Protein 2YRX (pdb70)

InterPro domains:
  IPR000115 Phosphoribosylglycinamide synthetase [MF_00138] (1-417)
  IPR000115 Phosphoribosylglycinamide synthetase [PTHR43472] (1-420)
  IPR000115 Phosphoribosylglycinamide synthetase [TIGR00877] (1-418)
  IPR011054 Rudiment single hybrid motif [SSF51246] (324-417)
  IPR011761 ATP-grasp fold [PS50975] (107-313)
  IPR013815 ATP-grasp fold, subdomain 1 [G3DSA:3.30.1490.20] (119-188)
  IPR016185 Pre-ATP-grasp domain superfamily [SSF52440] (1-101)
  IPR020559 Phosphoribosylglycinamide synthetase, conserved site [PS00184] (287-294)
  IPR020560 Phosphoribosylglycinamide synthetase, C-domain [PF02843] (327-415)
  IPR020560 Phosphoribosylglycinamide synthetase, C-domain [SM01210] (325-417)
  IPR020561 Phosphoribosylglycinamide synthetase, ATP-grasp (A) domain [PF01071] (101-293)
  IPR020562 Phosphoribosylglycinamide synthetase, N-terminal [PF02844] (1-100)
  IPR037123 Phosphoribosylglycinamide synthetase, C-domain superfamily [G3DSA:3.90.600.10] (325-430)

Solvent-accessible surface area: 18128 Å² total; per-residue (Å²): 201,65,167,21,119,63,153,9,26,0,0,0,0,0,124,16,2,27,2,13,0,0,0,56,24,0,47,102,5,111,21,26,46,123,17,15,0,0,24,10,11,40,0,0,51,113,44,15,107,44,12,166,31,65,16,96,69,14,99,32,0,0,96,33,0,98,146,71,65,10,64,0,1,3,7,0,24,28,50,0,1,46,61,6,0,3,58,76,0,104,79,60,65,21,105,4,5,3,1,23,93,121,0,2,62,2,40,54,32,76,64,21,4,17,115,5,2,181,139,77,66,7,44,26,8,58,50,18,49,29,80,36,51,119,106,0,73,55,41,0,90,148,106,21,40,67,4,15,3,59,36,47,103,249,29,88,54,63,2,106,60,44,130,93,0,30,67,22,0,100,46,4,21,102,110,16,107,177,28,162,86,21,18,71,0,22,0,13,57,90,22,123,54,62,81,4,7,0,1,0,0,0,40,15,101,74,12,15,46,6,18,20,0,14,18,25,65,81,0,99,65,50,68,105,24,71,97,16,36,0,0,0,0,1,0,51,10,87,73,17,52,109,129,38,64,70,38,0,15,89,43,0,0,64,36,0,0,97,1,0,30,73,55,46,42,78,1,35,0,7,0,7,0,6,1,20,12,9,113,125,17,9,35,0,51,49,5,15,0,42,5,0,20,0,1,0,3,0,0,0,10,14,2,134,19,30,2,0,34,0,2,7,0,0,29,64,26,76,136,47,135,17,80,60,45,143,77,4,1,0,0,0,3,3,0,0,116,41,28,48,43,100,66,143,129,40,32,58,5,133,10,19,139,140,21,38,135,112,14,18,34,6,10,21,13,5,75,105,108,86,58,21,38,56,1,48,9,12,57,0,2,4,0,0,4,64,2,129,62,12,30,92,0,44,96,96,0,34,125,39,1,72,25,18,76,24,132,15,17,42,37,2,137,17,0,0,126,182,28,92

CATH classification: 3.40.50.20 (+3 more: 3.30.1490.20, 3.30.470.20, 3.90.600.10)

Secondary structure (DSSP, 8-state):
-----SSEEEEEEE-SHHHHHHHHHHHT-TTEEEEEEEE--TTGGGTSEE----TT-HHHHHHHHHHTT-SEEEE-SHHHHHTTHHHHHHHTT--EES--HHHHHHHH-HHHHHHHHHHTT--B--EEEES-HHHHHHHHHHH-SSEEEEE----EEEESSHHHHHHHHHHHHHHS--BBTB--EEEEE---SEEEEEEEEEETTEEEE---BEE--EEETTTEEEE-S-SEEEES-TTS-HHHHHHHIIIIIHHHHHHHHHTT---EEEEEEEEEEETTEEEEEEEESS--TTHHHHHGGGB-S-HHHHHHHHHTT------B-SSEEEEEEEEETTTTSS-----EEB-GGGS-TTSEEEESSEEEETTEEEE-SSEEEEEEEEESSHHHHHHHHHHHHTT-B-TTEE--S-TTTTT-

Foldseek 3Di:
DDDDAAQAAEEEEDAFLLSLLVLQLQLPDRRHNAYEYEQYAPVSVVRHHHDPDHSQNLVVVLVVCVVVVHQEYEYADLVNQCVASVVVCVVVVHHYFFFGNLQQVLFVPQVVVQVLCVVLVFFAKDKDKDLDLVVVLVVLVVLWDQKWKAAAPVGIDRDGGSVVNSVSNVCRNVVGDQDPVGTMMMIIHDADAAKKKWKWFFFQLDTATFAIKHFQQQPEAVSDHDGHLTFKMKDDQVVQDVVLVVCCVVRPVNSSQNSCNVVVGHTGHMKMFTWGQHPVGIHGHGIGRYQRVVNSVFRSVFWPPRPVVVSVCNVVVHDDHTDGDLWMKMKGWKFFPQPVHDGDWFWWKPQPVVADPQKDKGAGAWHDDPNTIIGGDGTGIMIMHIGNDLVRRLCSRVVRVVSMDTPRIDIYNCGCVVSD

Organism: Geobacillus kaustophilus (strain HTA426) (NCBI:txid235909)

Nearest PDB structures (foldseek):
  2yrx-assembly1_A  TM=1.002E+00  e=7.807E-100  Geobacillus kaustophilus
  2ys7-assembly1_A  TM=9.989E-01  e=3.380E-92  Geobacillus kaustophilus
  2xd4-assembly1_A  TM=9.264E-01  e=3.876E-67  Bacillus subtilis
  1gso-assembly1_A  TM=9.233E-01  e=7.143E-62  Escherichia coli
  2ip4-assembly2_B  TM=9.479E-01  e=1.995E-58  Thermus thermophilus HB8

Structure (mmCIF, N/CA/C/O backbone):
data_2YRX
#
_entry.id   2YRX
#
_cell.length_a   50.792
_cell.length_b   83.362
_cell.length_c   96.450
_cell.angle_alpha   90.00
_cell.angle_beta   90.00
_cell.angle_gamma   90.00
#
_symmetry.space_group_name_H-M   'P 21 21 21'
#
loop_
_entity.id
_entity.type
_entity.pdbx_description
1 polymer 'Phosphoribosylglycinamide synthetase'
2 non-polymer 'PHOSPHATE ION'
3 non-polymer 'ADENOSINE MONOPHOSPHATE'
4 water water
#
loop_
_atom_site.group_PDB
_atom_site.id
_atom_site.type_symbol
_atom_site.label_atom_id
_atom_site.label_alt_id
_atom_site.label_comp_id
_atom_site.label_asym_id
_atom_site.label_entity_id
_atom_site.label_seq_id
_atom_site.pdbx_PDB_ins_code
_atom_site.Cartn_x
_atom_site.Cartn_y
_atom_site.Cartn_z
_atom_site.occupancy
_atom_site.B_iso_or_equiv
_atom_site.auth_seq_id
_atom_site.auth_comp_id
_atom_site.auth_asym_id
_atom_site.auth_atom_id
_atom_site.pdbx_PDB_model_num
ATOM 1 N N . ASN A 1 15 ? 25.692 5.818 40.855 1.00 48.30 -7 ASN A N 1
ATOM 2 C CA . ASN A 1 15 ? 27.092 6.201 41.199 1.00 47.20 -7 ASN A CA 1
ATOM 3 C C . ASN A 1 15 ? 27.137 7.571 41.871 1.00 45.31 -7 ASN A C 1
ATOM 4 O O . ASN A 1 15 ? 28.016 7.845 42.691 1.00 44.74 -7 ASN A O 1
ATOM 9 N N . LEU A 1 16 ? 26.184 8.428 41.521 1.00 40.60 -6 LEU A N 1
ATOM 10 C CA . LEU A 1 16 ? 26.118 9.768 42.086 1.00 38.87 -6 LEU A CA 1
ATOM 11 C C . LEU A 1 16 ? 25.274 9.807 43.350 1.00 38.58 -6 LEU A C 1
ATOM 12 O O . LEU A 1 16 ? 24.410 8.952 43.562 1.00 37.55 -6 LEU A O 1
ATOM 17 N N . TYR A 1 17 ? 25.532 10.803 44.192 1.00 37.60 -5 TYR A N 1
ATOM 18 C CA . TYR A 1 17 ? 24.777 10.960 45.424 1.00 36.07 -5 TYR A CA 1
ATOM 19 C C . TYR A 1 17 ? 24.003 12.273 45.458 1.00 35.59 -5 TYR A C 1
ATOM 20 O O . TYR A 1 17 ? 24.500 13.318 45.036 1.00 34.99 -5 TYR A O 1
ATOM 29 N N . PHE A 1 18 ? 22.781 12.197 45.975 1.00 33.41 -4 PHE A N 1
ATOM 30 C CA . PHE A 1 18 ? 21.904 13.350 46.110 1.00 33.62 -4 PHE A CA 1
ATOM 31 C C . PHE A 1 18 ? 21.029 13.139 47.345 1.00 34.87 -4 PHE A C 1
ATOM 32 O O . PHE A 1 18 ? 20.776 12.004 47.746 1.00 34.16 -4 PHE A O 1
ATOM 40 N N . GLN A 1 19 ? 20.578 14.232 47.950 1.00 43.01 -3 GLN A N 1
ATOM 41 C CA . GLN A 1 19 ? 19.743 14.156 49.143 1.00 45.61 -3 GLN A CA 1
ATOM 42 C C . GLN A 1 19 ? 18.424 13.436 48.875 1.00 44.74 -3 GLN A C 1
ATOM 43 O O . GLN A 1 19 ? 17.795 13.637 47.836 1.00 45.03 -3 GLN A O 1
ATOM 49 N N . SER A 1 20 ? 18.011 12.603 49.827 1.00 39.00 -2 SER A N 1
ATOM 50 C CA . SER A 1 20 ? 16.772 11.848 49.682 1.00 38.26 -2 SER A CA 1
ATOM 51 C C . SER A 1 20 ? 15.597 12.600 50.298 1.00 35.89 -2 SER A C 1
ATOM 52 O O . SER A 1 20 ? 15.692 13.791 50.590 1.00 35.86 -2 SER A O 1
ATOM 55 N N . HIS A 1 21 ? 14.486 11.880 50.487 1.00 30.15 -1 HIS A N 1
ATOM 56 C CA . HIS A 1 21 ? 13.262 12.446 51.057 1.00 28.10 -1 HIS A CA 1
ATOM 57 C C . HIS A 1 21 ? 12.902 13.800 50.447 1.00 24.27 -1 HIS A C 1
ATOM 58 O O . HIS A 1 21 ? 12.439 14.708 51.138 1.00 21.66 -1 HIS A O 1
ATOM 65 N N . MET A 1 22 ? 13.101 13.922 49.141 1.00 22.50 1 MET A N 1
ATOM 66 C CA . MET A 1 22 ? 12.805 15.168 48.452 1.00 21.63 1 MET A CA 1
ATOM 67 C C . MET A 1 22 ? 11.322 15.383 48.238 1.00 19.75 1 MET A C 1
ATOM 68 O O . MET A 1 22 ? 10.550 14.432 48.116 1.00 21.29 1 MET A O 1
ATOM 73 N N . ASN A 1 23 ? 10.933 16.652 48.203 1.00 18.96 2 ASN A N 1
ATOM 74 C CA . ASN A 1 23 ? 9.559 17.026 47.926 1.00 16.53 2 ASN A CA 1
ATOM 75 C C . ASN A 1 23 ? 9.668 17.466 46.468 1.00 15.40 2 ASN A C 1
ATOM 76 O O . ASN A 1 23 ? 10.478 18.333 46.141 1.00 12.95 2 ASN A O 1
ATOM 81 N N . VAL A 1 24 ? 8.867 16.862 45.601 1.00 16.89 3 VAL A N 1
ATOM 82 C CA . VAL A 1 24 ? 8.912 17.189 44.185 1.00 16.22 3 VAL A CA 1
ATOM 83 C C . VAL A 1 24 ? 7.567 17.660 43.653 1.00 16.21 3 VAL A C 1
ATOM 84 O O . VAL A 1 24 ? 6.520 17.127 44.016 1.00 19.98 3 VAL A O 1
ATOM 88 N N . LEU A 1 25 ? 7.613 18.668 42.787 1.00 13.68 4 LEU A N 1
ATOM 89 C CA . LEU A 1 25 ? 6.412 19.225 42.181 1.00 13.54 4 LEU A CA 1
ATOM 90 C C . LEU A 1 25 ? 6.509 19.155 40.661 1.00 12.35 4 LEU A C 1
ATOM 91 O O . LEU A 1 25 ? 7.506 19.560 40.081 1.00 12.16 4 LEU A O 1
ATOM 96 N N . VAL A 1 26 ? 5.474 18.618 40.029 1.00 11.65 5 VAL A N 1
ATOM 97 C CA . VAL A 1 26 ? 5.436 18.535 38.579 1.00 11.84 5 VAL A CA 1
ATOM 98 C C . VAL A 1 26 ? 4.310 19.449 38.121 1.00 13.58 5 VAL A C 1
ATOM 99 O O . VAL A 1 26 ? 3.204 19.400 38.653 1.00 14.10 5 VAL A O 1
ATOM 103 N N . ILE A 1 27 ? 4.599 20.291 37.139 1.00 15.08 6 ILE A N 1
ATOM 104 C CA . ILE A 1 27 ? 3.605 21.221 36.639 1.00 16.26 6 ILE A CA 1
ATOM 105 C C . ILE A 1 27 ? 3.008 20.733 35.326 1.00 16.51 6 ILE A C 1
ATOM 106 O O . ILE A 1 27 ? 3.731 20.468 34.360 1.00 15.74 6 ILE A O 1
ATOM 111 N N . GLY A 1 28 ? 1.686 20.595 35.303 1.00 12.47 7 GLY A N 1
ATOM 112 C CA . GLY A 1 28 ? 1.019 20.142 34.094 1.00 13.19 7 GLY A CA 1
ATOM 113 C C . GLY A 1 28 ? -0.241 19.364 34.400 1.00 13.78 7 GLY A C 1
ATOM 114 O O . GLY A 1 28 ? -0.571 19.157 35.566 1.00 13.10 7 GLY A O 1
ATOM 115 N N . ARG A 1 29 ? -0.928 18.904 33.358 1.00 16.05 8 ARG A N 1
ATOM 116 C CA . ARG A 1 29 ? -2.182 18.175 33.534 1.00 15.71 8 ARG A CA 1
ATOM 117 C C . ARG A 1 29 ? -2.411 17.032 32.545 1.00 16.61 8 ARG A C 1
ATOM 118 O O . ARG A 1 29 ? -3.455 16.380 32.590 1.00 18.69 8 ARG A O 1
ATOM 126 N N . GLY A 1 30 ? -1.448 16.784 31.660 1.00 16.12 9 GLY A N 1
ATOM 127 C CA . GLY A 1 30 ? -1.619 15.740 30.660 1.00 14.77 9 GLY A CA 1
ATOM 128 C C . GLY A 1 30 ? -0.911 14.408 30.842 1.00 14.55 9 GLY A C 1
ATOM 129 O O . GLY A 1 30 ? -0.432 14.080 31.926 1.00 12.30 9 GLY A O 1
ATOM 130 N N . GLY A 1 31 ? -0.853 13.640 29.754 1.00 14.32 10 GLY A N 1
ATOM 131 C CA . GLY A 1 31 ? -0.218 12.331 29.779 1.00 13.29 10 GLY A CA 1
ATOM 132 C C . GLY A 1 31 ? 1.275 12.420 30.011 1.00 13.74 10 GLY A C 1
ATOM 133 O O . GLY A 1 31 ? 1.859 11.559 30.662 1.00 12.25 10 GLY A O 1
ATOM 134 N N . ARG A 1 32 ? 1.893 13.458 29.453 1.00 13.43 11 ARG A N 1
ATOM 135 C CA . ARG A 1 32 ? 3.323 13.690 29.625 1.00 13.85 11 ARG A CA 1
ATOM 136 C C . ARG A 1 32 ? 3.617 13.872 31.112 1.00 13.19 11 ARG A C 1
ATOM 137 O O . ARG A 1 32 ? 4.613 13.354 31.632 1.00 12.10 11 ARG A O 1
ATOM 145 N N . GLU A 1 33 ? 2.747 14.615 31.795 1.00 10.56 12 GLU A N 1
ATOM 146 C CA . GLU A 1 33 ? 2.927 14.851 33.221 1.00 11.71 12 GLU A CA 1
ATOM 147 C C . GLU A 1 33 ? 2.659 13.581 34.017 1.00 11.88 12 GLU A C 1
ATOM 148 O O . GLU A 1 33 ? 3.299 13.347 35.040 1.00 12.07 12 GLU A O 1
ATOM 154 N N . HIS A 1 34 ? 1.717 12.760 33.552 1.00 11.74 13 HIS A N 1
ATOM 155 C CA . HIS A 1 34 ? 1.420 11.507 34.240 1.00 12.86 13 HIS A CA 1
ATOM 156 C C . HIS A 1 34 ? 2.663 10.620 34.128 1.00 12.97 13 HIS A C 1
ATOM 157 O O . HIS A 1 34 ? 3.041 9.938 35.082 1.00 12.19 13 HIS A O 1
ATOM 164 N N . ALA A 1 35 ? 3.310 10.643 32.965 1.00 10.62 14 ALA A N 1
ATOM 165 C CA . ALA A 1 35 ? 4.514 9.836 32.769 1.00 10.37 14 ALA A CA 1
ATOM 166 C C . ALA A 1 35 ? 5.647 10.351 33.656 1.00 10.63 14 ALA A C 1
ATOM 167 O O . ALA A 1 35 ? 6.363 9.568 34.278 1.00 11.14 14 ALA A O 1
ATOM 169 N N . ILE A 1 36 ? 5.800 11.668 33.731 1.00 12.54 15 ILE A N 1
ATOM 170 C CA . ILE A 1 36 ? 6.854 12.252 34.560 1.00 13.86 15 ILE A CA 1
ATOM 171 C C . ILE A 1 36 ? 6.628 11.914 36.035 1.00 13.59 15 ILE A C 1
ATOM 172 O O . ILE A 1 36 ? 7.551 11.503 36.740 1.00 14.48 15 ILE A O 1
ATOM 177 N N . ALA A 1 37 ? 5.393 12.099 36.491 1.00 12.10 16 ALA A N 1
ATOM 178 C CA . ALA A 1 37 ? 5.027 11.811 37.875 1.00 12.08 16 ALA A CA 1
ATOM 179 C C . ALA A 1 37 ? 5.241 10.340 38.209 1.00 11.62 16 ALA A C 1
ATOM 180 O O . ALA A 1 37 ? 5.790 10.003 39.259 1.00 12.25 16 ALA A O 1
ATOM 182 N N . TRP A 1 38 ? 4.796 9.467 37.314 1.00 13.01 17 TRP A N 1
ATOM 183 C CA . TRP A 1 38 ? 4.930 8.026 37.503 1.00 13.60 17 TRP A CA 1
ATOM 184 C C . TRP A 1 38 ? 6.405 7.636 37.631 1.00 14.37 17 TRP A C 1
ATOM 185 O O . TRP A 1 38 ? 6.773 6.816 38.476 1.00 13.52 17 TRP A O 1
ATOM 196 N N . LYS A 1 39 ? 7.249 8.225 36.793 1.00 12.39 18 LYS A N 1
ATOM 197 C CA . LYS A 1 39 ? 8.680 7.933 36.857 1.00 17.14 18 LYS A CA 1
ATOM 198 C C . LYS A 1 39 ? 9.297 8.499 38.134 1.00 17.27 18 LYS A C 1
ATOM 199 O O . LYS A 1 39 ? 10.103 7.840 38.793 1.00 18.17 18 LYS A O 1
ATOM 205 N N . ALA A 1 40 ? 8.902 9.717 38.489 1.00 17.70 19 ALA A N 1
ATOM 206 C CA . ALA A 1 40 ? 9.428 10.360 39.681 1.00 19.27 19 ALA A CA 1
ATOM 207 C C . ALA A 1 40 ? 9.046 9.598 40.943 1.00 20.73 19 ALA A C 1
ATOM 208 O O . ALA A 1 40 ? 9.864 9.453 41.857 1.00 19.90 19 ALA A O 1
ATOM 210 N N . ALA A 1 41 ? 7.808 9.109 40.991 1.00 18.01 20 ALA A N 1
ATOM 211 C CA . ALA A 1 41 ? 7.324 8.381 42.160 1.00 20.18 20 ALA A CA 1
ATOM 212 C C . ALA A 1 41 ? 8.139 7.135 42.471 1.00 21.10 20 ALA A C 1
ATOM 213 O O . ALA A 1 41 ? 8.134 6.654 43.603 1.00 22.17 20 ALA A O 1
ATOM 215 N N . GLN A 1 42 ? 8.843 6.611 41.476 1.00 21.15 21 GLN A N 1
ATOM 216 C CA . GLN A 1 42 ? 9.637 5.406 41.675 1.00 22.73 21 GLN A CA 1
ATOM 217 C C . GLN A 1 42 ? 11.065 5.691 42.124 1.00 22.23 21 GLN A C 1
ATOM 218 O O . GLN A 1 42 ? 11.833 4.770 42.404 1.00 21.49 21 GLN A O 1
ATOM 224 N N . SER A 1 43 ? 11.416 6.970 42.194 1.00 19.26 22 SER A N 1
ATOM 225 C CA . SER A 1 43 ? 12.752 7.366 42.619 1.00 19.86 22 SER A CA 1
ATOM 226 C C . SER A 1 43 ? 12.921 7.197 44.125 1.00 20.44 22 SER A C 1
ATOM 227 O O . SER A 1 43 ? 12.079 7.634 44.902 1.00 19.71 22 SER A O 1
ATOM 230 N N . PRO A 1 44 ? 14.016 6.555 44.555 1.00 27.21 23 PRO A N 1
ATOM 231 C CA . PRO A 1 44 ? 14.247 6.363 45.988 1.00 28.46 23 PRO A CA 1
ATOM 232 C C . PRO A 1 44 ? 14.598 7.683 46.676 1.00 28.37 23 PRO A C 1
ATOM 233 O O . PRO A 1 44 ? 14.670 7.757 47.903 1.00 29.11 23 PRO A O 1
ATOM 237 N N . LEU A 1 45 ? 14.802 8.725 45.872 1.00 21.28 24 LEU A N 1
ATOM 238 C CA . LEU A 1 45 ? 15.147 10.048 46.385 1.00 20.89 24 LEU A CA 1
ATOM 239 C C . LEU A 1 45 ? 13.907 10.880 46.713 1.00 19.09 24 LEU A C 1
ATOM 240 O O . LEU A 1 45 ? 14.003 11.901 47.380 1.00 19.46 24 LEU A O 1
ATOM 245 N N . VAL A 1 46 ? 12.745 10.445 46.243 1.00 20.15 25 VAL A N 1
ATOM 246 C CA . VAL A 1 46 ? 11.523 11.205 46.467 1.00 20.94 25 VAL A CA 1
ATOM 247 C C . VAL A 1 46 ? 10.707 10.797 47.686 1.00 21.21 25 VAL A C 1
ATOM 248 O O . VAL A 1 46 ? 10.395 9.623 47.877 1.00 22.12 25 VAL A O 1
ATOM 252 N N . GLY A 1 47 ? 10.361 11.789 48.501 1.00 28.98 26 GLY A N 1
ATOM 253 C CA . GLY A 1 47 ? 9.569 11.543 49.691 1.00 30.41 26 GLY A CA 1
ATOM 254 C C . GLY A 1 47 ? 8.121 11.922 49.454 1.00 30.62 26 GLY A C 1
ATOM 255 O O . GLY A 1 47 ? 7.213 11.162 49.787 1.00 32.44 26 GLY A O 1
ATOM 256 N N . LYS A 1 48 ? 7.908 13.103 48.877 1.00 20.58 27 LYS A N 1
ATOM 257 C CA . LYS A 1 48 ? 6.565 13.599 48.577 1.00 20.30 27 LYS A CA 1
ATOM 258 C C . LYS A 1 48 ? 6.499 14.116 47.140 1.00 18.45 27 LYS A C 1
ATOM 259 O O . LYS A 1 48 ? 7.375 14.858 46.698 1.00 17.91 27 LYS A O 1
ATOM 265 N N . LEU A 1 49 ? 5.451 13.731 46.421 1.00 20.63 28 LEU A N 1
ATOM 266 C CA . LEU A 1 49 ? 5.286 14.140 45.031 1.00 17.02 28 LEU A CA 1
ATOM 267 C C . LEU A 1 49 ? 3.945 14.828 44.801 1.00 17.43 28 LEU A C 1
ATOM 268 O O . LEU A 1 49 ? 2.888 14.291 45.146 1.00 15.12 28 LEU A O 1
ATOM 273 N N . TYR A 1 50 ? 4.004 16.020 44.215 1.00 14.53 29 TYR A N 1
ATOM 274 C CA . TYR A 1 50 ? 2.819 16.812 43.924 1.00 13.25 29 TYR A CA 1
ATOM 275 C C . TYR A 1 50 ? 2.755 17.120 42.434 1.00 13.79 29 TYR A C 1
ATOM 276 O O . TYR A 1 50 ? 3.786 17.223 41.768 1.00 13.93 29 TYR A O 1
ATOM 285 N N . VAL A 1 51 ? 1.539 17.274 41.921 1.00 14.37 30 VAL A N 1
ATOM 286 C CA . VAL A 1 51 ? 1.334 17.630 40.522 1.00 14.13 30 VAL A CA 1
ATOM 287 C C . VAL A 1 51 ? 0.270 18.726 40.484 1.00 15.89 30 VAL A C 1
ATOM 288 O O . VAL A 1 51 ? -0.820 18.562 41.049 1.00 15.49 30 VAL A O 1
ATOM 292 N N . ALA A 1 52 ? 0.591 19.845 39.838 1.00 13.26 31 ALA A N 1
ATOM 293 C CA . ALA A 1 52 ? -0.346 20.960 39.727 1.00 14.55 31 ALA A CA 1
ATOM 294 C C . ALA A 1 52 ? -0.597 21.323 38.267 1.00 15.30 31 ALA A C 1
ATOM 295 O O . ALA A 1 52 ? 0.327 21.707 37.546 1.00 17.54 31 ALA A O 1
ATOM 297 N N . PRO A 1 53 ? -1.853 21.216 37.812 1.00 16.49 32 PRO A N 1
ATOM 298 C CA . PRO A 1 53 ? -3.009 20.775 38.600 1.00 15.97 32 PRO A CA 1
ATOM 299 C C . PRO A 1 53 ? -3.251 19.272 38.481 1.00 17.41 32 PRO A C 1
ATOM 300 O O . PRO A 1 53 ? -4.069 18.712 39.207 1.00 16.92 32 PRO A O 1
ATOM 304 N N . GLY A 1 54 ? -2.537 18.629 37.558 1.00 17.06 33 GLY A N 1
ATOM 305 C CA . GLY A 1 54 ? -2.690 17.196 37.355 1.00 17.56 33 GLY A CA 1
ATOM 306 C C . GLY A 1 54 ? -4.077 16.827 36.857 1.00 17.67 33 GLY A C 1
ATOM 307 O O . GLY A 1 54 ? -4.794 17.672 36.330 1.00 17.35 33 GLY A O 1
ATOM 308 N N . ASN A 1 55 ? -4.441 15.556 37.009 1.00 16.81 34 ASN A N 1
ATOM 309 C CA . ASN A 1 55 ? -5.751 15.054 36.601 1.00 16.89 34 ASN A CA 1
ATOM 310 C C . ASN A 1 55 ? -6.061 13.803 37.432 1.00 16.73 34 ASN A C 1
ATOM 311 O O . ASN A 1 55 ? -5.203 13.321 38.163 1.00 14.59 34 ASN A O 1
ATOM 316 N N . PRO A 1 56 ? -7.292 13.270 37.340 1.00 20.04 35 PRO A N 1
ATOM 317 C CA . PRO A 1 56 ? -7.708 12.078 38.094 1.00 20.86 35 PRO A CA 1
ATOM 318 C C . PRO A 1 56 ? -6.786 10.864 38.006 1.00 21.34 35 PRO A C 1
ATOM 319 O O . PRO A 1 56 ? -6.572 10.166 38.999 1.00 21.95 35 PRO A O 1
ATOM 323 N N . GLY A 1 57 ? -6.246 10.608 36.820 1.00 19.11 36 GLY A N 1
ATOM 324 C CA . GLY A 1 57 ? -5.355 9.475 36.649 1.00 18.18 36 GLY A CA 1
ATOM 325 C C . GLY A 1 57 ? -4.037 9.698 37.370 1.00 16.70 36 GLY A C 1
ATOM 326 O O . GLY A 1 57 ? -3.474 8.779 37.960 1.00 18.65 36 GLY A O 1
ATOM 327 N N . ILE A 1 58 ? -3.546 10.929 37.337 1.00 13.46 37 ILE A N 1
ATOM 328 C CA . ILE A 1 58 ? -2.287 11.251 37.990 1.00 13.05 37 ILE A CA 1
ATOM 329 C C . ILE A 1 58 ? -2.393 11.120 39.511 1.00 15.51 37 ILE A C 1
ATOM 330 O O . ILE A 1 58 ? -1.405 10.833 40.182 1.00 16.35 37 ILE A O 1
ATOM 335 N N . ALA A 1 59 ? -3.600 11.304 40.045 1.00 16.77 38 ALA A N 1
ATOM 336 C CA . ALA A 1 59 ? -3.831 11.201 41.485 1.00 19.21 38 ALA A CA 1
ATOM 337 C C . ALA A 1 59 ? -3.468 9.827 42.042 1.00 19.67 38 ALA A C 1
ATOM 338 O O . ALA A 1 59 ? -3.291 9.672 43.249 1.00 20.04 38 ALA A O 1
ATOM 340 N N . ASP A 1 60 ? -3.350 8.833 41.166 1.00 23.71 39 ASP A N 1
ATOM 341 C CA . ASP A 1 60 ? -3.000 7.483 41.598 1.00 25.64 39 ASP A CA 1
ATOM 342 C C . ASP A 1 60 ? -1.528 7.345 41.975 1.00 25.66 39 ASP A C 1
ATOM 343 O O . ASP A 1 60 ? -1.139 6.382 42.639 1.00 25.02 39 ASP A O 1
ATOM 348 N N . VAL A 1 61 ? -0.708 8.299 41.550 1.00 21.14 40 VAL A N 1
ATOM 349 C CA . VAL A 1 61 ? 0.718 8.237 41.853 1.00 21.33 40 VAL A CA 1
ATOM 350 C C . VAL A 1 61 ? 1.265 9.504 42.508 1.00 21.11 40 VAL A C 1
ATOM 351 O O . VAL A 1 61 ? 2.452 9.575 42.818 1.00 23.19 40 VAL A O 1
ATOM 355 N N . ALA A 1 62 ? 0.408 10.500 42.720 1.00 17.84 41 ALA A N 1
ATOM 356 C CA . ALA A 1 62 ? 0.850 11.742 43.345 1.00 17.39 41 ALA A CA 1
ATOM 357 C C . ALA A 1 62 ? -0.313 12.563 43.898 1.00 17.30 41 ALA A C 1
ATOM 358 O O . ALA A 1 62 ? -1.464 12.335 43.550 1.00 18.31 41 ALA A O 1
ATOM 360 N N . GLU A 1 63 ? -0.003 13.524 44.761 1.00 19.22 42 GLU A N 1
ATOM 361 C CA . GLU A 1 63 ? -1.037 14.385 45.326 1.00 19.29 42 GLU A CA 1
ATOM 362 C C . GLU A 1 63 ? -1.300 15.554 44.382 1.00 19.01 42 GLU A C 1
ATOM 363 O O . GLU A 1 63 ? -0.369 16.223 43.945 1.00 18.27 42 GLU A O 1
ATOM 369 N N . LEU A 1 64 ? -2.570 15.803 44.075 1.00 20.06 43 LEU A N 1
ATOM 370 C CA . LEU A 1 64 ? -2.926 16.901 43.186 1.00 22.25 43 LEU A CA 1
ATOM 371 C C . LEU A 1 64 ? -2.983 18.238 43.928 1.00 23.89 43 LEU A C 1
ATOM 372 O O . LEU A 1 64 ? -3.464 18.317 45.064 1.00 23.83 43 LEU A O 1
ATOM 377 N N . VAL A 1 65 ? -2.476 19.279 43.272 1.00 22.12 44 VAL A N 1
ATOM 378 C CA . VAL A 1 65 ? -2.466 20.637 43.811 1.00 21.40 44 VAL A CA 1
ATOM 379 C C . VAL A 1 65 ? -3.330 21.472 42.869 1.00 23.09 44 VAL A C 1
ATOM 380 O O . VAL A 1 65 ? -2.988 21.661 41.697 1.00 23.26 44 VAL A O 1
ATOM 384 N N . HIS A 1 66 ? -4.451 21.966 43.383 1.00 21.92 45 HIS A N 1
ATOM 385 C CA . HIS A 1 66 ? -5.387 22.738 42.577 1.00 22.68 45 HIS A CA 1
ATOM 386 C C . HIS A 1 66 ? -4.949 24.165 42.280 1.00 23.06 45 HIS A C 1
ATOM 3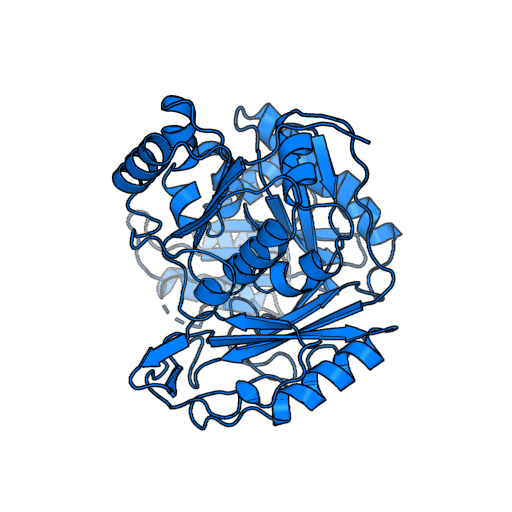87 O O . HIS A 1 66 ? -5.538 25.128 42.776 1.00 20.42 45 HIS A O 1
ATOM 394 N N . ILE A 1 67 ? -3.916 24.281 41.450 1.00 19.20 46 ILE A N 1
ATOM 395 C CA . ILE A 1 67 ? -3.362 25.568 41.032 1.00 17.82 46 ILE A CA 1
ATOM 396 C C . ILE A 1 67 ? -3.090 25.483 39.530 1.00 17.09 46 ILE A C 1
ATOM 397 O O . ILE A 1 67 ? -2.512 24.503 39.057 1.00 14.94 46 ILE A O 1
ATOM 402 N N . ASP A 1 68 ? -3.514 26.502 38.789 1.00 20.71 47 ASP A N 1
ATOM 403 C CA . ASP A 1 68 ? -3.320 26.531 37.344 1.00 20.85 47 ASP A CA 1
ATOM 404 C C . ASP A 1 68 ? -1.838 26.667 37.016 1.00 21.23 47 ASP A C 1
ATOM 405 O O . ASP A 1 68 ? -1.089 27.310 37.757 1.00 20.12 47 ASP A O 1
ATOM 410 N N . GLU A 1 69 ? -1.423 26.068 35.902 1.00 18.36 48 GLU A N 1
ATOM 411 C CA . GLU A 1 69 ? -0.027 26.111 35.475 1.00 18.22 48 GLU A CA 1
ATOM 412 C C . GLU A 1 69 ? 0.470 27.536 35.213 1.00 20.36 48 GLU A C 1
ATOM 413 O O . GLU A 1 69 ? 1.666 27.807 35.313 1.00 20.28 48 GLU A O 1
ATOM 419 N N . LEU A 1 70 ? -0.446 28.443 34.878 1.00 26.28 49 LEU A N 1
ATOM 420 C CA . LEU A 1 70 ? -0.074 29.827 34.597 1.00 27.08 49 LEU A CA 1
ATOM 421 C C . LEU A 1 70 ? -0.181 30.754 35.810 1.00 27.70 49 LEU A C 1
ATOM 422 O O . LEU A 1 70 ? 0.215 31.919 35.742 1.00 27.21 49 LEU A O 1
ATOM 427 N N . ASP A 1 71 ? -0.722 30.244 36.911 1.00 21.20 50 ASP A N 1
ATOM 428 C CA . ASP A 1 71 ? -0.857 31.043 38.131 1.00 22.55 50 ASP A CA 1
ATOM 429 C C . ASP A 1 71 ? 0.495 30.978 38.830 1.00 20.21 50 ASP A C 1
ATOM 430 O O . ASP A 1 71 ? 0.609 30.439 39.927 1.00 17.15 50 ASP A O 1
ATOM 435 N N . ILE A 1 72 ? 1.511 31.539 38.178 1.00 21.27 51 ILE A N 1
ATOM 436 C CA . ILE A 1 72 ? 2.883 31.517 38.676 1.00 21.46 51 ILE A CA 1
ATOM 437 C C . ILE A 1 72 ? 3.094 32.011 40.102 1.00 21.63 51 ILE A C 1
ATOM 438 O O . ILE A 1 72 ? 3.819 31.384 40.872 1.00 22.01 51 ILE A O 1
ATOM 443 N N . GLU A 1 73 ? 2.470 33.124 40.464 1.00 23.08 52 GLU A N 1
ATOM 444 C CA . GLU A 1 73 ? 2.627 33.643 41.817 1.00 25.23 52 GLU A CA 1
ATOM 445 C C . GLU A 1 73 ? 2.168 32.632 42.868 1.00 24.14 52 GLU A C 1
ATOM 446 O O . GLU A 1 73 ? 2.771 32.520 43.936 1.00 23.47 52 GLU A O 1
ATOM 452 N N . ALA A 1 74 ? 1.105 31.894 42.563 1.00 21.47 53 ALA A N 1
ATOM 453 C CA . ALA A 1 74 ? 0.601 30.892 43.496 1.00 21.43 53 ALA A CA 1
ATOM 454 C C . ALA A 1 74 ? 1.546 29.694 43.564 1.00 20.28 53 ALA A C 1
ATOM 455 O O . ALA A 1 74 ? 1.802 29.157 44.639 1.00 18.54 53 ALA A O 1
ATOM 457 N N . LEU A 1 75 ? 2.062 29.272 42.414 1.00 19.40 54 LEU A N 1
ATOM 458 C CA . LEU A 1 75 ? 2.969 28.130 42.378 1.00 19.01 54 LEU A CA 1
ATOM 459 C C . LEU A 1 75 ? 4.231 28.439 43.180 1.00 19.57 54 LEU A C 1
ATOM 460 O O . LEU A 1 75 ? 4.769 27.570 43.869 1.00 19.28 54 LEU A O 1
ATOM 465 N N . VAL A 1 76 ? 4.699 29.680 43.100 1.00 17.18 55 VAL A N 1
ATOM 466 C CA . VAL A 1 76 ? 5.889 30.073 43.843 1.00 19.55 55 VAL A CA 1
ATOM 467 C C . VAL A 1 76 ? 5.606 29.953 45.337 1.00 20.93 55 VAL A C 1
ATOM 468 O O . VAL A 1 76 ? 6.372 29.339 46.086 1.00 20.39 55 VAL A O 1
ATOM 472 N N . GLN A 1 77 ? 4.491 30.537 45.762 1.00 27.91 56 GLN A N 1
ATOM 473 C CA . GLN A 1 77 ? 4.103 30.499 47.164 1.00 29.24 56 GLN A CA 1
ATOM 474 C C . GLN A 1 77 ? 3.939 29.061 47.635 1.00 28.86 56 GLN A C 1
ATOM 475 O O . GLN A 1 77 ? 4.455 28.686 48.687 1.00 30.23 56 GLN A O 1
ATOM 481 N N . PHE A 1 78 ? 3.225 28.254 46.857 1.00 19.01 57 PHE A N 1
ATOM 482 C CA . PHE A 1 78 ? 3.029 26.856 47.224 1.00 19.08 57 PHE A CA 1
ATOM 483 C C . PHE A 1 78 ? 4.375 26.152 47.384 1.00 17.84 57 PHE A C 1
ATOM 484 O O . PHE A 1 78 ? 4.606 25.450 48.371 1.00 17.73 57 PHE A O 1
ATOM 492 N N . ALA A 1 79 ? 5.262 26.352 46.411 1.00 17.57 58 ALA A N 1
ATOM 493 C CA . ALA A 1 79 ? 6.577 25.716 46.421 1.00 17.05 58 ALA A CA 1
ATOM 494 C C . ALA A 1 79 ? 7.413 26.077 47.641 1.00 18.51 58 ALA A C 1
ATOM 495 O O . ALA A 1 79 ? 8.104 25.226 48.198 1.00 16.72 58 ALA A O 1
ATOM 497 N N . LYS A 1 80 ? 7.360 27.340 48.048 1.00 23.55 59 LYS A N 1
ATOM 498 C CA . LYS A 1 80 ? 8.114 27.783 49.212 1.00 28.05 59 LYS A CA 1
ATOM 499 C C . LYS A 1 80 ? 7.469 27.197 50.465 1.00 28.14 59 LYS A C 1
ATOM 500 O O . LYS A 1 80 ? 8.155 26.707 51.365 1.00 28.51 59 LYS A O 1
ATOM 506 N N . GLN A 1 81 ? 6.142 27.250 50.499 1.00 25.40 60 GLN A N 1
ATOM 507 C CA . GLN A 1 81 ? 5.353 26.746 51.617 1.00 27.81 60 GLN A CA 1
ATOM 508 C C . GLN A 1 81 ? 5.586 25.266 51.891 1.00 26.20 60 GLN A C 1
ATOM 509 O O . GLN A 1 81 ? 5.786 24.865 53.038 1.00 25.58 60 GLN A O 1
ATOM 515 N N . GLN A 1 82 ? 5.548 24.453 50.841 1.00 20.61 61 GLN A N 1
ATOM 516 C CA . GLN A 1 82 ? 5.738 23.015 50.996 1.00 20.39 61 GLN A CA 1
ATOM 517 C C . GLN A 1 82 ? 7.196 22.587 50.866 1.00 18.61 61 GLN A C 1
ATOM 518 O O . GLN A 1 82 ? 7.492 21.394 50.765 1.00 18.06 61 GLN A O 1
ATOM 524 N N . ALA A 1 83 ? 8.101 23.558 50.864 1.00 24.66 62 ALA A N 1
ATOM 525 C CA . ALA A 1 83 ? 9.530 23.274 50.769 1.00 24.22 62 ALA A CA 1
ATOM 526 C C . ALA A 1 83 ? 9.866 22.310 49.634 1.00 23.22 62 ALA A C 1
ATOM 527 O O . ALA A 1 83 ? 10.514 21.286 49.854 1.00 22.79 62 ALA A O 1
ATOM 529 N N . ILE A 1 84 ? 9.428 22.637 48.423 1.00 20.92 63 ILE A N 1
ATOM 530 C CA . ILE A 1 84 ? 9.704 21.790 47.265 1.00 19.76 63 ILE A CA 1
ATOM 531 C C . ILE A 1 84 ? 11.182 21.868 46.893 1.00 18.79 63 ILE A C 1
ATOM 532 O O . ILE A 1 84 ? 11.721 22.951 46.659 1.00 20.68 63 ILE A O 1
ATOM 537 N N . ASP A 1 85 ? 11.833 20.713 46.839 1.00 16.97 64 ASP A N 1
ATOM 538 C CA . ASP A 1 85 ? 13.250 20.647 46.512 1.00 17.89 64 ASP A CA 1
ATOM 539 C C . ASP A 1 85 ? 13.510 20.686 45.011 1.00 16.94 64 ASP A C 1
ATOM 540 O O . ASP A 1 85 ? 14.574 21.114 44.566 1.00 17.27 64 ASP A O 1
ATOM 545 N N . LEU A 1 86 ? 12.533 20.244 44.230 1.00 14.15 65 LEU A N 1
ATOM 546 C CA . LEU A 1 86 ? 12.677 20.243 42.781 1.00 14.32 65 LEU A CA 1
ATOM 547 C C . LEU A 1 86 ? 11.330 20.382 42.100 1.00 14.55 65 LEU A C 1
ATOM 548 O O . LEU A 1 86 ? 10.364 19.710 42.463 1.00 13.55 65 LEU A O 1
ATOM 553 N N . THR A 1 87 ? 11.273 21.263 41.110 1.00 17.91 66 THR A N 1
ATOM 554 C CA . THR A 1 87 ? 10.053 21.470 40.345 1.00 16.86 66 THR A CA 1
ATOM 555 C C . THR A 1 87 ? 10.376 21.163 38.882 1.00 16.22 66 THR A C 1
ATOM 556 O O . THR A 1 87 ? 11.374 21.641 38.350 1.00 14.52 66 THR A O 1
ATOM 560 N N . ILE A 1 88 ? 9.535 20.348 38.252 1.00 12.24 67 ILE A N 1
ATOM 561 C CA . ILE A 1 88 ? 9.712 19.965 36.854 1.00 12.48 67 ILE A CA 1
ATOM 562 C C . ILE A 1 88 ? 8.521 20.511 36.066 1.00 13.94 67 ILE A C 1
ATOM 563 O O . ILE A 1 88 ? 7.362 20.249 36.409 1.00 13.26 67 ILE A O 1
ATOM 568 N N . VAL A 1 89 ? 8.802 21.283 35.021 1.00 14.31 68 VAL A N 1
ATOM 569 C CA . VAL A 1 89 ? 7.734 21.862 34.220 1.00 16.82 68 VAL A CA 1
ATOM 570 C C . VAL A 1 89 ? 7.432 21.024 32.981 1.00 17.67 68 VAL A C 1
ATOM 571 O O . VAL A 1 89 ? 8.325 20.727 32.181 1.00 19.31 68 VAL A O 1
ATOM 575 N N . GLY A 1 90 ? 6.166 20.654 32.827 1.00 17.89 69 GLY A N 1
ATOM 576 C CA . GLY A 1 90 ? 5.762 19.844 31.692 1.00 18.68 69 GLY A CA 1
ATOM 577 C C . GLY A 1 90 ? 5.411 20.610 30.428 1.00 18.79 69 GLY A C 1
ATOM 578 O O . GLY A 1 90 ? 6.052 20.402 29.394 1.00 19.45 69 GLY A O 1
ATOM 579 N N . PRO A 1 91 ? 4.399 21.500 30.473 1.00 18.76 70 PRO A N 1
ATOM 580 C CA . PRO A 1 91 ? 3.951 22.305 29.328 1.00 17.92 70 PRO A CA 1
ATOM 581 C C . PRO A 1 91 ? 4.824 23.528 29.051 1.00 17.70 70 PRO A C 1
ATOM 582 O O . PRO A 1 91 ? 5.486 24.047 29.944 1.00 17.51 70 PRO A O 1
ATOM 586 N N . GLU A 1 92 ? 4.798 24.003 27.812 1.00 14.88 71 GLU A N 1
ATOM 587 C CA . GLU A 1 92 ? 5.611 25.152 27.433 1.00 16.92 71 GLU A CA 1
ATOM 588 C C . GLU A 1 92 ? 5.017 26.500 27.872 1.00 15.78 71 GLU A C 1
ATOM 589 O O . GLU A 1 92 ? 5.756 27.453 28.096 1.00 16.19 71 GLU A O 1
ATOM 595 N N . ALA A 1 93 ? 3.695 26.574 28.006 1.00 19.36 72 ALA A N 1
ATOM 596 C CA . ALA A 1 93 ? 3.026 27.818 28.408 1.00 20.39 72 ALA A CA 1
ATOM 597 C C . ALA A 1 93 ? 3.667 28.493 29.631 1.00 18.33 72 ALA A C 1
ATOM 598 O O . ALA A 1 93 ? 4.026 29.665 29.578 1.00 17.60 72 ALA A O 1
ATOM 600 N N . PRO A 1 94 ? 3.802 27.770 30.754 1.00 17.93 73 PRO A N 1
ATOM 601 C CA . PRO A 1 94 ? 4.423 28.417 31.918 1.00 17.10 73 PRO A CA 1
ATOM 602 C C . PRO A 1 94 ? 5.886 28.834 31.692 1.00 16.52 73 PRO A C 1
ATOM 603 O O . PRO A 1 94 ? 6.358 29.808 32.279 1.00 16.33 73 PRO A O 1
ATOM 607 N N . LEU A 1 95 ? 6.606 28.106 30.844 1.00 12.63 74 LEU A N 1
ATOM 608 C CA . LEU A 1 95 ? 7.994 28.466 30.569 1.00 13.99 74 LEU A CA 1
ATOM 609 C C . LEU A 1 95 ? 7.991 29.792 29.803 1.00 13.76 74 LEU A C 1
ATOM 610 O O . LEU A 1 95 ? 8.747 30.707 30.122 1.00 12.95 74 LEU A O 1
ATOM 615 N N . ALA A 1 96 ? 7.127 29.888 28.795 1.00 11.86 75 ALA A N 1
ATOM 616 C CA . ALA A 1 96 ? 7.017 31.104 27.989 1.00 14.55 75 ALA A CA 1
ATOM 617 C C . ALA A 1 96 ? 6.563 32.278 28.857 1.00 15.59 75 ALA A C 1
ATOM 618 O O . ALA A 1 96 ? 6.740 33.443 28.494 1.00 16.19 75 ALA A O 1
ATOM 620 N N . SER A 1 97 ? 5.971 31.962 30.002 1.00 18.07 76 SER A N 1
ATOM 621 C CA . SER A 1 97 ? 5.489 32.986 30.920 1.00 21.38 76 SER A CA 1
ATOM 622 C C . SER A 1 97 ? 6.522 33.357 31.976 1.00 21.08 76 SER A C 1
ATOM 623 O O . SER A 1 97 ? 6.276 34.225 32.810 1.00 23.34 76 SER A O 1
ATOM 626 N N . GLY A 1 98 ? 7.670 32.690 31.946 1.00 20.20 77 GLY A N 1
ATOM 627 C CA . GLY A 1 98 ? 8.725 32.999 32.895 1.00 19.27 77 GLY A CA 1
ATOM 628 C C . GLY A 1 98 ? 8.649 32.328 34.254 1.00 19.52 77 GLY A C 1
ATOM 629 O O . GLY A 1 98 ? 9.136 32.883 35.235 1.00 18.92 77 GLY A O 1
ATOM 630 N N . ILE A 1 99 ? 8.053 31.142 34.332 1.00 14.59 78 ILE A N 1
ATOM 631 C CA . ILE A 1 99 ? 7.969 30.452 35.617 1.00 14.27 78 ILE A CA 1
ATOM 632 C C . ILE A 1 99 ? 9.379 30.188 36.156 1.00 14.22 78 ILE A C 1
ATOM 633 O O . ILE A 1 99 ? 9.632 30.321 37.350 1.00 14.73 78 ILE A O 1
ATOM 638 N N . VAL A 1 100 ? 10.305 29.832 35.273 1.00 14.29 79 VAL A N 1
ATOM 639 C CA . VAL A 1 100 ? 11.664 29.543 35.709 1.00 13.64 79 VAL A CA 1
ATOM 640 C C . VAL A 1 100 ? 12.315 30.777 36.314 1.00 15.28 79 VAL A C 1
ATOM 641 O O . VAL A 1 100 ? 12.911 30.711 37.388 1.00 15.90 79 VAL A O 1
ATOM 645 N N . ASP A 1 101 ? 12.183 31.903 35.625 1.00 17.30 80 ASP A N 1
ATOM 646 C CA . ASP A 1 101 ? 12.749 33.160 36.095 1.00 20.21 80 ASP A CA 1
ATOM 647 C C . ASP A 1 101 ? 12.272 33.485 37.519 1.00 20.39 80 ASP A C 1
ATOM 648 O O . ASP A 1 101 ? 13.081 33.806 38.389 1.00 21.24 80 ASP A O 1
ATOM 653 N N . ARG A 1 102 ? 10.965 33.390 37.753 1.00 20.68 81 ARG A N 1
ATOM 654 C CA . ARG A 1 102 ? 10.392 33.679 39.072 1.00 22.10 81 ARG A CA 1
ATOM 655 C C . ARG A 1 102 ? 10.874 32.710 40.146 1.00 21.14 81 ARG A C 1
ATOM 656 O O . ARG A 1 102 ? 11.219 33.121 41.254 1.00 23.27 81 ARG A O 1
ATOM 664 N N . PHE A 1 103 ? 10.883 31.421 39.826 1.00 14.16 82 PHE A N 1
ATOM 665 C CA . PHE A 1 103 ? 11.342 30.416 40.777 1.00 14.86 82 PHE A CA 1
ATOM 666 C C . PHE A 1 103 ? 12.803 30.647 41.184 1.00 16.42 82 PHE A C 1
ATOM 667 O O . PHE A 1 103 ? 13.126 30.631 42.370 1.00 16.50 82 PHE A O 1
ATOM 675 N N . MET A 1 104 ? 13.681 30.868 40.207 1.00 18.63 83 MET A N 1
ATOM 676 C CA . MET A 1 104 ? 15.100 31.086 40.496 1.00 20.87 83 MET A CA 1
ATOM 677 C C . MET A 1 104 ? 15.325 32.326 41.356 1.00 22.47 83 MET A C 1
ATOM 678 O O . MET A 1 104 ? 16.223 32.350 42.199 1.00 21.37 83 MET A O 1
ATOM 683 N N . ALA A 1 105 ? 14.514 33.354 41.134 1.00 25.48 84 ALA A N 1
ATOM 684 C CA . ALA A 1 105 ? 14.637 34.588 41.899 1.00 28.33 84 ALA A CA 1
ATOM 685 C C . ALA A 1 105 ? 14.223 34.342 43.344 1.00 29.38 84 ALA A C 1
ATOM 686 O O . ALA A 1 105 ? 14.617 35.080 44.243 1.00 29.97 84 ALA A O 1
ATOM 688 N N . GLU A 1 106 ? 13.427 33.299 43.561 1.00 30.66 85 GLU A N 1
ATOM 689 C CA . GLU A 1 106 ? 12.969 32.953 44.902 1.00 31.58 85 GLU A CA 1
ATOM 690 C C . GLU A 1 106 ? 13.838 31.860 45.510 1.00 30.57 85 GLU A C 1
ATOM 691 O O . GLU A 1 106 ? 13.560 31.380 46.608 1.00 31.68 85 GLU A O 1
ATOM 697 N N . GLY A 1 107 ? 14.881 31.462 44.788 1.00 29.17 86 GLY A N 1
ATOM 698 C CA . GLY A 1 107 ? 15.773 30.425 45.282 1.00 27.56 86 GLY A CA 1
ATOM 699 C C . GLY A 1 107 ? 15.212 29.014 45.188 1.00 25.98 86 GLY A C 1
ATOM 700 O O . GLY A 1 107 ? 15.691 28.103 45.866 1.00 28.32 86 GLY A O 1
ATOM 701 N N . LEU A 1 108 ? 14.201 28.828 44.346 1.00 20.69 87 LEU A N 1
ATOM 702 C CA . LEU A 1 108 ? 13.576 27.520 44.167 1.00 19.94 87 LEU A CA 1
ATOM 703 C C . LEU A 1 108 ? 14.176 26.785 42.973 1.00 18.99 87 LEU A C 1
ATOM 704 O O . LEU A 1 108 ? 14.204 27.319 41.864 1.00 17.76 87 LEU A O 1
ATOM 709 N N . ARG A 1 109 ? 14.651 25.564 43.206 1.00 18.39 88 ARG A N 1
ATOM 710 C CA . ARG A 1 109 ? 15.245 24.756 42.149 1.00 16.58 88 ARG A CA 1
ATOM 711 C C . ARG A 1 109 ? 14.164 24.291 41.182 1.00 15.16 88 ARG A C 1
ATOM 712 O O . ARG A 1 109 ? 13.155 23.704 41.585 1.00 14.10 88 ARG A O 1
ATOM 720 N N . ILE A 1 110 ? 14.383 24.536 39.900 1.00 15.29 89 ILE A N 1
ATOM 721 C CA . ILE A 1 110 ? 13.395 24.161 38.903 1.00 15.25 89 ILE A CA 1
ATOM 722 C C . ILE A 1 110 ? 14.086 23.730 37.619 1.00 15.82 89 ILE A C 1
ATOM 723 O O . ILE A 1 110 ? 15.028 24.378 37.165 1.00 16.79 89 ILE A O 1
ATOM 728 N N . PHE A 1 111 ? 13.616 22.626 37.047 1.00 15.59 90 PHE A N 1
ATOM 729 C CA . PHE A 1 111 ? 14.187 22.103 35.812 1.00 16.54 90 PHE A CA 1
ATOM 730 C C . PHE A 1 111 ? 13.354 22.568 34.634 1.00 15.47 90 PHE A C 1
ATOM 731 O O . PHE A 1 111 ? 12.270 22.042 34.372 1.00 16.98 90 PHE A O 1
ATOM 739 N N . GLY A 1 112 ? 13.877 23.562 33.930 1.00 14.55 91 GLY A N 1
ATOM 740 C CA . GLY A 1 112 ? 13.187 24.111 32.785 1.00 15.73 91 GLY A CA 1
ATOM 741 C C . GLY A 1 112 ? 13.930 25.344 32.313 1.00 16.01 91 GLY A C 1
ATOM 742 O O . GLY A 1 112 ? 14.709 25.935 33.071 1.00 16.64 91 GLY A O 1
ATOM 743 N N . PRO A 1 113 ? 13.713 25.762 31.060 1.00 12.49 92 PRO A N 1
ATOM 744 C CA . PRO A 1 113 ? 14.397 26.942 30.529 1.00 11.43 92 PRO A CA 1
ATOM 745 C C . PRO A 1 113 ? 13.807 28.279 30.949 1.00 13.29 92 PRO A C 1
ATOM 746 O O . PRO A 1 113 ? 12.616 28.394 31.255 1.00 11.14 92 PRO A O 1
ATOM 750 N N . SER A 1 114 ? 14.664 29.291 30.937 1.00 13.79 93 SER A N 1
ATOM 751 C CA . SER A 1 114 ? 14.260 30.648 31.253 1.00 14.87 93 SER A CA 1
ATOM 752 C C . SER A 1 114 ? 13.407 31.101 30.079 1.00 16.20 93 SER A C 1
ATOM 753 O O . SER A 1 114 ? 13.438 30.492 29.004 1.00 13.95 93 SER A O 1
ATOM 756 N N . GLN A 1 115 ? 12.656 32.176 30.283 1.00 16.87 94 GLN A N 1
ATOM 757 C CA . GLN A 1 115 ? 11.809 32.727 29.241 1.00 16.88 94 GLN A CA 1
ATOM 758 C C . GLN A 1 115 ? 12.641 33.011 27.985 1.00 16.83 94 GLN A C 1
ATOM 759 O O . GLN A 1 115 ? 12.222 32.697 26.873 1.00 16.29 94 GLN A O 1
ATOM 765 N N . ARG A 1 116 ? 13.831 33.581 28.168 1.00 18.32 95 ARG A N 1
ATOM 766 C CA . ARG A 1 116 ? 14.715 33.903 27.045 1.00 19.39 95 ARG A CA 1
ATOM 767 C C . ARG A 1 116 ? 15.153 32.681 26.239 1.00 19.17 95 ARG A C 1
ATOM 768 O O . ARG A 1 116 ? 15.265 32.745 25.016 1.00 19.10 95 ARG A O 1
ATOM 776 N N . ALA A 1 117 ? 15.413 31.576 26.928 1.00 16.42 96 ALA A N 1
ATOM 777 C CA . ALA A 1 117 ? 15.843 30.352 26.267 1.00 15.69 96 ALA A CA 1
ATOM 778 C C . ALA A 1 117 ? 14.662 29.610 25.647 1.00 15.92 96 ALA A C 1
ATOM 779 O O . ALA A 1 117 ? 14.805 28.958 24.612 1.00 17.56 96 ALA A O 1
ATOM 781 N N . ALA A 1 118 ? 13.494 29.729 26.271 1.00 15.62 97 ALA A N 1
ATOM 782 C CA . ALA A 1 118 ? 12.289 29.052 25.798 1.00 14.87 97 ALA A CA 1
ATOM 783 C C . ALA A 1 118 ? 11.771 29.611 24.479 1.00 15.64 97 ALA A C 1
ATOM 784 O O . ALA A 1 118 ? 10.896 29.012 23.838 1.00 12.67 97 ALA A O 1
ATOM 786 N N . LEU A 1 119 ? 12.311 30.757 24.080 1.00 14.30 98 LEU A N 1
ATOM 787 C CA . LEU A 1 119 ? 11.909 31.399 22.837 1.00 14.40 98 LEU A CA 1
ATOM 788 C C . LEU A 1 119 ? 12.235 30.481 21.661 1.00 15.46 98 LEU A C 1
ATOM 789 O O . LEU A 1 119 ? 11.626 30.582 20.595 1.00 14.88 98 LEU A O 1
ATOM 794 N N . ILE A 1 120 ? 13.190 29.575 21.867 1.00 13.92 99 ILE A N 1
ATOM 795 C CA . ILE A 1 120 ? 13.579 28.637 20.820 1.00 16.23 99 ILE A CA 1
ATOM 796 C C . ILE A 1 120 ? 12.349 27.909 20.286 1.00 16.66 99 ILE A C 1
ATOM 797 O O . ILE A 1 120 ? 12.325 27.505 19.127 1.00 16.90 99 ILE A O 1
ATOM 802 N N . GLU A 1 121 ? 11.333 27.742 21.136 1.00 20.08 100 GLU A N 1
ATOM 803 C CA . GLU A 1 121 ? 10.090 27.094 20.724 1.00 19.84 100 GLU A CA 1
ATOM 804 C C . GLU A 1 121 ? 9.021 28.155 20.465 1.00 21.04 100 GLU A C 1
ATOM 805 O O . GLU A 1 121 ? 8.281 28.079 19.484 1.00 19.98 100 GLU A O 1
ATOM 811 N N . GLY A 1 122 ? 8.950 29.140 21.355 1.00 18.03 101 GLY A N 1
ATOM 812 C CA . GLY A 1 122 ? 7.959 30.197 21.227 1.00 19.41 101 GLY A CA 1
ATOM 813 C C . GLY A 1 122 ? 7.916 30.921 19.892 1.00 19.76 101 GLY A C 1
ATOM 814 O O . GLY A 1 122 ? 6.838 31.235 19.387 1.00 20.33 101 GLY A O 1
ATOM 815 N N . SER A 1 123 ? 9.080 31.192 19.313 1.00 19.57 102 SER A N 1
ATOM 816 C CA . SER A 1 123 ? 9.139 31.891 18.035 1.00 18.43 102 SER A CA 1
ATOM 817 C C . SER A 1 123 ? 9.894 31.103 16.974 1.00 18.65 102 SER A C 1
ATOM 818 O O . SER A 1 123 ? 11.118 30.998 17.026 1.00 17.66 102 SER A O 1
ATOM 821 N N . LYS A 1 124 ? 9.165 30.556 16.008 1.00 17.21 103 LYS A N 1
ATOM 822 C CA . LYS A 1 124 ? 9.798 29.790 14.936 1.00 18.84 103 LYS A CA 1
ATOM 823 C C . LYS A 1 124 ? 10.766 30.686 14.169 1.00 17.82 103 LYS A C 1
ATOM 824 O O . LYS A 1 124 ? 11.807 30.229 13.691 1.00 16.79 103 LYS A O 1
ATOM 830 N N . ALA A 1 125 ? 10.423 31.967 14.068 1.00 17.62 104 ALA A N 1
ATOM 831 C CA . ALA A 1 125 ? 11.255 32.939 13.369 1.00 16.27 104 ALA A CA 1
ATOM 832 C C . ALA A 1 125 ? 12.597 33.094 14.076 1.00 16.43 104 ALA A C 1
ATOM 833 O O . ALA A 1 125 ? 13.649 33.159 13.436 1.00 14.78 104 ALA A O 1
ATOM 835 N N . PHE A 1 126 ? 12.554 33.171 15.401 1.00 15.99 105 PHE A N 1
ATOM 836 C CA . PHE A 1 126 ? 13.774 33.291 16.186 1.00 14.09 105 PHE A CA 1
ATOM 837 C C . PHE A 1 126 ? 14.639 32.056 15.952 1.00 13.77 105 PHE A C 1
ATOM 838 O O . PHE A 1 126 ? 15.840 32.158 15.692 1.00 14.20 105 PHE A O 1
ATOM 846 N N . ALA A 1 127 ? 14.018 30.884 16.049 1.00 13.76 106 ALA A N 1
ATOM 847 C CA . ALA A 1 127 ? 14.730 29.625 15.840 1.00 13.67 106 ALA A CA 1
ATOM 848 C C . ALA A 1 127 ? 15.401 29.603 14.461 1.00 14.32 106 ALA A C 1
ATOM 849 O O . ALA A 1 127 ? 16.565 29.227 14.336 1.00 14.85 106 ALA A O 1
ATOM 851 N N . LYS A 1 128 ? 14.671 30.014 13.428 1.00 11.60 107 LYS A N 1
ATOM 852 C CA . LYS A 1 128 ? 15.239 30.033 12.081 1.00 15.06 107 LYS A CA 1
ATOM 853 C C . LYS A 1 128 ? 16.424 31.004 12.035 1.00 15.97 107 LYS A C 1
ATOM 854 O O . LYS A 1 128 ? 17.476 30.703 11.470 1.00 16.48 107 LYS A O 1
ATOM 860 N N . GLU A 1 129 ? 16.233 32.172 12.637 1.00 17.60 108 GLU A N 1
ATOM 861 C CA . GLU A 1 129 ? 17.260 33.201 12.716 1.00 19.52 108 GLU A CA 1
ATOM 862 C C . GLU A 1 129 ? 18.531 32.634 13.352 1.00 18.07 108 GLU A C 1
ATOM 863 O O . GLU A 1 129 ? 19.632 32.802 12.828 1.00 16.31 108 GLU A O 1
ATOM 869 N N . LEU A 1 130 ? 18.366 31.958 14.485 1.00 16.67 109 LEU A N 1
ATOM 870 C CA . LEU A 1 130 ? 19.490 31.371 15.211 1.00 16.64 109 LEU A CA 1
ATOM 871 C C . LEU A 1 130 ? 20.202 30.260 14.437 1.00 15.95 109 LEU A C 1
ATOM 872 O O . LEU A 1 130 ? 21.432 30.211 14.402 1.00 14.67 109 LEU A O 1
ATOM 877 N N . MET A 1 131 ? 19.434 29.365 13.826 1.00 13.03 110 MET A N 1
ATOM 878 C CA . MET A 1 131 ? 20.025 28.268 13.068 1.00 12.48 110 MET A CA 1
ATOM 879 C C . MET A 1 131 ? 20.763 28.777 11.832 1.00 15.22 110 MET A C 1
ATOM 880 O O . MET A 1 131 ? 21.800 28.236 11.454 1.00 13.39 110 MET A O 1
ATOM 885 N N . LYS A 1 132 ? 20.239 29.822 11.203 1.00 17.52 111 LYS A N 1
ATOM 886 C CA . LYS A 1 132 ? 20.903 30.376 10.030 1.00 20.40 111 LYS A CA 1
ATOM 887 C C . LYS A 1 132 ? 22.241 30.989 10.452 1.00 21.26 111 LYS A C 1
ATOM 888 O O . LYS A 1 132 ? 23.274 30.748 9.823 1.00 22.02 111 LYS A O 1
ATOM 894 N N . LYS A 1 133 ? 22.224 31.762 11.532 1.00 18.38 112 LYS A N 1
ATOM 895 C CA . LYS A 1 133 ? 23.438 32.406 12.022 1.00 19.52 112 LYS A CA 1
ATOM 896 C C . LYS A 1 133 ? 24.523 31.422 12.468 1.00 19.56 112 LYS A C 1
ATOM 897 O O . LYS A 1 133 ? 25.712 31.666 12.260 1.00 17.55 112 LYS A O 1
ATOM 903 N N . TYR A 1 134 ? 24.117 30.316 13.084 1.00 20.45 113 TYR A N 1
ATOM 904 C CA . TYR A 1 134 ? 25.077 29.330 13.567 1.00 21.18 113 TYR A CA 1
ATOM 905 C C . TYR A 1 134 ? 25.273 28.105 12.678 1.00 21.40 113 TYR A C 1
ATOM 906 O O . TYR A 1 134 ? 25.868 27.115 13.103 1.00 22.82 113 TYR A O 1
ATOM 915 N N . GLY A 1 135 ? 24.777 28.179 11.445 1.00 21.90 114 GLY A N 1
ATOM 916 C CA . GLY A 1 135 ? 24.937 27.086 10.498 1.00 21.17 114 GLY A CA 1
ATOM 917 C C . GLY A 1 135 ? 24.345 25.739 10.874 1.00 20.78 114 GLY A C 1
ATOM 918 O O . GLY A 1 135 ? 24.938 24.698 10.590 1.00 21.16 114 GLY A O 1
ATOM 919 N N . ILE A 1 136 ? 23.180 25.749 11.512 1.00 17.95 115 ILE A N 1
ATOM 920 C CA . ILE A 1 136 ? 22.509 24.511 11.913 1.00 15.52 115 ILE A CA 1
ATOM 921 C C . ILE A 1 136 ? 21.561 24.125 10.780 1.00 14.82 115 ILE A C 1
ATOM 922 O O . ILE A 1 136 ? 20.734 24.932 10.368 1.00 13.72 115 ILE A O 1
ATOM 927 N N . PRO A 1 137 ? 21.668 22.886 10.263 1.00 16.80 116 PRO A N 1
ATOM 928 C CA . PRO A 1 137 ? 20.799 22.440 9.167 1.00 16.18 116 PRO A CA 1
ATOM 929 C C . PRO A 1 137 ? 19.304 22.467 9.473 1.00 17.39 116 PRO A C 1
ATOM 930 O O . PRO A 1 137 ? 18.853 21.917 10.474 1.00 16.02 116 PRO A O 1
ATOM 934 N N . THR A 1 138 ? 18.545 23.109 8.590 1.00 12.93 117 THR A N 1
ATOM 935 C CA . THR A 1 138 ? 17.103 23.236 8.755 1.00 15.07 117 THR A CA 1
ATOM 936 C C . THR A 1 138 ? 16.475 23.634 7.420 1.00 15.53 117 THR A C 1
ATOM 937 O O . THR A 1 138 ? 17.180 23.994 6.476 1.00 15.37 117 THR A O 1
ATOM 941 N N . ALA A 1 139 ? 15.151 23.568 7.341 1.00 19.07 118 ALA A N 1
ATOM 942 C CA . ALA A 1 139 ? 14.450 23.933 6.118 1.00 19.70 118 ALA A CA 1
ATOM 943 C C . ALA A 1 139 ? 14.513 25.440 5.919 1.00 21.37 118 ALA A C 1
ATOM 944 O O . ALA A 1 139 ? 14.317 26.199 6.868 1.00 19.13 118 ALA A O 1
ATOM 946 N N . ASP A 1 140 ? 14.799 25.870 4.692 1.00 18.89 119 ASP A N 1
ATOM 947 C CA . ASP A 1 140 ? 14.867 27.294 4.384 1.00 22.06 119 ASP A CA 1
ATOM 948 C C . ASP A 1 140 ? 13.551 27.914 4.820 1.00 20.94 119 ASP A C 1
ATOM 949 O O . ASP A 1 140 ? 12.500 27.281 4.717 1.00 20.06 119 ASP A O 1
ATOM 954 N N . HIS A 1 141 ? 13.610 29.153 5.294 1.00 23.82 120 HIS A N 1
ATOM 955 C CA . HIS A 1 141 ? 12.418 29.846 5.775 1.00 24.24 120 HIS A CA 1
ATOM 956 C C . HIS A 1 141 ? 12.502 31.336 5.457 1.00 24.43 120 HIS A C 1
ATOM 957 O O . HIS A 1 141 ? 13.564 31.946 5.596 1.00 22.33 120 HIS A O 1
ATOM 964 N N . ALA A 1 142 ? 11.384 31.921 5.034 1.00 20.25 121 ALA A N 1
ATOM 965 C CA . ALA A 1 142 ? 11.350 33.345 4.717 1.00 20.01 121 ALA A CA 1
ATOM 966 C C . ALA A 1 142 ? 9.919 33.873 4.755 1.00 20.25 121 ALA A C 1
ATOM 967 O O . ALA A 1 142 ? 8.982 33.183 4.355 1.00 20.32 121 ALA A O 1
ATOM 969 N N . ALA A 1 143 ? 9.759 35.096 5.252 1.00 20.51 122 ALA A N 1
ATOM 970 C CA . ALA A 1 143 ? 8.449 35.730 5.346 1.00 19.16 122 ALA A CA 1
ATOM 971 C C . ALA A 1 143 ? 8.460 37.001 4.503 1.00 21.55 122 ALA A C 1
ATOM 972 O O . ALA A 1 143 ? 9.465 37.718 4.458 1.00 20.16 122 ALA A O 1
ATOM 974 N N . PHE A 1 144 ? 7.338 37.279 3.844 1.00 17.78 123 PHE A N 1
ATOM 975 C CA . PHE A 1 144 ? 7.229 38.443 2.974 1.00 17.70 123 PHE A CA 1
ATOM 976 C C . PHE A 1 144 ? 5.890 39.153 3.110 1.00 18.46 123 PHE A C 1
ATOM 977 O O . PHE A 1 144 ? 4.874 38.532 3.423 1.00 16.32 123 PHE A O 1
ATOM 985 N N . THR A 1 145 ? 5.902 40.460 2.870 1.00 22.35 124 THR A N 1
ATOM 986 C CA . THR A 1 145 ? 4.686 41.262 2.907 1.00 24.29 124 THR A CA 1
ATOM 987 C C . THR A 1 145 ? 4.505 41.839 1.503 1.00 25.21 124 THR A C 1
ATOM 988 O O . THR A 1 145 ? 3.461 42.405 1.177 1.00 26.40 124 THR A O 1
ATOM 992 N N . SER A 1 146 ? 5.540 41.678 0.681 1.00 23.20 125 SER A N 1
ATOM 993 C CA . SER A 1 146 ? 5.546 42.153 -0.702 1.00 24.51 125 SER A CA 1
ATOM 994 C C . SER A 1 146 ? 5.506 40.988 -1.688 1.00 23.40 125 SER A C 1
ATOM 995 O O . SER A 1 146 ? 6.353 40.094 -1.630 1.00 24.14 125 SER A O 1
ATOM 998 N N . TYR A 1 147 ? 4.539 40.995 -2.602 1.00 22.76 126 TYR A N 1
ATOM 999 C CA . TYR A 1 147 ? 4.448 39.908 -3.571 1.00 23.12 126 TYR A CA 1
ATOM 1000 C C . TYR A 1 147 ? 5.680 39.838 -4.461 1.00 22.56 126 TYR A C 1
ATOM 1001 O O . TYR A 1 147 ? 6.202 38.754 -4.722 1.00 21.92 126 TYR A O 1
ATOM 1010 N N . GLU A 1 148 ? 6.142 40.992 -4.932 1.00 20.62 127 GLU A N 1
ATOM 1011 C CA . GLU A 1 148 ? 7.313 41.023 -5.801 1.00 21.87 127 GLU A CA 1
ATOM 1012 C C . GLU A 1 148 ? 8.522 40.373 -5.138 1.00 20.79 127 GLU A C 1
ATOM 1013 O O . GLU A 1 148 ? 9.280 39.655 -5.786 1.00 20.85 127 GLU A O 1
ATOM 1019 N N . GLU A 1 149 ? 8.700 40.622 -3.846 1.00 20.65 128 GLU A N 1
ATOM 1020 C CA . GLU A 1 149 ? 9.820 40.035 -3.119 1.00 22.79 128 GLU A CA 1
ATOM 1021 C C . GLU A 1 149 ? 9.588 38.539 -2.912 1.00 20.99 128 GLU A C 1
ATOM 1022 O O . GLU A 1 149 ? 10.519 37.742 -2.976 1.00 20.49 128 GLU A O 1
ATOM 1028 N N . ALA A 1 150 ? 8.340 38.160 -2.659 1.00 17.92 129 ALA A N 1
ATOM 1029 C CA . ALA A 1 150 ? 8.013 36.753 -2.467 1.00 17.24 129 ALA A CA 1
ATOM 1030 C C . ALA A 1 150 ? 8.261 35.999 -3.771 1.00 17.83 129 ALA A C 1
ATOM 1031 O O . ALA A 1 150 ? 8.837 34.904 -3.773 1.00 16.91 129 ALA A O 1
ATOM 1033 N N . LYS A 1 151 ? 7.840 36.603 -4.882 1.00 21.22 130 LYS A N 1
ATOM 1034 C CA . LYS A 1 151 ? 8.000 36.001 -6.204 1.00 21.99 130 LYS A CA 1
ATOM 1035 C C . LYS A 1 151 ? 9.460 35.707 -6.525 1.00 23.09 130 LYS A C 1
ATOM 1036 O O . LYS A 1 151 ? 9.809 34.593 -6.924 1.00 23.04 130 LYS A O 1
ATOM 1042 N N . ALA A 1 152 ? 10.308 36.717 -6.364 1.00 24.40 131 ALA A N 1
ATOM 1043 C CA . ALA A 1 152 ? 11.730 36.559 -6.636 1.00 25.60 131 ALA A CA 1
ATOM 1044 C C . ALA A 1 152 ? 12.306 35.409 -5.816 1.00 25.68 131 ALA A C 1
ATOM 1045 O O . ALA A 1 152 ? 13.070 34.595 -6.330 1.00 26.42 131 ALA A O 1
ATOM 1047 N N . TYR A 1 153 ? 11.924 35.336 -4.544 1.00 20.93 132 TYR A N 1
ATOM 1048 C CA . TYR A 1 153 ? 12.410 34.284 -3.654 1.00 21.13 132 TYR A CA 1
ATOM 1049 C C . TYR A 1 153 ? 11.959 32.902 -4.112 1.00 22.20 132 TYR A C 1
ATOM 1050 O O . TYR A 1 153 ? 12.752 31.957 -4.157 1.00 23.48 132 TYR A O 1
ATOM 1059 N N . ILE A 1 154 ? 10.676 32.783 -4.432 1.00 18.69 133 ILE A N 1
ATOM 1060 C CA . ILE A 1 154 ? 10.123 31.513 -4.885 1.00 18.84 133 ILE A CA 1
ATOM 1061 C C . ILE A 1 154 ? 10.814 31.044 -6.167 1.00 20.06 133 ILE A C 1
ATOM 1062 O O . ILE A 1 154 ? 11.111 29.865 -6.318 1.00 20.59 133 ILE A O 1
ATOM 1067 N N . GLU A 1 155 ? 11.081 31.972 -7.079 1.00 28.59 134 GLU A N 1
ATOM 1068 C CA . GLU A 1 155 ? 11.736 31.626 -8.337 1.00 32.67 134 GLU A CA 1
ATOM 1069 C C . GLU A 1 155 ? 13.185 31.187 -8.147 1.00 34.51 134 GLU A C 1
ATOM 1070 O O . GLU A 1 155 ? 13.780 30.578 -9.039 1.00 35.00 134 GLU A O 1
ATOM 1076 N N . GLN A 1 156 ? 13.749 31.501 -6.985 1.00 31.97 135 GLN A N 1
ATOM 1077 C CA . GLN A 1 156 ? 15.125 31.127 -6.675 1.00 33.09 135 GLN A CA 1
ATOM 1078 C C . GLN A 1 156 ? 15.161 29.724 -6.081 1.00 31.97 135 GLN A C 1
ATOM 1079 O O . GLN A 1 156 ? 15.970 28.886 -6.479 1.00 31.29 135 GLN A O 1
ATOM 1085 N N . LYS A 1 157 ? 14.271 29.477 -5.125 1.00 24.73 136 LYS A N 1
ATOM 1086 C CA . LYS A 1 157 ? 14.204 28.187 -4.450 1.00 25.27 136 LYS A CA 1
ATOM 1087 C C . LY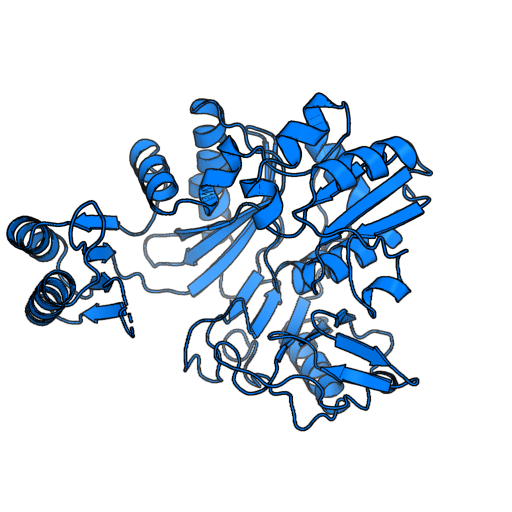S A 1 157 ? 13.580 27.078 -5.291 1.00 24.74 136 LYS A C 1
ATOM 1088 O O . LYS A 1 157 ? 13.936 25.910 -5.142 1.00 25.22 136 LYS A O 1
ATOM 1094 N N . GLY A 1 158 ? 12.652 27.440 -6.171 1.00 31.55 137 GLY A N 1
ATOM 1095 C CA . GLY A 1 158 ? 12.014 26.443 -7.012 1.00 30.72 137 GLY A CA 1
ATOM 1096 C C . GLY A 1 158 ? 10.933 25.667 -6.284 1.00 29.82 137 GLY A C 1
ATOM 1097 O O . GLY A 1 158 ? 10.553 26.019 -5.171 1.00 29.05 137 GLY A O 1
ATOM 1098 N N . ALA A 1 159 ? 10.438 24.605 -6.912 1.00 29.32 138 ALA A N 1
ATOM 1099 C CA . ALA A 1 159 ? 9.389 23.785 -6.316 1.00 29.25 138 ALA A CA 1
ATOM 1100 C C . ALA A 1 159 ? 9.768 22.309 -6.382 1.00 29.48 138 ALA A C 1
ATOM 1101 O O . ALA A 1 159 ? 10.670 21.930 -7.130 1.00 29.99 138 ALA A O 1
ATOM 1103 N N . PRO A 1 160 ? 9.096 21.454 -5.590 1.00 29.55 139 PRO A N 1
ATOM 1104 C CA . PRO A 1 160 ? 8.016 21.750 -4.638 1.00 28.80 139 PRO A CA 1
ATOM 1105 C C . PRO A 1 160 ? 8.461 22.705 -3.530 1.00 28.31 139 PRO A C 1
ATOM 1106 O O . PRO A 1 160 ? 9.615 22.677 -3.106 1.00 27.67 139 PRO A O 1
ATOM 1110 N N . ILE A 1 161 ? 7.538 23.538 -3.061 1.00 24.11 140 ILE A N 1
ATOM 1111 C CA . ILE A 1 161 ? 7.841 24.508 -2.012 1.00 22.94 140 ILE A CA 1
ATOM 1112 C C . ILE A 1 161 ? 6.589 24.757 -1.170 1.00 21.64 140 ILE A C 1
ATOM 1113 O O . ILE A 1 161 ? 5.466 24.621 -1.659 1.00 20.95 140 ILE A O 1
ATOM 1118 N N . VAL A 1 162 ? 6.775 25.119 0.095 1.00 20.43 141 VAL A N 1
ATOM 1119 C CA . VAL A 1 162 ? 5.641 25.341 0.984 1.00 18.04 141 VAL A CA 1
ATOM 1120 C C . VAL A 1 162 ? 5.242 26.807 1.129 1.00 18.39 141 VAL A C 1
ATOM 1121 O O . VAL A 1 162 ? 6.075 27.666 1.434 1.00 17.99 141 VAL A O 1
ATOM 1125 N N . ILE A 1 163 ? 3.957 27.080 0.912 1.00 16.70 142 ILE A N 1
ATOM 1126 C CA . ILE A 1 163 ? 3.417 28.431 1.024 1.00 15.75 142 ILE A CA 1
ATOM 112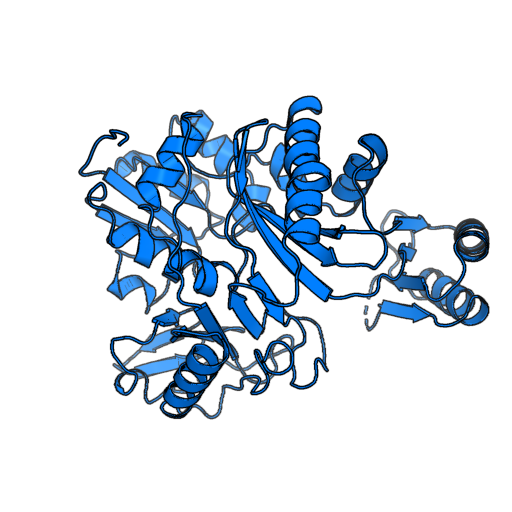7 C C . ILE A 1 163 ? 2.425 28.424 2.190 1.00 17.94 142 ILE A C 1
ATOM 1128 O O . ILE A 1 163 ? 1.534 27.576 2.251 1.00 17.22 142 ILE A O 1
ATOM 1133 N N . LYS A 1 164 ? 2.577 29.366 3.112 1.00 16.11 143 LYS A N 1
ATOM 1134 C CA . LYS A 1 164 ? 1.692 29.423 4.269 1.00 18.66 143 LYS A CA 1
ATOM 1135 C C . LYS A 1 164 ? 1.021 30.776 4.429 1.00 19.03 143 LYS A C 1
ATOM 1136 O O . LYS A 1 164 ? 1.687 31.798 4.595 1.00 17.20 143 LYS A O 1
ATOM 1142 N N . ALA A 1 165 ? -0.306 30.770 4.375 1.00 21.93 144 ALA A N 1
ATOM 1143 C CA . ALA A 1 165 ? -1.092 31.987 4.516 1.00 25.68 144 ALA A CA 1
ATOM 1144 C C . ALA A 1 165 ? -1.592 32.094 5.951 1.00 29.34 144 ALA A C 1
ATOM 1145 O O . ALA A 1 165 ? -1.720 31.087 6.648 1.00 29.45 144 ALA A O 1
ATOM 1147 N N . ASP A 1 166 ? -1.871 33.316 6.389 1.00 36.85 145 ASP A N 1
ATOM 1148 C CA . ASP A 1 166 ? -2.364 33.545 7.742 1.00 40.53 145 ASP A CA 1
ATOM 1149 C C . ASP A 1 166 ? -3.833 33.952 7.703 1.00 40.99 145 ASP A C 1
ATOM 1150 O O . ASP A 1 166 ? -4.245 34.743 6.854 1.00 40.41 145 ASP A O 1
ATOM 1155 N N . GLY A 1 167 ? -4.618 33.402 8.625 1.00 49.97 146 GLY A N 1
ATOM 1156 C CA . GLY A 1 167 ? -6.034 33.720 8.679 1.00 51.17 146 GLY A CA 1
ATOM 1157 C C . GLY A 1 167 ? -6.876 32.775 7.845 1.00 52.10 146 GLY A C 1
ATOM 1158 O O . GLY A 1 167 ? -7.435 33.167 6.821 1.00 53.45 146 GLY A O 1
ATOM 1159 N N . LYS A 1 172 ? -6.029 24.350 5.970 1.00 56.69 151 LYS A N 1
ATOM 1160 C CA . LYS A 1 172 ? -6.568 25.527 5.298 1.00 56.44 151 LYS A CA 1
ATOM 1161 C C . LYS A 1 172 ? -5.465 26.275 4.555 1.00 53.88 151 LYS A C 1
ATOM 1162 O O . LYS A 1 172 ? -5.409 26.260 3.325 1.00 54.53 151 LYS A O 1
ATOM 1168 N N . GLY A 1 173 ? -4.552 26.867 5.304 1.00 37.09 152 GLY A N 1
ATOM 1169 C CA . GLY A 1 173 ? -3.795 27.947 4.699 1.00 32.33 152 GLY A CA 1
ATOM 1170 C C . GLY A 1 173 ? -2.408 27.506 4.271 1.00 29.28 152 GLY A C 1
ATOM 1171 O O . GLY A 1 173 ? -1.579 28.329 3.876 1.00 27.05 152 GLY A O 1
ATOM 1172 N N . VAL A 1 174 ? -2.149 26.201 4.360 1.00 27.41 153 VAL A N 1
ATOM 1173 C CA . VAL A 1 174 ? -0.857 25.662 3.961 1.00 26.60 153 VAL A CA 1
ATOM 1174 C C . VAL A 1 174 ? -0.973 24.862 2.669 1.00 25.68 153 VAL A C 1
ATOM 1175 O O . VAL A 1 174 ? -1.794 23.950 2.559 1.00 25.40 153 VAL A O 1
ATOM 1179 N N . THR A 1 175 ? -0.130 25.202 1.726 1.00 23.99 154 THR A N 1
ATOM 1180 C CA . THR A 1 175 ? -0.081 24.659 0.379 1.00 22.51 154 THR A CA 1
ATOM 1181 C C . THR A 1 175 ? 1.290 24.076 0.092 1.00 23.04 154 THR A C 1
ATOM 1182 O O . THR A 1 175 ? 2.310 24.769 0.177 1.00 21.33 154 THR A O 1
ATOM 1186 N N . VAL A 1 176 ? 1.342 22.840 -0.391 1.00 23.35 155 VAL A N 1
ATOM 1187 C CA . VAL A 1 176 ? 2.634 22.310 -0.778 1.00 22.90 155 VAL A CA 1
ATOM 1188 C C . VAL A 1 176 ? 2.590 22.445 -2.288 1.00 22.96 155 VAL A C 1
ATOM 1189 O O . VAL A 1 176 ? 2.012 21.603 -2.977 1.00 22.71 155 VAL A O 1
ATOM 1193 N N . ALA A 1 177 ? 3.123 23.539 -2.834 1.00 22.17 156 ALA A N 1
ATOM 1194 C CA . ALA A 1 177 ? 3.085 23.804 -4.264 1.00 22.19 156 ALA A CA 1
ATOM 1195 C C . ALA A 1 177 ? 4.040 22.887 -5.008 1.00 24.29 156 ALA A C 1
ATOM 1196 O O . ALA A 1 177 ? 5.234 22.842 -4.704 1.00 24.17 156 ALA A O 1
ATOM 1198 N N . GLN A 1 178 ? 3.503 22.161 -5.986 1.00 25.45 157 GLN A N 1
ATOM 1199 C CA . GLN A 1 178 ? 4.294 21.227 -6.776 1.00 26.38 157 GLN A CA 1
ATOM 1200 C C . GLN A 1 178 ? 5.069 21.912 -7.896 1.00 25.92 157 GLN A C 1
ATOM 1201 O O . GLN A 1 178 ? 6.075 21.392 -8.365 1.00 28.32 157 GLN A O 1
ATOM 1207 N N . THR A 1 179 ? 4.597 23.075 -8.331 1.00 20.68 158 THR A N 1
ATOM 1208 C CA . THR A 1 179 ? 5.279 23.820 -9.385 1.00 19.25 158 THR A CA 1
ATOM 1209 C C . THR A 1 179 ? 5.471 25.266 -8.947 1.00 17.52 158 THR A C 1
ATOM 1210 O O . THR A 1 179 ? 4.778 25.752 -8.051 1.00 16.66 158 THR A O 1
ATOM 1214 N N . VAL A 1 180 ? 6.407 25.951 -9.592 1.00 19.11 159 VAL A N 1
ATOM 1215 C CA . VAL A 1 180 ? 6.673 27.345 -9.286 1.00 19.48 159 VAL A CA 1
ATOM 1216 C C . VAL A 1 180 ? 5.450 28.189 -9.623 1.00 19.56 159 VAL A C 1
ATOM 1217 O O . VAL A 1 180 ? 5.138 29.145 -8.913 1.00 18.98 159 VAL A O 1
ATOM 1221 N N . GLU A 1 181 ? 4.756 27.843 -10.705 1.00 16.86 160 GLU A N 1
ATOM 1222 C CA . GLU A 1 181 ? 3.575 28.609 -11.090 1.00 16.11 160 GLU A CA 1
ATOM 1223 C C . GLU A 1 181 ? 2.521 28.563 -9.994 1.00 13.66 160 GLU A C 1
ATOM 1224 O O . GLU A 1 181 ? 1.966 29.597 -9.620 1.00 14.17 160 GLU A O 1
ATOM 1230 N N . GLU A 1 182 ? 2.238 27.367 -9.488 1.00 13.52 161 GLU A N 1
ATOM 1231 C CA . GLU A 1 182 ? 1.251 27.214 -8.421 1.00 15.23 161 GLU A CA 1
ATOM 1232 C C . GLU A 1 182 ? 1.691 27.942 -7.153 1.00 14.92 161 GLU A C 1
ATOM 1233 O O . GLU A 1 182 ? 0.872 28.540 -6.457 1.00 13.06 161 GLU A O 1
ATOM 1239 N N . ALA A 1 183 ? 2.984 27.892 -6.851 1.00 16.40 162 ALA A N 1
ATOM 1240 C CA . ALA A 1 183 ? 3.503 28.567 -5.663 1.00 17.17 162 ALA A CA 1
ATOM 1241 C C . ALA A 1 183 ? 3.224 30.072 -5.736 1.00 17.64 162 ALA A C 1
ATOM 1242 O O . ALA A 1 183 ? 2.841 30.690 -4.743 1.00 16.93 162 ALA A O 1
ATOM 1244 N N . LEU A 1 184 ? 3.416 30.655 -6.917 1.00 16.14 163 LEU A N 1
ATOM 1245 C CA . LEU A 1 184 ? 3.181 32.085 -7.118 1.00 15.13 163 LEU A CA 1
ATOM 1246 C C . LEU A 1 184 ? 1.700 32.422 -6.956 1.00 14.78 163 LEU A C 1
ATOM 1247 O O . LEU A 1 184 ? 1.341 33.435 -6.355 1.00 14.66 163 LEU A O 1
ATOM 1252 N N . ALA A 1 185 ? 0.840 31.568 -7.495 1.00 11.91 164 ALA A N 1
ATOM 1253 C CA . ALA A 1 185 ? -0.597 31.790 -7.385 1.00 14.80 164 ALA A CA 1
ATOM 1254 C C . ALA A 1 185 ? -0.986 31.745 -5.912 1.00 13.42 164 ALA A C 1
ATOM 1255 O O . ALA A 1 185 ? -1.729 32.598 -5.437 1.00 13.23 164 ALA A O 1
ATOM 1257 N N . ALA A 1 186 ? -0.469 30.752 -5.191 1.00 11.90 165 ALA A N 1
ATOM 1258 C CA . ALA A 1 186 ? -0.766 30.611 -3.764 1.00 11.50 165 ALA A CA 1
ATOM 1259 C C . ALA A 1 186 ? -0.216 31.778 -2.946 1.00 13.29 165 ALA A C 1
ATOM 1260 O O . ALA A 1 186 ? -0.879 32.285 -2.030 1.00 1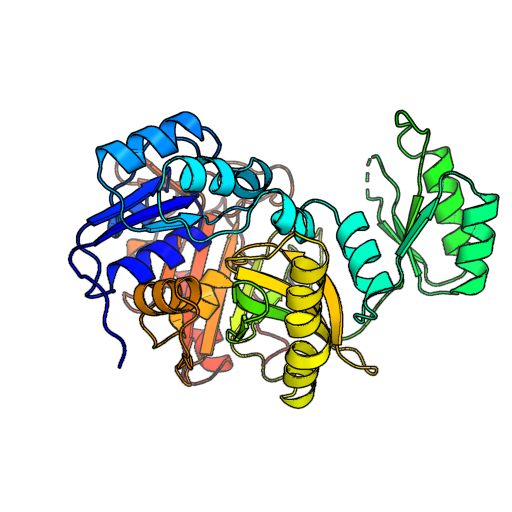2.40 165 ALA A O 1
ATOM 1262 N N . ALA A 1 187 ? 1.005 32.189 -3.259 1.00 12.50 166 ALA A N 1
ATOM 1263 C CA . ALA A 1 187 ? 1.634 33.294 -2.548 1.00 13.26 166 ALA A CA 1
ATOM 1264 C C . ALA A 1 187 ? 0.847 34.586 -2.772 1.00 13.52 166 ALA A C 1
ATOM 1265 O O . ALA A 1 187 ? 0.617 35.361 -1.841 1.00 14.72 166 ALA A O 1
ATOM 1267 N N . LYS A 1 188 ? 0.434 34.819 -4.010 1.00 13.86 167 LYS A N 1
ATOM 1268 C CA . LYS A 1 188 ? -0.337 36.014 -4.331 1.00 16.22 167 LYS A CA 1
ATOM 1269 C C . LYS A 1 188 ? -1.651 35.988 -3.547 1.00 16.97 167 LYS A C 1
ATOM 1270 O O . LYS A 1 188 ? -2.067 37.002 -2.978 1.00 16.42 167 LYS A O 1
ATOM 1276 N N . ALA A 1 189 ? -2.296 34.823 -3.513 1.00 16.94 168 ALA A N 1
ATOM 1277 C CA . ALA A 1 189 ? -3.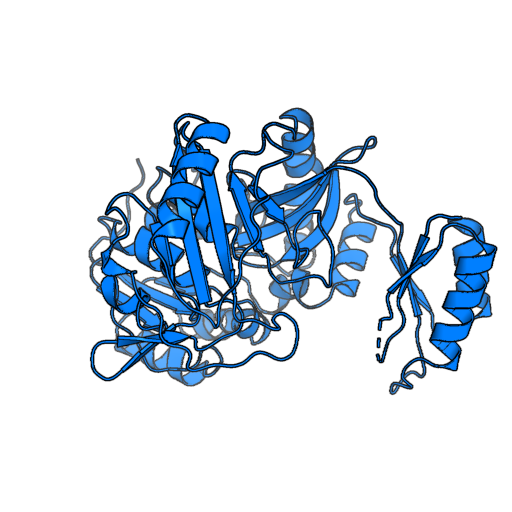565 34.666 -2.805 1.00 17.61 168 ALA A CA 1
ATOM 1278 C C . ALA A 1 189 ? -3.398 34.895 -1.307 1.00 19.81 168 ALA A C 1
ATOM 1279 O O . ALA A 1 189 ? -4.261 35.488 -0.660 1.00 22.10 168 ALA A O 1
ATOM 1281 N N . ALA A 1 190 ? -2.283 34.421 -0.764 1.00 15.88 169 ALA A N 1
ATOM 1282 C CA . ALA A 1 190 ? -1.997 34.565 0.656 1.00 18.42 169 ALA A CA 1
ATOM 1283 C C . ALA A 1 190 ? -1.912 36.035 1.056 1.00 19.61 169 ALA A C 1
ATOM 1284 O O . ALA A 1 190 ? -2.450 36.440 2.087 1.00 20.64 169 ALA A O 1
ATOM 1286 N N . LEU A 1 191 ? -1.237 36.828 0.234 1.00 20.69 170 LEU A N 1
ATOM 1287 C CA . LEU A 1 191 ? -1.070 38.247 0.504 1.00 21.23 170 LEU A CA 1
ATOM 1288 C C . LEU A 1 191 ? -2.329 39.059 0.225 1.00 24.36 170 LEU A C 1
ATOM 1289 O O . LEU A 1 191 ? -2.557 40.093 0.852 1.00 24.15 170 LEU A O 1
ATOM 1294 N N . VAL A 1 192 ? -3.140 38.590 -0.719 1.00 24.90 171 VAL A N 1
ATOM 1295 C CA . VAL A 1 192 ? -4.369 39.280 -1.085 1.00 28.59 171 VAL A CA 1
ATOM 1296 C C . VAL A 1 192 ? -5.534 38.919 -0.171 1.00 29.86 171 VAL A C 1
ATOM 1297 O O . VAL A 1 192 ? -6.306 39.791 0.226 1.00 31.73 171 VAL A O 1
ATOM 1301 N N . ASP A 1 193 ? -5.649 37.641 0.176 1.00 32.80 172 ASP A N 1
ATOM 1302 C CA . ASP A 1 193 ? -6.744 37.179 1.024 1.00 35.11 172 ASP A CA 1
ATOM 1303 C C . ASP A 1 193 ? -6.363 36.873 2.471 1.00 34.92 172 ASP A C 1
ATOM 1304 O O . ASP A 1 193 ? -7.238 36.649 3.308 1.00 35.65 172 ASP A O 1
ATOM 1309 N N . GLY A 1 194 ? -5.067 36.850 2.765 1.00 30.69 173 GLY A N 1
ATOM 1310 C CA . GLY A 1 194 ? -4.628 36.572 4.122 1.00 28.67 173 GLY A CA 1
ATOM 1311 C C . GLY A 1 194 ? -5.059 37.660 5.092 1.00 29.24 173 GLY A C 1
ATOM 1312 O O . GLY A 1 194 ? -5.552 38.712 4.676 1.00 28.16 173 GLY A O 1
ATOM 1313 N N . GLN A 1 195 ? -4.871 37.411 6.385 1.00 27.19 174 GLN A N 1
ATOM 1314 C CA . GLN A 1 195 ? -5.253 38.372 7.413 1.00 28.89 174 GLN A CA 1
ATOM 1315 C C . GLN A 1 195 ? -4.427 39.651 7.312 1.00 26.86 174 GLN A C 1
ATOM 1316 O O . GLN A 1 195 ? -3.248 39.617 6.959 1.00 25.82 174 GLN A O 1
ATOM 1322 N N . PHE A 1 196 ? -5.054 40.779 7.625 1.00 27.35 175 PHE A N 1
ATOM 1323 C CA . PHE A 1 196 ? -4.373 42.065 7.580 1.00 24.91 175 PHE A CA 1
ATOM 1324 C C . PHE A 1 196 ? -3.921 42.414 8.993 1.00 23.21 175 PHE A C 1
ATOM 1325 O O . PHE A 1 196 ? -4.699 42.931 9.796 1.00 23.94 175 PHE A O 1
ATOM 1333 N N . GLY A 1 197 ? -2.668 42.110 9.301 1.00 22.31 176 GLY A N 1
ATOM 1334 C CA . GLY A 1 197 ? -2.149 42.409 10.623 1.00 20.33 176 GLY A CA 1
ATOM 1335 C C . GLY A 1 197 ? -1.756 43.868 10.718 1.00 18.87 176 GLY A C 1
ATOM 1336 O O . GLY A 1 197 ? -2.009 44.643 9.794 1.00 17.02 176 GLY A O 1
ATOM 1337 N N . THR A 1 198 ? -1.128 44.242 11.831 1.00 15.90 177 THR A N 1
ATOM 1338 C CA . THR A 1 198 ? -0.697 45.617 12.048 1.00 14.77 177 THR A CA 1
ATOM 1339 C C . THR A 1 198 ? 0.450 45.987 11.108 1.00 16.57 177 THR A C 1
ATOM 1340 O O . THR A 1 198 ? 0.787 47.163 10.943 1.00 14.21 177 THR A O 1
ATOM 1344 N N . ALA A 1 199 ? 1.040 44.971 10.488 1.00 17.72 178 ALA A N 1
ATOM 1345 C CA . ALA A 1 199 ? 2.131 45.164 9.544 1.00 18.92 178 ALA A CA 1
ATOM 1346 C C . ALA A 1 199 ? 1.644 44.780 8.144 1.00 20.01 178 ALA A C 1
ATOM 1347 O O . ALA A 1 199 ? 2.446 44.589 7.225 1.00 20.04 178 ALA A O 1
ATOM 1349 N N . GLY A 1 200 ? 0.325 44.672 7.992 1.00 15.89 179 GLY A N 1
ATOM 1350 C CA . GLY A 1 200 ? -0.256 44.300 6.715 1.00 18.25 179 GLY A CA 1
ATOM 1351 C C . GLY A 1 200 ? -0.371 42.789 6.617 1.00 19.92 179 GLY A C 1
ATOM 1352 O O . GLY A 1 200 ? -0.271 42.095 7.629 1.00 19.03 179 GLY A O 1
ATOM 1353 N N . SER A 1 201 ? -0.585 42.273 5.409 1.00 21.78 180 SER A N 1
ATOM 1354 C CA . SER A 1 201 ? -0.694 40.830 5.207 1.00 21.49 180 SER A CA 1
ATOM 1355 C C . SER A 1 201 ? 0.705 40.278 4.945 1.00 20.15 180 SER A C 1
ATOM 1356 O O . SER A 1 201 ? 1.565 40.975 4.408 1.00 18.04 180 SER A O 1
ATOM 1359 N N . GLN A 1 202 ? 0.922 39.022 5.314 1.00 18.60 181 GLN A N 1
ATOM 1360 C CA . GLN A 1 202 ? 2.228 38.398 5.143 1.00 19.18 181 GLN A CA 1
ATOM 1361 C C . GLN A 1 202 ? 2.112 36.952 4.663 1.00 17.19 181 GLN A C 1
ATOM 1362 O O . GLN A 1 202 ? 1.107 36.289 4.906 1.00 16.63 181 GLN A O 1
ATOM 1368 N N . VAL A 1 203 ? 3.147 36.468 3.984 1.00 18.14 182 VAL A N 1
ATOM 1369 C CA . VAL A 1 203 ? 3.157 35.089 3.516 1.00 17.71 182 VAL A CA 1
ATOM 1370 C C . VAL A 1 203 ? 4.477 34.434 3.917 1.00 19.76 182 VAL A C 1
ATOM 1371 O O . VAL A 1 203 ? 5.546 35.042 3.804 1.00 20.72 182 VAL A O 1
ATOM 1375 N N . VAL A 1 204 ? 4.394 33.206 4.419 1.00 19.35 183 VAL A N 1
ATOM 1376 C CA . VAL A 1 204 ? 5.582 32.469 4.827 1.00 21.04 183 VAL A CA 1
ATOM 1377 C C . VAL A 1 204 ? 5.889 31.396 3.793 1.00 19.57 183 VAL A C 1
ATOM 1378 O O . VAL A 1 204 ? 5.006 30.637 3.395 1.00 19.91 183 VAL A O 1
ATOM 1382 N N . ILE A 1 205 ? 7.142 31.353 3.351 1.00 16.23 184 ILE A N 1
ATOM 1383 C CA . ILE A 1 205 ? 7.583 30.379 2.360 1.00 16.50 184 ILE A CA 1
ATOM 1384 C C . ILE A 1 205 ? 8.646 29.490 2.997 1.00 17.35 184 ILE A C 1
ATOM 1385 O O . ILE A 1 205 ? 9.614 29.992 3.569 1.00 18.00 184 ILE A O 1
ATOM 1390 N N . GLU A 1 206 ? 8.463 28.175 2.902 1.00 19.42 185 GLU A N 1
ATOM 1391 C CA . GLU A 1 206 ? 9.417 27.240 3.485 1.00 21.42 185 GLU A CA 1
ATOM 1392 C C . GLU A 1 206 ? 9.821 26.101 2.558 1.00 20.88 185 GLU A C 1
ATOM 1393 O O . GLU A 1 206 ? 9.025 25.614 1.750 1.00 19.10 185 GLU A O 1
ATOM 1399 N N . GLU A 1 207 ? 11.069 25.674 2.696 1.00 19.58 186 GLU A N 1
ATOM 1400 C CA . GLU A 1 207 ? 11.604 24.583 1.897 1.00 19.80 186 GLU A CA 1
ATOM 1401 C C . GLU A 1 207 ? 10.821 23.324 2.241 1.00 19.75 186 GLU A C 1
ATOM 1402 O O . GLU A 1 207 ? 10.579 23.046 3.411 1.00 19.22 186 GLU A O 1
ATOM 1408 N N . TYR A 1 208 ? 10.404 22.572 1.229 1.00 19.87 187 TYR A N 1
ATOM 1409 C CA . TYR A 1 208 ? 9.678 21.334 1.483 1.00 22.07 187 TYR A CA 1
ATOM 1410 C C . TYR A 1 208 ? 10.719 20.238 1.677 1.00 23.04 187 TYR A C 1
ATOM 1411 O O . TYR A 1 208 ? 11.584 20.037 0.828 1.00 23.87 187 TYR A O 1
ATOM 1420 N N . LEU A 1 209 ? 10.653 19.543 2.804 1.00 20.95 188 LEU A N 1
ATOM 1421 C CA . LEU A 1 209 ? 11.612 18.485 3.065 1.00 21.17 188 LEU A CA 1
ATOM 1422 C C . LEU A 1 209 ? 10.944 17.129 2.989 1.00 22.24 188 LEU A C 1
ATOM 1423 O O . LEU A 1 209 ? 9.763 16.993 3.301 1.00 22.79 188 LEU A O 1
ATOM 1428 N N . GLU A 1 210 ? 11.706 16.127 2.567 1.00 25.31 189 GLU A N 1
ATOM 1429 C CA . GLU A 1 210 ? 11.191 14.772 2.456 1.00 26.52 189 GLU A CA 1
ATOM 1430 C C . GLU A 1 210 ? 12.102 13.812 3.207 1.00 25.61 189 GLU A C 1
ATOM 1431 O O . GLU A 1 210 ? 13.306 14.046 3.329 1.00 24.68 189 GLU A O 1
ATOM 1437 N N . GLY A 1 211 ? 11.520 12.737 3.719 1.00 24.89 190 GLY A N 1
ATOM 1438 C CA . GLY A 1 211 ? 12.299 11.768 4.460 1.00 25.82 190 GLY A CA 1
ATOM 1439 C C . GLY A 1 211 ? 11.509 11.218 5.626 1.00 26.78 190 GLY A C 1
ATOM 1440 O O . GLY A 1 211 ? 10.281 11.255 5.629 1.00 28.88 190 GLY A O 1
ATOM 1441 N N . GLU A 1 212 ? 12.218 10.711 6.626 1.00 22.92 191 GLU A N 1
ATOM 1442 C CA . GLU A 1 212 ? 11.588 10.130 7.801 1.00 20.60 191 GLU A CA 1
ATOM 1443 C C . GLU A 1 212 ? 11.681 11.118 8.960 1.00 18.86 191 GLU A C 1
ATOM 1444 O O . GLU A 1 212 ? 12.764 11.609 9.279 1.00 13.94 191 GLU A O 1
ATOM 1450 N N . GLU A 1 213 ? 10.550 11.412 9.589 1.00 16.62 192 GLU A N 1
ATOM 1451 C CA . GLU A 1 213 ? 10.558 12.332 10.718 1.00 18.45 192 GLU A CA 1
ATOM 1452 C C . GLU A 1 213 ? 10.856 11.590 12.013 1.00 16.62 192 GLU A C 1
ATOM 1453 O O . GLU A 1 213 ? 10.475 10.432 12.178 1.00 16.13 192 GLU A O 1
ATOM 1459 N N . PHE A 1 214 ? 11.556 12.252 12.925 1.00 13.42 193 PHE A N 1
ATOM 1460 C CA . PHE A 1 214 ? 11.851 11.655 14.217 1.00 12.93 193 PHE A CA 1
ATOM 1461 C C . PHE A 1 214 ? 12.058 12.733 15.264 1.00 12.95 193 PHE A C 1
ATOM 1462 O O . PHE A 1 214 ? 12.415 13.869 14.942 1.00 15.04 193 PHE A O 1
ATOM 1470 N N . SER A 1 215 ? 11.800 12.373 16.515 1.00 11.67 194 SER A N 1
ATOM 1471 C CA . SER A 1 215 ? 11.933 13.298 17.626 1.00 12.92 194 SER A CA 1
ATOM 1472 C C . SER A 1 215 ? 13.179 12.952 18.420 1.00 14.06 194 SER A C 1
ATOM 1473 O O . SER A 1 215 ? 13.343 11.820 18.870 1.00 12.70 194 SER A O 1
ATOM 1476 N N . PHE A 1 216 ? 14.055 13.935 18.583 1.00 12.69 195 PHE A N 1
ATOM 1477 C CA . PHE A 1 216 ? 15.289 13.735 19.315 1.00 12.12 195 PHE A CA 1
ATOM 1478 C C . PHE A 1 216 ? 15.308 14.703 20.491 1.00 11.32 195 PHE A C 1
ATOM 1479 O O . PHE A 1 216 ? 15.511 15.905 20.316 1.00 11.62 195 PHE A O 1
ATOM 1487 N N . MET A 1 217 ? 15.061 14.175 21.684 1.00 11.16 196 MET A N 1
ATOM 1488 C CA . MET A 1 217 ? 15.076 14.988 22.896 1.00 10.83 196 MET A CA 1
ATOM 1489 C C . MET A 1 217 ? 16.393 14.760 23.628 1.00 10.99 196 MET A C 1
ATOM 1490 O O . MET A 1 217 ? 17.055 13.738 23.440 1.00 10.76 196 MET A O 1
ATOM 1495 N N . ALA A 1 218 ? 16.765 15.714 24.472 1.00 12.14 197 ALA A N 1
ATOM 1496 C CA . ALA A 1 218 ? 17.983 15.601 25.257 1.00 11.61 197 ALA A CA 1
ATOM 1497 C C . ALA A 1 218 ? 17.898 16.542 26.447 1.00 10.55 197 ALA A C 1
ATOM 1498 O O . ALA A 1 218 ? 17.245 17.584 26.369 1.00 11.15 197 ALA A O 1
ATOM 1500 N N . PHE A 1 219 ? 18.518 16.162 27.558 1.00 10.12 198 PHE A N 1
ATOM 1501 C CA . PHE A 1 219 ? 18.548 17.047 28.717 1.00 9.83 198 PHE A CA 1
ATOM 1502 C C . PHE A 1 219 ? 19.678 17.997 28.353 1.00 10.56 198 PHE A C 1
ATOM 1503 O O . PHE A 1 219 ? 20.672 17.583 27.745 1.00 9.90 198 PHE A O 1
ATOM 1511 N N . VAL A 1 220 ? 19.525 19.265 28.707 1.00 12.53 199 VAL A N 1
ATOM 1512 C CA . VAL A 1 220 ? 20.539 20.263 28.392 1.00 13.72 199 VAL A CA 1
ATOM 1513 C C . VAL A 1 220 ? 20.735 21.218 29.562 1.00 14.67 199 VAL A C 1
ATOM 1514 O O . VAL A 1 220 ? 19.804 21.484 30.319 1.00 13.92 199 VAL A O 1
ATOM 1518 N N . ASN A 1 221 ? 21.965 21.700 29.716 1.00 11.35 200 ASN A N 1
ATOM 1519 C CA . ASN A 1 221 ? 22.303 22.696 30.729 1.00 10.96 200 ASN A CA 1
ATOM 1520 C C . ASN A 1 221 ? 23.472 23.460 30.125 1.00 11.83 200 ASN A C 1
ATOM 1521 O O . ASN A 1 221 ? 24.620 23.003 30.171 1.00 10.09 200 ASN A O 1
ATOM 1526 N N . GLY A 1 222 ? 23.180 24.611 29.538 1.00 11.23 201 GLY A N 1
ATOM 1527 C CA . GLY A 1 222 ? 24.236 25.381 28.909 1.00 15.83 201 GLY A CA 1
ATOM 1528 C C . GLY A 1 222 ? 24.711 24.624 27.681 1.00 17.01 201 GLY A C 1
ATOM 1529 O O . GLY A 1 222 ? 23.905 24.246 26.830 1.00 16.18 201 GLY A O 1
ATOM 1530 N N . GLU A 1 223 ? 26.012 24.376 27.589 1.00 17.62 202 GLU A N 1
ATOM 1531 C CA . GLU A 1 223 ? 26.563 23.662 26.442 1.00 18.28 202 GLU A CA 1
ATOM 1532 C C . GLU A 1 223 ? 26.526 22.146 26.608 1.00 18.11 202 GLU A C 1
ATOM 1533 O O . GLU A 1 223 ? 26.752 21.412 25.650 1.00 17.81 202 GLU A O 1
ATOM 1539 N N . LYS A 1 224 ? 26.235 21.680 27.819 1.00 17.43 203 LYS A N 1
ATOM 1540 C CA . LYS A 1 224 ? 26.192 20.246 28.099 1.00 17.22 203 LYS A CA 1
ATOM 1541 C C . LYS A 1 224 ? 24.892 19.593 27.631 1.00 16.92 203 LYS A C 1
ATOM 1542 O O . LYS A 1 224 ? 23.806 19.970 28.066 1.00 15.75 203 LYS A O 1
ATOM 1548 N N . VAL A 1 225 ? 25.021 18.601 26.754 1.00 13.94 204 VAL A N 1
ATOM 1549 C CA . VAL A 1 225 ? 23.869 17.894 26.211 1.00 14.37 204 VAL A CA 1
ATOM 1550 C C . VAL A 1 225 ? 23.909 16.408 26.561 1.00 15.39 204 VAL A C 1
ATOM 1551 O O . VAL A 1 225 ? 24.933 15.748 26.381 1.00 15.35 204 VAL A O 1
ATOM 1555 N N . TYR A 1 226 ? 22.786 15.902 27.067 1.00 10.98 205 TYR A N 1
ATOM 1556 C CA . TYR A 1 226 ? 22.628 14.501 27.453 1.00 12.25 205 TYR A CA 1
ATOM 1557 C C . TYR A 1 226 ? 21.474 13.940 26.610 1.00 11.80 205 TYR A C 1
ATOM 1558 O O . TYR A 1 226 ? 20.300 14.089 26.967 1.00 11.91 205 TYR A O 1
ATOM 1567 N N . PRO A 1 227 ? 21.792 13.274 25.490 1.00 14.61 206 PRO A N 1
ATOM 1568 C CA . PRO A 1 227 ? 20.768 12.708 24.605 1.00 14.77 206 PRO A CA 1
ATOM 1569 C C . PRO A 1 227 ? 19.871 11.623 25.189 1.00 14.96 206 PRO A C 1
ATOM 1570 O O . PRO A 1 227 ? 20.307 10.779 25.979 1.00 14.28 206 PRO A O 1
ATOM 1574 N N . LEU A 1 228 ? 18.602 11.666 24.794 1.00 12.04 207 LEU A N 1
ATOM 1575 C CA . LEU A 1 228 ? 17.626 10.671 25.227 1.00 13.51 207 LEU A CA 1
ATOM 1576 C C . LEU A 1 228 ? 17.381 9.781 24.012 1.00 12.84 207 LEU A C 1
ATOM 1577 O O . LEU A 1 228 ? 17.796 10.115 22.908 1.00 13.65 207 LEU A O 1
ATOM 1582 N N . ALA A 1 229 ? 16.710 8.654 24.207 1.00 18.43 208 ALA A N 1
ATOM 1583 C CA . ALA A 1 229 ? 16.428 7.767 23.085 1.00 17.75 208 ALA A CA 1
ATOM 1584 C C . ALA A 1 229 ? 15.551 8.515 22.088 1.00 18.61 208 ALA A C 1
ATOM 1585 O O . ALA A 1 229 ? 14.762 9.380 22.470 1.00 17.43 208 ALA A O 1
ATOM 1587 N N . ILE A 1 230 ? 15.696 8.142 20.836 1.00 13.40 209 ILE A N 1
ATOM 1588 C CA . ILE A 1 230 ? 14.923 8.877 19.850 1.00 14.25 209 ILE A CA 1
ATOM 1589 C C . ILE A 1 230 ? 13.564 8.202 19.702 1.00 15.05 209 ILE A C 1
ATOM 1590 O O . ILE A 1 230 ? 13.420 7.020 19.995 1.00 11.24 209 ILE A O 1
ATOM 1595 N N . ALA A 1 231 ? 12.526 8.881 19.263 1.00 14.62 210 ALA A N 1
ATOM 1596 C CA . ALA A 1 231 ? 11.179 8.342 19.139 1.00 15.10 210 ALA A CA 1
ATOM 1597 C C . ALA A 1 231 ? 10.580 8.880 17.847 1.00 15.01 210 ALA A C 1
ATOM 1598 O O . ALA A 1 231 ? 11.085 9.848 17.282 1.00 12.86 210 ALA A O 1
ATOM 1600 N N . GLN A 1 232 ? 9.528 8.232 17.361 1.00 14.25 211 GLN A N 1
ATOM 1601 C CA . GLN A 1 232 ? 8.855 8.700 16.161 1.00 16.64 211 GLN A CA 1
ATOM 1602 C C . GLN A 1 232 ? 7.382 8.871 16.487 1.00 17.83 211 GLN A C 1
ATOM 1603 O O . GLN A 1 232 ? 6.720 7.933 16.927 1.00 16.55 211 GLN A O 1
ATOM 1609 N N . ASP A 1 233 ? 6.877 10.074 16.260 1.00 18.61 212 ASP A N 1
ATOM 1610 C CA . ASP A 1 233 ? 5.485 10.386 16.535 1.00 22.48 212 ASP A CA 1
ATOM 1611 C C . ASP A 1 233 ? 4.712 10.542 15.229 1.00 22.59 212 ASP A C 1
ATOM 1612 O O . ASP A 1 233 ? 5.273 10.941 14.211 1.00 23.72 212 ASP A O 1
ATOM 1617 N N . HIS A 1 234 ? 3.430 10.194 15.260 1.00 21.27 213 HIS A N 1
ATOM 1618 C CA . HIS A 1 234 ? 2.560 10.325 14.096 1.00 22.08 213 HIS A CA 1
ATOM 1619 C C . HIS A 1 234 ? 1.647 11.489 14.449 1.00 20.41 213 HIS A C 1
ATOM 1620 O O . HIS A 1 234 ? 0.763 11.347 15.294 1.00 17.29 213 HIS A O 1
ATOM 1627 N N . LYS A 1 235 ? 1.869 12.640 13.821 1.00 18.01 214 LYS A N 1
ATOM 1628 C CA . LYS A 1 235 ? 1.065 13.822 14.118 1.00 20.59 214 LYS A CA 1
ATOM 1629 C C . LYS A 1 235 ? -0.264 13.907 13.372 1.00 21.11 214 LYS A C 1
ATOM 1630 O O . LYS A 1 235 ? -1.181 14.596 13.820 1.00 20.92 214 LYS A O 1
ATOM 1636 N N . ARG A 1 236 ? -0.371 13.216 12.243 1.00 23.43 215 ARG A N 1
ATOM 1637 C CA . ARG A 1 236 ? -1.606 13.237 11.464 1.00 25.71 215 ARG A CA 1
ATOM 1638 C C . ARG A 1 236 ? -2.730 12.599 12.280 1.00 24.57 215 ARG A C 1
ATOM 1639 O O . ARG A 1 236 ? -2.530 11.587 12.952 1.00 23.83 215 ARG A O 1
ATOM 1647 N N . ALA A 1 237 ? -3.912 13.198 12.207 1.00 26.33 216 ALA A N 1
ATOM 1648 C CA . ALA A 1 237 ? -5.072 12.732 12.956 1.00 27.82 216 ALA A CA 1
ATOM 1649 C C . ALA A 1 237 ? -5.620 11.358 12.588 1.00 27.60 216 ALA A C 1
ATOM 1650 O O . ALA A 1 237 ? -6.149 10.657 13.451 1.00 28.43 216 ALA A O 1
ATOM 1652 N N . TYR A 1 238 ? -5.501 10.961 11.324 1.00 24.10 217 TYR A N 1
ATOM 1653 C CA . TYR A 1 238 ? -6.059 9.677 10.911 1.00 24.31 217 TYR A CA 1
ATOM 1654 C C . TYR A 1 238 ? -5.080 8.693 10.284 1.00 25.57 217 TYR A C 1
ATOM 1655 O O . TYR A 1 238 ? -3.975 9.061 9.882 1.00 22.80 217 TYR A O 1
ATOM 1664 N N . ASP A 1 239 ? -5.512 7.436 10.203 1.00 22.24 218 ASP A N 1
ATOM 1665 C CA . ASP A 1 239 ? -4.707 6.360 9.636 1.00 26.14 218 ASP A CA 1
ATOM 1666 C C . ASP A 1 239 ? -4.234 6.726 8.235 1.00 27.08 218 ASP A C 1
ATOM 1667 O O . ASP A 1 239 ? -4.931 7.429 7.500 1.00 26.21 218 ASP A O 1
ATOM 1672 N N . GLY A 1 240 ? -3.053 6.238 7.868 1.00 44.85 219 GLY A N 1
ATOM 1673 C CA . GLY A 1 240 ? -2.505 6.550 6.563 1.00 46.14 219 GLY A CA 1
ATOM 1674 C C . GLY A 1 240 ? -2.113 8.013 6.547 1.00 47.94 219 GLY A C 1
ATOM 1675 O O . GLY A 1 240 ? -2.125 8.661 5.501 1.00 49.54 219 GLY A O 1
ATOM 1676 N N . ASP A 1 241 ? -1.760 8.525 7.725 1.00 30.74 220 ASP A N 1
ATOM 1677 C CA . ASP A 1 241 ? -1.366 9.919 7.907 1.00 31.92 220 ASP A CA 1
ATOM 1678 C C . ASP A 1 241 ? -2.218 10.903 7.106 1.00 31.23 220 ASP A C 1
ATOM 1679 O O . ASP A 1 241 ? -1.711 11.674 6.291 1.00 30.13 220 ASP A O 1
ATOM 1684 N N . GLU A 1 242 ? -3.523 10.869 7.357 1.00 36.90 221 GLU A N 1
ATOM 1685 C CA . GLU A 1 242 ? -4.474 11.751 6.692 1.00 36.37 221 GLU A CA 1
ATOM 1686 C C . GLU A 1 242 ? -5.055 12.708 7.724 1.00 35.16 221 GLU A C 1
ATOM 1687 O O . GLU A 1 242 ? -4.817 12.557 8.924 1.00 33.46 221 GLU A O 1
ATOM 1693 N N . GLY A 1 243 ? -5.814 13.694 7.254 1.00 33.58 222 GLY A N 1
ATOM 1694 C CA . GLY A 1 243 ? -6.427 14.646 8.161 1.00 32.43 222 GLY A CA 1
ATOM 1695 C C . GLY A 1 243 ? -5.502 15.752 8.625 1.00 31.95 222 GLY A C 1
ATOM 1696 O O . GLY A 1 243 ? -4.357 15.840 8.181 1.00 33.35 222 GLY A O 1
ATOM 1697 N N . PRO A 1 244 ? -5.976 16.621 9.528 1.00 29.80 223 PRO A N 1
ATOM 1698 C CA . PRO A 1 244 ? -5.185 17.735 10.056 1.00 28.68 223 PRO A CA 1
ATOM 1699 C C . PRO A 1 244 ? -4.094 17.273 11.016 1.00 28.92 223 PRO A C 1
ATOM 1700 O O . PRO A 1 244 ? -4.137 16.152 11.521 1.00 28.22 223 PRO A O 1
ATOM 1704 N N . ASN A 1 245 ? -3.114 18.138 11.258 1.00 29.05 224 ASN A N 1
ATOM 1705 C CA . ASN A 1 245 ? -2.031 17.807 12.173 1.00 29.22 224 ASN A CA 1
ATOM 1706 C C . ASN A 1 245 ? -2.516 17.919 13.610 1.00 28.30 224 ASN A C 1
ATOM 1707 O O . ASN A 1 245 ? -3.421 18.699 13.915 1.00 26.89 224 ASN A O 1
ATOM 1712 N N . THR A 1 246 ? -1.910 17.134 14.492 1.00 32.35 225 THR A N 1
ATOM 1713 C CA . THR A 1 246 ? -2.291 17.135 15.897 1.00 30.27 225 THR A CA 1
ATOM 1714 C C . THR A 1 246 ? -1.048 17.251 16.763 1.00 31.05 225 THR A C 1
ATOM 1715 O O . THR A 1 246 ? 0.066 17.388 16.251 1.00 30.23 225 THR A O 1
ATOM 1719 N N . GLY A 1 247 ? -1.245 17.187 18.077 1.00 33.66 226 GLY A N 1
ATOM 1720 C CA . GLY A 1 247 ? -0.122 17.257 18.991 1.00 33.24 226 GLY A CA 1
ATOM 1721 C C . GLY A 1 247 ? 0.606 15.924 19.034 1.00 32.90 226 GLY A C 1
ATOM 1722 O O . GLY A 1 247 ? 1.689 15.816 19.613 1.00 35.40 226 GLY A O 1
ATOM 1723 N N . GLY A 1 248 ? 0.010 14.911 18.407 1.00 20.48 227 GLY A N 1
ATOM 1724 C CA . GLY A 1 248 ? 0.602 13.581 18.381 1.00 18.66 227 GLY A CA 1
ATOM 1725 C C . GLY A 1 248 ? -0.440 12.513 18.675 1.00 17.26 227 GLY A C 1
ATOM 1726 O O . GLY A 1 248 ? -1.049 12.523 19.742 1.00 19.16 227 GLY A O 1
ATOM 1727 N N . MET A 1 249 ? -0.642 11.585 17.743 1.00 17.13 228 MET A N 1
ATOM 1728 C CA . MET A 1 249 ? -1.641 10.527 17.918 1.00 15.52 228 MET A CA 1
ATOM 1729 C C . MET A 1 249 ? -1.065 9.173 18.320 1.00 14.59 228 MET A C 1
ATOM 1730 O O . MET A 1 249 ? -1.804 8.212 18.565 1.00 14.52 228 MET A O 1
ATOM 1735 N N . GLY A 1 250 ? 0.255 9.090 18.380 1.00 15.85 229 GLY A N 1
ATOM 1736 C CA . GLY A 1 250 ? 0.884 7.842 18.756 1.00 17.60 229 GLY A CA 1
ATOM 1737 C C . GLY A 1 250 ? 2.377 7.969 18.587 1.00 17.45 229 GLY A C 1
ATOM 1738 O O . GLY A 1 250 ? 2.846 8.861 17.890 1.00 20.08 229 GLY A O 1
ATOM 1739 N N . ALA A 1 251 ? 3.132 7.080 19.214 1.00 15.64 230 ALA A N 1
ATOM 1740 C CA . ALA A 1 251 ? 4.575 7.155 19.102 1.00 13.93 230 ALA A CA 1
ATOM 1741 C C . ALA A 1 251 ? 5.218 5.876 19.582 1.00 12.42 230 ALA A C 1
ATOM 1742 O O . ALA A 1 251 ? 4.579 5.047 20.226 1.00 13.36 230 ALA A O 1
ATOM 1744 N N . TYR A 1 252 ? 6.492 5.721 19.260 1.00 12.05 231 TYR A N 1
ATOM 1745 C CA . TYR A 1 252 ? 7.233 4.554 19.687 1.00 11.47 231 TYR A CA 1
ATOM 1746 C C . TYR A 1 252 ? 8.718 4.857 19.727 1.00 11.33 231 TYR A C 1
ATOM 1747 O O . TYR A 1 252 ? 9.187 5.841 19.141 1.00 9.19 231 TYR A O 1
ATOM 1756 N N . SER A 1 253 ? 9.441 4.022 20.463 1.00 12.91 232 SER A N 1
ATOM 1757 C CA . SER A 1 253 ? 10.880 4.154 20.626 1.00 14.63 232 SER A CA 1
ATOM 1758 C C . SER A 1 253 ? 11.409 2.755 20.937 1.00 15.15 232 SER A C 1
ATOM 1759 O O . SER A 1 253 ? 10.787 2.013 21.696 1.00 16.30 232 SER A O 1
ATOM 1762 N N . PRO A 1 254 ? 12.560 2.373 20.360 1.00 17.22 233 PRO A N 1
ATOM 1763 C CA . PRO A 1 254 ? 13.408 3.142 19.444 1.00 17.48 233 PRO A CA 1
ATOM 1764 C C . PRO A 1 254 ? 12.832 3.220 18.032 1.00 19.37 233 PRO A C 1
ATOM 1765 O O . PRO A 1 254 ? 11.714 2.769 17.777 1.00 19.95 233 PRO A O 1
ATOM 1769 N N . VAL A 1 255 ? 13.605 3.792 17.114 1.00 16.09 234 VAL A N 1
ATOM 1770 C CA . VAL A 1 255 ? 13.162 3.947 15.735 1.00 15.53 234 VAL A CA 1
ATOM 1771 C C . VAL A 1 255 ? 14.178 3.284 14.808 1.00 18.89 234 VAL A C 1
ATOM 1772 O O . VAL A 1 255 ? 15.152 3.907 14.379 1.00 16.04 234 VAL A O 1
ATOM 1776 N N . PRO A 1 256 ? 13.951 2.003 14.486 1.00 27.73 235 PRO A N 1
ATOM 1777 C CA . PRO A 1 256 ? 14.800 1.178 13.622 1.00 29.64 235 PRO A CA 1
ATOM 1778 C C . PRO A 1 256 ? 15.228 1.793 12.292 1.00 29.45 235 PRO A C 1
ATOM 1779 O O . PRO A 1 256 ? 16.388 1.674 11.901 1.00 31.30 235 PRO A O 1
ATOM 1783 N N . GLN A 1 257 ? 14.299 2.448 11.604 1.00 25.89 236 GLN A N 1
ATOM 1784 C CA . GLN A 1 257 ? 14.597 3.035 10.303 1.00 26.23 236 GLN A CA 1
ATOM 1785 C C . GLN A 1 257 ? 15.496 4.270 10.313 1.00 26.10 236 GLN A C 1
ATOM 1786 O O . GLN A 1 257 ? 15.874 4.772 9.253 1.00 24.67 236 GLN A O 1
ATOM 1792 N N . ILE A 1 258 ? 15.835 4.764 11.500 1.00 23.83 237 ILE A N 1
ATOM 1793 C CA . ILE A 1 258 ? 16.723 5.917 11.610 1.00 21.31 237 ILE A CA 1
ATOM 1794 C C . ILE A 1 258 ? 18.098 5.347 11.937 1.00 20.69 237 ILE A C 1
ATOM 1795 O O . ILE A 1 258 ? 18.293 4.789 13.016 1.00 18.55 237 ILE A O 1
ATOM 1800 N N . SER A 1 259 ? 19.047 5.480 11.014 1.00 18.80 238 SER A N 1
ATOM 1801 C CA . SER A 1 259 ? 20.383 4.934 11.244 1.00 17.61 238 SER A CA 1
ATOM 1802 C C . SER A 1 259 ? 21.092 5.605 12.412 1.00 17.47 238 SER A C 1
ATOM 1803 O O . SER A 1 259 ? 20.741 6.715 12.812 1.00 16.35 238 SER A O 1
ATOM 1806 N N . ASP A 1 260 ? 22.086 4.915 12.964 1.00 18.04 239 ASP A N 1
ATOM 1807 C CA . ASP A 1 260 ? 22.870 5.455 14.065 1.00 19.53 239 ASP A CA 1
ATOM 1808 C C . ASP A 1 260 ? 23.641 6.666 13.548 1.00 18.61 239 ASP A C 1
ATOM 1809 O O . ASP A 1 260 ? 23.905 7.608 14.296 1.00 16.82 239 ASP A O 1
ATOM 1814 N N . GLU A 1 261 ? 24.010 6.631 12.265 1.00 15.89 240 GLU A N 1
ATOM 1815 C CA . GLU A 1 261 ? 24.747 7.737 11.654 1.00 16.16 240 GLU A CA 1
ATOM 1816 C C . GLU A 1 261 ? 23.869 8.987 11.584 1.00 14.22 240 GLU A C 1
ATOM 1817 O O . GLU A 1 261 ? 24.342 10.101 11.817 1.00 12.74 240 GLU A O 1
ATOM 1823 N N . MET A 1 262 ? 22.597 8.800 11.249 1.00 14.39 241 MET A N 1
ATOM 1824 C CA . MET A 1 262 ? 21.654 9.921 11.167 1.00 14.99 241 MET A CA 1
ATOM 1825 C C . MET A 1 262 ? 21.513 10.489 12.583 1.00 15.08 241 MET A C 1
ATOM 1826 O O . MET A 1 262 ? 21.551 11.704 12.794 1.00 15.24 241 MET A O 1
ATOM 1831 N N . MET A 1 263 ? 21.375 9.593 13.553 1.00 12.26 242 MET A N 1
ATOM 1832 C CA . MET A 1 263 ? 21.225 9.990 14.952 1.00 13.91 242 MET A CA 1
ATOM 1833 C C . MET A 1 263 ? 22.428 10.792 15.435 1.00 13.26 242 MET A C 1
ATOM 1834 O O . MET A 1 263 ? 22.274 11.866 16.021 1.00 13.08 242 MET A O 1
ATOM 1839 N N . ASP A 1 264 ? 23.627 10.274 15.186 1.00 15.70 243 ASP A N 1
ATOM 1840 C CA . ASP A 1 264 ? 24.836 10.957 15.618 1.00 16.76 243 ASP A CA 1
ATOM 1841 C C . ASP A 1 264 ? 25.025 12.300 14.919 1.00 14.90 243 ASP A C 1
ATOM 1842 O O . ASP A 1 264 ? 25.506 13.253 15.532 1.00 12.83 243 ASP A O 1
ATOM 1847 N N . ALA A 1 265 ? 24.656 12.382 13.640 1.00 12.03 244 ALA A N 1
ATOM 1848 C CA . ALA A 1 265 ? 24.780 13.650 12.916 1.00 13.98 244 ALA A CA 1
ATOM 1849 C C . ALA A 1 265 ? 23.842 14.665 13.562 1.00 13.17 244 ALA A C 1
ATOM 1850 O O . ALA A 1 265 ? 24.167 15.846 13.672 1.00 14.65 244 ALA A O 1
ATOM 1852 N N . ALA A 1 266 ? 22.669 14.197 13.977 1.00 12.88 245 ALA A N 1
ATOM 1853 C CA . ALA A 1 266 ? 21.689 15.073 14.617 1.00 13.50 245 ALA A CA 1
ATOM 1854 C C . ALA A 1 266 ? 22.248 15.604 15.940 1.00 12.45 245 ALA A C 1
ATOM 1855 O O . ALA A 1 266 ? 22.108 16.779 16.259 1.00 13.26 245 ALA A O 1
ATOM 1857 N N . LEU A 1 267 ? 22.889 14.729 16.704 1.00 11.42 246 LEU A N 1
ATOM 1858 C CA . LEU A 1 267 ? 23.460 15.114 17.989 1.00 12.77 246 LEU A CA 1
ATOM 1859 C C . LEU A 1 267 ? 24.619 16.105 17.841 1.00 13.13 246 LEU A C 1
ATOM 1860 O O . LEU A 1 267 ? 24.663 17.124 18.526 1.00 13.72 246 LEU A O 1
ATOM 1865 N N . GLU A 1 268 ? 25.543 15.815 16.930 1.00 15.27 247 GLU A N 1
ATOM 1866 C CA . GLU A 1 268 ? 26.709 16.668 16.725 1.00 16.68 247 GLU A CA 1
ATOM 1867 C C . GLU A 1 268 ? 26.510 17.891 15.834 1.00 15.96 247 GLU A C 1
ATOM 1868 O O . GLU A 1 268 ? 27.179 18.902 16.029 1.00 15.45 247 GLU A O 1
ATOM 1874 N N . ALA A 1 269 ? 25.601 17.818 14.864 1.00 14.13 248 ALA A N 1
ATOM 1875 C CA . ALA A 1 269 ? 25.380 18.960 13.977 1.00 13.98 248 ALA A CA 1
ATOM 1876 C C . ALA A 1 269 ? 24.149 19.799 14.316 1.00 12.73 248 ALA A C 1
ATOM 1877 O O . ALA A 1 269 ? 23.986 20.896 13.787 1.00 13.36 248 ALA A O 1
ATOM 1879 N N . ILE A 1 270 ? 23.283 19.287 15.185 1.00 12.50 249 ILE A N 1
ATOM 1880 C CA . ILE A 1 270 ? 22.067 20.021 15.549 1.00 11.67 249 ILE A CA 1
ATOM 1881 C C . ILE A 1 270 ? 21.933 20.341 17.035 1.00 11.33 249 ILE A C 1
ATOM 1882 O O . ILE A 1 270 ? 21.944 21.503 17.423 1.00 13.45 249 ILE A O 1
ATOM 1887 N N . LEU A 1 271 ? 21.791 19.308 17.862 1.00 13.15 250 LEU A N 1
ATOM 1888 C CA . LEU A 1 271 ? 21.611 19.507 19.300 1.00 13.02 250 LEU A CA 1
ATOM 1889 C C . LEU A 1 271 ? 22.753 20.217 20.017 1.00 14.26 250 LEU A C 1
ATOM 1890 O O . LEU A 1 271 ? 22.526 21.213 20.709 1.00 13.45 250 LEU A O 1
ATOM 1895 N N . ARG A 1 272 ? 23.976 19.716 19.876 1.00 10.68 251 ARG A N 1
ATOM 1896 C CA . ARG A 1 272 ? 25.097 20.368 20.549 1.00 13.87 251 ARG A CA 1
ATOM 1897 C C . ARG A 1 272 ? 25.292 21.795 20.051 1.00 12.46 251 ARG A C 1
ATOM 1898 O O . ARG A 1 272 ? 25.504 22.708 20.846 1.00 14.38 251 ARG A O 1
ATOM 1906 N N . PRO A 1 273 ? 25.216 22.018 18.730 1.00 14.72 252 PRO A N 1
ATOM 1907 C CA . PRO A 1 273 ? 25.391 23.389 18.230 1.00 13.72 252 PRO A CA 1
ATOM 1908 C C . PRO A 1 273 ? 24.271 24.337 18.693 1.00 13.98 252 PRO A C 1
ATOM 1909 O O . PRO A 1 273 ? 24.516 25.513 18.956 1.00 13.17 252 PRO A O 1
ATOM 1913 N N . ALA A 1 274 ? 23.043 23.831 18.784 1.00 13.38 253 ALA A N 1
ATOM 1914 C CA . ALA A 1 274 ? 21.925 24.670 19.220 1.00 13.63 253 ALA A CA 1
ATOM 1915 C C . ALA A 1 274 ? 22.102 25.078 20.682 1.00 12.80 253 ALA A C 1
ATOM 1916 O O . ALA A 1 274 ? 21.821 26.220 21.056 1.00 12.64 253 ALA A O 1
ATOM 1918 N N . ALA A 1 275 ? 22.560 24.142 21.510 1.00 12.80 254 ALA A N 1
ATOM 1919 C CA . ALA A 1 275 ? 22.772 24.432 22.923 1.00 13.10 254 ALA A CA 1
ATOM 1920 C C . ALA A 1 275 ? 23.868 25.487 23.062 1.00 13.33 254 ALA A C 1
ATOM 1921 O O . ALA A 1 275 ? 23.763 26.406 23.874 1.00 12.46 254 ALA A O 1
ATOM 1923 N N . LYS A 1 276 ? 24.920 25.356 22.264 1.00 13.65 255 LYS A N 1
ATOM 1924 C CA . LYS A 1 276 ? 26.014 26.315 22.312 1.00 16.58 255 LYS A CA 1
ATOM 1925 C C . LYS A 1 276 ? 25.585 27.667 21.752 1.00 15.66 255 LYS A C 1
ATOM 1926 O O . LYS A 1 276 ? 25.997 28.709 22.255 1.00 17.63 255 LYS A O 1
ATOM 1932 N N . ALA A 1 277 ? 24.745 27.651 20.723 1.00 18.99 256 ALA A N 1
ATOM 1933 C CA . ALA A 1 277 ? 24.259 28.886 20.110 1.00 17.75 256 ALA A CA 1
ATOM 1934 C C . ALA A 1 277 ? 23.447 29.691 21.121 1.00 18.15 256 ALA A C 1
ATOM 1935 O O . ALA A 1 277 ? 23.626 30.901 21.256 1.00 19.03 256 ALA A O 1
ATOM 1937 N N . LEU A 1 278 ? 22.545 29.015 21.821 1.00 18.15 257 LEU A N 1
ATOM 1938 C CA . LEU A 1 278 ? 21.715 29.672 22.827 1.00 17.71 257 LEU A CA 1
ATOM 1939 C C . LEU A 1 278 ? 22.568 30.261 23.942 1.00 18.86 257 LEU A C 1
ATOM 1940 O O . LEU A 1 278 ? 22.329 31.382 24.400 1.00 17.99 257 LEU A O 1
ATOM 1945 N N . ALA A 1 279 ? 23.567 29.503 24.377 1.00 16.02 258 ALA A N 1
ATOM 1946 C CA . ALA A 1 279 ? 24.447 29.967 25.438 1.00 17.54 258 ALA A CA 1
ATOM 1947 C C . ALA A 1 279 ? 25.254 31.168 24.946 1.00 18.82 258 ALA A C 1
ATOM 1948 O O . ALA A 1 279 ? 25.446 32.140 25.680 1.00 19.78 258 ALA A O 1
ATOM 1950 N N . ALA A 1 280 ? 25.710 31.100 23.696 1.00 21.47 259 ALA A N 1
ATOM 1951 C CA . ALA A 1 280 ? 26.492 32.178 23.101 1.00 22.75 259 ALA A CA 1
ATOM 1952 C C . ALA A 1 280 ? 25.667 33.451 22.947 1.00 24.31 259 ALA A C 1
ATOM 1953 O O . ALA A 1 280 ? 26.210 34.557 22.956 1.00 23.59 259 ALA A O 1
ATOM 1955 N N . GLU A 1 281 ? 24.355 33.290 22.801 1.00 22.78 260 GLU A N 1
ATOM 1956 C CA . GLU A 1 281 ? 23.454 34.424 22.642 1.00 23.41 260 GLU A CA 1
ATOM 1957 C C . GLU A 1 281 ? 22.935 34.966 23.976 1.00 22.40 260 GLU A C 1
ATOM 1958 O O . GLU A 1 281 ? 22.024 35.790 23.997 1.00 23.68 260 GLU A O 1
ATOM 1964 N N . GLY A 1 282 ? 23.505 34.501 25.082 1.00 21.69 261 GLY A N 1
ATOM 1965 C CA . GLY A 1 282 ? 23.062 34.967 26.387 1.00 20.90 261 GLY A CA 1
ATOM 1966 C C . GLY A 1 282 ? 21.730 34.367 26.811 1.00 20.80 261 GLY A C 1
ATOM 1967 O O . GLY A 1 282 ? 21.019 34.925 27.650 1.00 19.45 261 GLY A O 1
ATOM 1968 N N . ARG A 1 283 ? 21.393 33.220 26.231 1.00 18.25 262 ARG A N 1
ATOM 1969 C CA . ARG A 1 283 ? 20.145 32.532 26.543 1.00 18.55 262 ARG A CA 1
ATOM 1970 C C . ARG A 1 283 ? 20.430 31.073 26.896 1.00 17.98 262 ARG A C 1
ATOM 1971 O O . ARG A 1 283 ? 19.805 30.172 26.339 1.00 18.80 262 ARG A O 1
ATOM 1979 N N . PRO A 1 284 ? 21.366 30.818 27.828 1.00 17.48 263 PRO A N 1
ATOM 1980 C CA . PRO A 1 284 ? 21.656 29.421 28.175 1.00 17.01 263 PRO A CA 1
ATOM 1981 C C . PRO A 1 284 ? 20.381 28.651 28.498 1.00 16.64 263 PRO A C 1
ATOM 1982 O O . PRO A 1 284 ? 19.525 29.125 29.249 1.00 15.66 263 PRO A O 1
ATOM 1986 N N . PHE A 1 285 ? 20.281 27.457 27.926 1.00 16.18 264 PHE A N 1
ATOM 1987 C CA . PHE A 1 285 ? 19.119 26.593 28.085 1.00 16.46 264 PHE A CA 1
ATOM 1988 C C . PHE A 1 285 ? 19.326 25.507 29.134 1.00 17.89 264 PHE A C 1
ATOM 1989 O O . PHE A 1 285 ? 20.388 24.875 29.191 1.00 17.81 264 PHE A O 1
ATOM 1997 N N . LEU A 1 286 ? 18.306 25.310 29.966 1.00 12.54 265 LEU A N 1
ATOM 1998 C CA . LEU A 1 286 ? 18.299 24.267 30.987 1.00 13.09 265 LEU A CA 1
ATOM 1999 C C . LEU A 1 286 ? 16.959 23.550 30.854 1.00 14.07 265 LEU A C 1
ATOM 2000 O O . LEU A 1 286 ? 15.913 24.196 30.765 1.00 12.28 265 LEU A O 1
ATOM 2005 N N . GLY A 1 287 ? 16.989 22.222 30.835 1.00 15.47 266 GLY A N 1
ATOM 2006 C CA . GLY A 1 287 ? 15.752 21.471 30.724 1.00 13.91 266 GLY A CA 1
ATOM 2007 C C . GLY A 1 287 ? 15.814 20.444 29.617 1.00 12.73 266 GLY A C 1
ATOM 2008 O O . GLY A 1 287 ? 16.864 19.862 29.359 1.00 13.61 266 GLY A O 1
ATOM 2009 N N . VAL A 1 288 ? 14.679 20.213 28.968 1.00 11.15 267 VAL A N 1
ATOM 2010 C CA . VAL A 1 288 ? 14.614 19.256 27.877 1.00 10.38 267 VAL A CA 1
ATOM 2011 C C . VAL A 1 288 ? 14.497 20.016 26.566 1.00 12.29 267 VAL A C 1
ATOM 2012 O O . VAL A 1 288 ? 13.574 20.818 26.376 1.00 11.18 267 VAL A O 1
ATOM 2016 N N . LEU A 1 289 ? 15.458 19.790 25.679 1.00 13.33 268 LEU A N 1
ATOM 2017 C CA . LEU A 1 289 ? 15.442 20.418 24.367 1.00 14.87 268 LEU A CA 1
ATOM 2018 C C . LEU A 1 289 ? 14.947 19.325 23.433 1.00 17.19 268 LEU A C 1
ATOM 2019 O O . LEU A 1 289 ? 15.599 18.292 23.269 1.00 16.26 268 LEU A O 1
ATOM 2024 N N . TYR A 1 290 ? 13.781 19.556 22.846 1.00 15.52 269 TYR A N 1
ATOM 2025 C CA . TYR A 1 290 ? 13.162 18.594 21.948 1.00 17.19 269 TYR A CA 1
ATOM 2026 C C . TYR A 1 290 ? 13.302 19.065 20.502 1.00 15.87 269 TYR A C 1
ATOM 2027 O O . TYR A 1 290 ? 12.788 20.117 20.119 1.00 13.14 269 TYR A O 1
ATOM 2036 N N . ALA A 1 291 ? 14.020 18.282 19.705 1.00 12.68 270 ALA A N 1
ATOM 2037 C CA . ALA A 1 291 ? 14.195 18.613 18.302 1.00 13.49 270 ALA A CA 1
ATOM 2038 C C . ALA A 1 291 ? 13.287 17.750 17.432 1.00 13.83 270 ALA A C 1
ATOM 2039 O O . ALA A 1 291 ? 13.330 16.517 17.503 1.00 11.15 270 ALA A O 1
ATOM 2041 N N . GLY A 1 292 ? 12.447 18.410 16.639 1.00 15.08 271 GLY A N 1
ATOM 2042 C CA . GLY A 1 292 ? 11.572 17.710 15.716 1.00 16.38 271 GLY A CA 1
ATOM 2043 C C . GLY A 1 292 ? 12.394 17.708 14.443 1.00 15.87 271 GLY A C 1
ATOM 2044 O O . GLY A 1 292 ? 12.623 18.771 13.859 1.00 15.79 271 GLY A O 1
ATOM 2045 N N . LEU A 1 293 ? 12.843 16.530 14.019 1.00 13.52 272 LEU A N 1
ATOM 2046 C CA . LEU A 1 293 ? 13.710 16.412 12.852 1.00 12.70 272 LEU A CA 1
ATOM 2047 C C . LEU A 1 293 ? 13.197 15.600 11.671 1.00 14.11 272 LEU A C 1
ATOM 2048 O O . LEU A 1 293 ? 12.244 14.824 11.774 1.00 13.47 272 LEU A O 1
ATOM 2053 N N . MET A 1 294 ? 13.866 15.789 10.542 1.00 11.97 273 MET A N 1
ATOM 2054 C CA . MET A 1 294 ? 13.546 15.065 9.327 1.00 12.99 273 MET A CA 1
ATOM 2055 C C . MET A 1 294 ? 14.846 14.428 8.849 1.00 13.43 273 MET A C 1
ATOM 2056 O O . MET A 1 294 ? 15.853 15.118 8.666 1.00 12.43 273 MET A O 1
ATOM 2061 N N . ALA A 1 295 ? 14.835 13.113 8.681 1.00 13.28 274 ALA A N 1
ATOM 2062 C CA . ALA A 1 295 ? 16.015 12.412 8.181 1.00 14.05 274 ALA A CA 1
ATOM 2063 C C . ALA A 1 295 ? 15.931 12.470 6.663 1.00 14.99 274 ALA A C 1
ATOM 2064 O O . ALA A 1 295 ? 15.160 11.732 6.052 1.00 15.96 274 ALA A O 1
ATOM 2066 N N . THR A 1 296 ? 16.708 13.357 6.057 1.00 14.72 275 THR A N 1
ATOM 2067 C CA . THR A 1 296 ? 16.698 13.486 4.605 1.00 16.12 275 THR A CA 1
ATOM 2068 C C . THR A 1 296 ? 17.931 12.806 4.022 1.00 18.11 275 THR A C 1
ATOM 2069 O O . THR A 1 296 ? 18.815 12.363 4.760 1.00 19.18 275 THR A O 1
ATOM 2073 N N . ALA A 1 297 ? 17.989 12.730 2.695 1.00 20.03 276 ALA A N 1
ATOM 2074 C CA . ALA A 1 297 ? 19.122 12.109 2.013 1.00 21.22 276 ALA A CA 1
ATOM 2075 C C . ALA A 1 297 ? 20.391 12.934 2.218 1.00 21.57 276 ALA A C 1
ATOM 2076 O O . ALA A 1 297 ? 21.506 12.433 2.066 1.00 23.72 276 ALA A O 1
ATOM 2078 N N . ASN A 1 298 ? 20.211 14.199 2.569 1.00 21.69 277 ASN A N 1
ATOM 2079 C CA . ASN A 1 298 ? 21.334 15.103 2.785 1.00 23.22 277 ASN A CA 1
ATOM 2080 C C . ASN A 1 298 ? 21.700 15.209 4.263 1.00 22.25 277 ASN A C 1
ATOM 2081 O O . ASN A 1 298 ? 22.532 16.030 4.650 1.00 25.73 277 ASN A O 1
ATOM 2086 N N . GLY A 1 299 ? 21.078 14.369 5.081 1.00 16.87 278 GLY A N 1
ATOM 2087 C CA . GLY A 1 299 ? 21.341 14.389 6.508 1.00 15.02 278 GLY A CA 1
ATOM 2088 C C . GLY A 1 299 ? 20.143 14.891 7.296 1.00 13.28 278 GLY A C 1
ATOM 2089 O O . GLY A 1 299 ? 19.100 15.210 6.716 1.00 12.84 278 GLY A O 1
ATOM 2090 N N . PRO A 1 300 ? 20.260 14.978 8.629 1.00 15.74 279 PRO A N 1
ATOM 2091 C CA . PRO A 1 300 ? 19.159 15.447 9.473 1.00 14.11 279 PRO A CA 1
ATOM 2092 C C . PRO A 1 300 ? 18.966 16.962 9.409 1.00 14.51 279 PRO A C 1
ATOM 2093 O O . PRO A 1 300 ? 19.934 17.729 9.364 1.00 15.96 279 PRO A O 1
ATOM 2097 N N . LYS A 1 301 ? 17.709 17.388 9.399 1.00 14.20 280 LYS A N 1
ATOM 2098 C CA . LYS A 1 301 ? 17.382 18.806 9.340 1.00 14.78 280 LYS A CA 1
ATOM 2099 C C . LYS A 1 301 ? 16.260 19.118 10.325 1.00 15.43 280 LYS A C 1
ATOM 2100 O O . LYS A 1 301 ? 15.312 18.345 10.462 1.00 12.92 280 LYS A O 1
ATOM 2106 N N . VAL A 1 302 ? 16.372 20.251 11.007 1.00 13.69 281 VAL A N 1
ATOM 2107 C CA . VAL A 1 302 ? 15.373 20.639 12.000 1.00 14.98 281 VAL A CA 1
ATOM 2108 C C . VAL A 1 302 ? 14.080 21.148 11.386 1.00 15.30 281 VAL A C 1
ATOM 2109 O O . VAL A 1 302 ? 14.105 21.978 10.480 1.00 16.46 281 VAL A O 1
ATOM 2113 N N . ILE A 1 303 ? 12.959 20.631 11.881 1.00 15.67 282 ILE A N 1
ATOM 2114 C CA . ILE A 1 303 ? 11.634 21.049 11.433 1.00 16.83 282 ILE A CA 1
ATOM 2115 C C . ILE A 1 303 ? 11.228 22.134 12.416 1.00 17.43 282 ILE A C 1
ATOM 2116 O O . ILE A 1 303 ? 10.794 23.225 12.030 1.00 18.82 282 ILE A O 1
ATOM 2121 N N . GLU A 1 304 ? 11.375 21.819 13.699 1.00 16.19 283 GLU A N 1
ATOM 2122 C CA . GLU A 1 304 ? 11.071 22.769 14.761 1.00 16.84 283 GLU A CA 1
ATOM 2123 C C . GLU A 1 304 ? 11.726 22.323 16.066 1.00 15.27 283 GLU A C 1
ATOM 2124 O O . GLU A 1 304 ? 12.151 21.175 16.205 1.00 11.90 283 GLU A O 1
ATOM 2130 N N . PHE A 1 305 ? 11.810 23.251 17.010 1.00 16.14 284 PHE A N 1
ATOM 2131 C CA . PHE A 1 305 ? 12.377 22.985 18.322 1.00 17.40 284 PHE A CA 1
ATOM 2132 C C . PHE A 1 305 ? 11.258 23.160 19.337 1.00 18.71 284 PHE A C 1
ATOM 2133 O O . PHE A 1 305 ? 10.346 23.961 19.129 1.00 20.06 284 PHE A O 1
ATOM 2141 N N . ASN A 1 306 ? 11.333 22.395 20.420 1.00 15.92 285 ASN A N 1
ATOM 2142 C CA . ASN A 1 306 ? 10.383 22.484 21.519 1.00 18.29 285 ASN A CA 1
ATOM 2143 C C . ASN A 1 306 ? 11.274 22.602 22.750 1.00 17.64 285 ASN A C 1
ATOM 2144 O O . ASN A 1 306 ? 12.354 22.008 22.792 1.00 17.42 285 ASN A O 1
ATOM 2149 N N . ALA A 1 307 ? 10.831 23.365 23.742 1.00 16.65 286 ALA A N 1
ATOM 2150 C CA . ALA A 1 307 ? 11.628 23.583 24.945 1.00 15.20 286 ALA A CA 1
ATOM 2151 C C . ALA A 1 307 ? 11.222 22.734 26.140 1.00 15.63 286 ALA A C 1
ATOM 2152 O O . ALA A 1 307 ? 11.363 23.166 27.282 1.00 14.70 286 ALA A O 1
ATOM 2154 N N . ARG A 1 308 ? 10.732 21.526 25.882 1.00 14.84 287 ARG A N 1
ATOM 2155 C CA . ARG A 1 308 ? 10.316 20.625 26.955 1.00 15.41 287 ARG A CA 1
ATOM 2156 C C . ARG A 1 308 ? 9.963 19.248 26.400 1.00 15.82 287 ARG A C 1
ATOM 2157 O O . ARG A 1 308 ? 10.033 19.027 25.186 1.00 14.99 287 ARG A O 1
ATOM 2165 N N . PHE A 1 309 ? 9.606 18.323 27.288 1.00 15.10 288 PHE A N 1
ATOM 2166 C CA . PHE A 1 309 ? 9.236 16.971 26.880 1.00 13.87 288 PHE A CA 1
ATOM 2167 C C . PHE A 1 309 ? 8.101 17.005 25.865 1.00 15.43 288 PHE A C 1
ATOM 2168 O O . PHE A 1 309 ? 7.153 17.780 26.001 1.00 12.34 288 PHE A O 1
ATOM 2176 N N . GLY A 1 310 ? 8.203 16.160 24.848 1.00 14.26 289 GLY A N 1
ATOM 2177 C CA . GLY A 1 310 ? 7.149 16.095 23.862 1.00 16.01 289 GLY A CA 1
ATOM 2178 C C . GLY A 1 310 ? 6.068 15.179 24.411 1.00 17.31 289 GLY A C 1
ATOM 2179 O O . GLY A 1 310 ? 6.328 14.357 25.296 1.00 15.50 289 GLY A O 1
ATOM 2180 N N . ASP A 1 311 ? 4.851 15.347 23.910 1.00 16.04 290 ASP A N 1
ATOM 2181 C CA . ASP A 1 311 ? 3.705 14.530 24.304 1.00 16.53 290 ASP A CA 1
ATOM 2182 C C . ASP A 1 311 ? 3.137 14.111 22.951 1.00 16.79 290 ASP A C 1
ATOM 2183 O O . ASP A 1 311 ? 2.785 14.969 22.139 1.00 18.40 290 ASP A O 1
ATOM 2188 N N . PRO A 1 312 ? 2.992 12.800 22.697 1.00 14.15 291 PRO A N 1
ATOM 2189 C CA . PRO A 1 312 ? 3.270 11.605 23.498 1.00 13.38 291 PRO A CA 1
ATOM 2190 C C . PRO A 1 312 ? 4.699 11.053 23.596 1.00 13.06 291 PRO A C 1
ATOM 2191 O O . PRO A 1 312 ? 4.884 9.945 24.098 1.00 12.39 291 PRO A O 1
ATOM 2195 N N . GLU A 1 313 ? 5.705 11.793 23.146 1.00 15.22 292 GLU A N 1
ATOM 2196 C CA . GLU A 1 313 ? 7.074 11.274 23.224 1.00 15.16 292 GLU A CA 1
ATOM 2197 C C . GLU A 1 313 ? 7.513 10.877 24.635 1.00 14.94 292 GLU A C 1
ATOM 2198 O O . GLU A 1 313 ? 8.180 9.857 24.825 1.00 14.34 292 GLU A O 1
ATOM 2204 N N . ALA A 1 314 ? 7.149 11.675 25.628 1.00 14.60 293 ALA A N 1
ATOM 2205 C CA . ALA A 1 314 ? 7.528 11.361 26.996 1.00 14.54 293 ALA A CA 1
ATOM 2206 C C . ALA A 1 314 ? 6.943 10.023 27.448 1.00 16.02 293 ALA A C 1
ATOM 2207 O O . ALA A 1 314 ? 7.615 9.243 28.123 1.00 14.29 293 ALA A O 1
ATOM 2209 N N . GLN A 1 315 ? 5.693 9.758 27.071 1.00 13.10 294 GLN A N 1
ATOM 2210 C CA . GLN A 1 315 ? 5.032 8.515 27.462 1.00 12.94 294 GLN A CA 1
ATOM 2211 C C . GLN A 1 315 ? 5.675 7.242 26.916 1.00 12.16 294 GLN A C 1
ATOM 2212 O O . GLN A 1 315 ? 5.487 6.168 27.479 1.00 14.03 294 GLN A O 1
ATOM 2218 N N . VAL A 1 316 ? 6.424 7.338 25.824 1.00 14.27 295 VAL A N 1
ATOM 2219 C CA . VAL A 1 316 ? 7.047 6.135 25.278 1.00 14.07 295 VAL A CA 1
ATOM 2220 C C . VAL A 1 316 ? 8.550 6.079 25.508 1.00 14.36 295 VAL A C 1
ATOM 2221 O O . VAL A 1 316 ? 9.155 5.010 25.428 1.00 13.96 295 VAL A O 1
ATOM 2225 N N . VAL A 1 317 ? 9.149 7.224 25.816 1.00 14.27 296 VAL A N 1
ATOM 2226 C CA . VAL A 1 317 ? 10.586 7.274 26.050 1.00 11.95 296 VAL A CA 1
ATOM 2227 C C . VAL A 1 317 ? 10.954 7.091 27.519 1.00 13.83 296 VAL A C 1
ATOM 2228 O O . VAL A 1 317 ? 11.906 6.382 27.839 1.00 11.85 296 VAL A O 1
ATOM 2232 N N . LEU A 1 318 ? 10.206 7.721 28.418 1.00 13.71 297 LEU A N 1
ATOM 2233 C CA . LEU A 1 318 ? 10.508 7.595 29.841 1.00 14.41 297 LEU A CA 1
ATOM 2234 C C . LEU A 1 318 ? 10.404 6.155 30.348 1.00 14.83 297 LEU A C 1
ATOM 2235 O O . LEU A 1 318 ? 11.176 5.739 31.212 1.00 15.50 297 LEU A O 1
ATOM 2240 N N . PRO A 1 319 ? 9.451 5.370 29.822 1.00 12.51 298 PRO A N 1
ATOM 2241 C CA . PRO A 1 319 ? 9.368 3.984 30.312 1.00 12.66 298 PRO A CA 1
ATOM 2242 C C . PRO A 1 319 ? 10.607 3.159 29.933 1.00 13.29 298 PRO A C 1
ATOM 2243 O O . PRO A 1 319 ? 10.883 2.115 30.532 1.00 13.39 298 PRO A O 1
ATOM 2247 N N . ARG A 1 320 ? 11.360 3.629 28.945 1.00 14.51 299 ARG A N 1
ATOM 2248 C CA . ARG A 1 320 ? 12.560 2.915 28.516 1.00 15.87 299 ARG A CA 1
ATOM 2249 C C . ARG A 1 320 ? 13.794 3.332 29.304 1.00 16.72 299 ARG A C 1
ATOM 2250 O O . ARG A 1 320 ? 14.821 2.654 29.261 1.00 16.76 299 ARG A O 1
ATOM 2258 N N . LEU A 1 321 ? 13.696 4.449 30.021 1.00 15.09 300 LEU A N 1
ATOM 2259 C CA . LEU A 1 321 ? 14.819 4.940 30.809 1.00 16.76 300 LEU A CA 1
ATOM 2260 C C . LEU A 1 321 ? 15.019 4.120 32.079 1.00 16.86 300 LEU A C 1
ATOM 2261 O O . LEU A 1 321 ? 14.139 4.068 32.941 1.00 16.71 300 LEU A O 1
ATOM 2266 N N . LYS A 1 322 ? 16.180 3.481 32.186 1.00 16.67 301 LYS A N 1
ATOM 2267 C CA . LYS A 1 322 ? 16.508 2.675 33.355 1.00 19.72 301 LYS A CA 1
ATOM 2268 C C . LYS A 1 322 ? 17.072 3.566 34.458 1.00 19.30 301 LYS A C 1
ATOM 2269 O O . LYS A 1 322 ? 16.831 3.327 35.643 1.00 20.57 301 LYS A O 1
ATOM 2275 N N . THR A 1 323 ? 17.824 4.589 34.062 1.00 16.75 302 THR A N 1
ATOM 2276 C CA . THR A 1 323 ? 18.410 5.532 35.014 1.00 17.12 302 THR A CA 1
ATOM 2277 C C . THR A 1 323 ? 17.284 6.213 35.790 1.00 17.20 302 THR A C 1
ATOM 2278 O O . THR A 1 323 ? 16.230 6.506 35.226 1.00 17.53 302 THR A O 1
ATOM 2282 N N . ASP A 1 324 ? 17.497 6.471 37.075 1.00 14.72 303 ASP A N 1
ATOM 2283 C CA . ASP A 1 324 ? 16.472 7.151 37.866 1.00 15.76 303 ASP A CA 1
ATOM 2284 C C . ASP A 1 324 ? 16.269 8.569 37.310 1.00 14.22 303 ASP A C 1
ATOM 2285 O O . ASP A 1 324 ? 17.216 9.355 37.244 1.00 11.62 303 ASP A O 1
ATOM 2290 N N . LEU A 1 325 ? 15.035 8.897 36.928 1.00 13.03 304 LEU A N 1
ATOM 2291 C CA . LEU A 1 325 ? 14.742 10.211 36.353 1.00 13.93 304 LEU A CA 1
ATOM 2292 C C . LEU A 1 325 ? 15.130 11.391 37.234 1.00 13.65 304 LEU A C 1
ATOM 2293 O O . LEU A 1 325 ? 15.775 12.329 36.764 1.00 14.44 304 LEU A O 1
ATOM 2298 N N . VAL A 1 326 ? 14.736 11.357 38.504 1.00 13.67 305 VAL A N 1
ATOM 2299 C CA . VAL A 1 326 ? 15.063 12.450 39.410 1.00 13.21 305 VAL A CA 1
ATOM 2300 C C . VAL A 1 326 ? 16.581 12.584 39.534 1.00 13.45 305 VAL A C 1
ATOM 2301 O O . VAL A 1 326 ? 17.116 13.684 39.463 1.00 11.53 305 VAL A O 1
ATOM 2305 N N . GLU A 1 327 ? 17.275 11.462 39.707 1.00 17.86 306 GLU A N 1
ATOM 2306 C CA . GLU A 1 327 ? 18.731 11.499 39.816 1.00 19.74 306 GLU A CA 1
ATOM 2307 C C . GLU A 1 327 ? 19.339 12.138 38.569 1.00 17.42 306 GLU A C 1
ATOM 2308 O O . GLU A 1 327 ? 20.240 12.971 38.667 1.00 16.59 306 GLU A O 1
ATOM 2314 N N . ALA A 1 328 ? 18.842 11.741 37.400 1.00 13.38 307 ALA A N 1
ATOM 2315 C CA . ALA A 1 328 ? 19.340 12.277 36.133 1.00 13.59 307 ALA A CA 1
ATOM 2316 C C . ALA A 1 328 ? 19.172 13.791 36.059 1.00 13.12 307 ALA A C 1
ATOM 2317 O O . ALA A 1 328 ? 20.113 14.517 35.716 1.00 14.57 307 ALA A O 1
ATOM 2319 N N . VAL A 1 329 ? 17.966 14.259 36.375 1.00 14.10 308 VAL A N 1
ATOM 2320 C CA . VAL A 1 329 ? 17.650 15.684 36.357 1.00 12.37 308 VAL A CA 1
ATOM 2321 C C . VAL A 1 329 ? 18.573 16.475 37.286 1.00 13.46 308 VAL A C 1
ATOM 2322 O O . VAL A 1 329 ? 19.065 17.552 36.927 1.00 11.49 308 VAL A O 1
ATOM 2326 N N . LEU A 1 330 ? 18.805 15.951 38.484 1.00 13.02 309 LEU A N 1
ATOM 2327 C CA . LEU A 1 330 ? 19.670 16.646 39.422 1.00 14.08 309 LEU A CA 1
ATOM 2328 C C . LEU A 1 330 ? 21.100 16.665 38.894 1.00 12.85 309 LEU A C 1
ATOM 2329 O O . LEU A 1 330 ? 21.797 17.673 39.010 1.00 13.63 309 LEU A O 1
ATOM 2334 N N . ALA A 1 331 ? 21.530 15.559 38.297 1.00 12.93 310 ALA A N 1
ATOM 2335 C CA . ALA A 1 331 ? 22.879 15.473 37.741 1.00 13.81 310 ALA A CA 1
ATOM 2336 C C . ALA A 1 331 ? 23.039 16.523 36.648 1.00 15.25 310 ALA A C 1
ATOM 2337 O O . ALA A 1 331 ? 24.057 17.214 36.584 1.00 17.11 310 ALA A O 1
ATOM 2339 N N . VAL A 1 332 ? 22.028 16.644 35.789 1.00 11.19 311 VAL A N 1
ATOM 2340 C CA . VAL A 1 332 ? 22.075 17.623 34.705 1.00 11.27 311 VAL A CA 1
ATOM 2341 C C . VAL A 1 332 ? 22.150 19.044 35.268 1.00 11.30 311 VAL A C 1
ATOM 2342 O O . VAL A 1 332 ? 22.967 19.856 34.832 1.00 12.75 311 VAL A O 1
ATOM 2346 N N . MET A 1 333 ? 21.301 19.337 36.244 1.00 11.04 312 MET A N 1
ATOM 2347 C CA . MET A 1 333 ? 21.282 20.659 36.846 1.00 14.49 312 MET A CA 1
ATOM 2348 C C . MET A 1 333 ? 22.606 21.016 37.515 1.00 15.89 312 MET A C 1
ATOM 2349 O O . MET A 1 333 ? 22.975 22.187 37.562 1.00 15.06 312 MET A O 1
ATOM 2354 N N . ASP A 1 334 ? 23.322 20.016 38.022 1.00 21.21 313 ASP A N 1
ATOM 2355 C CA . ASP A 1 334 ? 24.614 20.270 38.660 1.00 23.08 313 ASP A CA 1
ATOM 2356 C C . ASP A 1 334 ? 25.755 20.218 37.648 1.00 23.30 313 ASP A C 1
ATOM 2357 O O . ASP A 1 334 ? 26.916 20.429 38.000 1.00 24.79 313 ASP A O 1
ATOM 2362 N N . GLY A 1 335 ? 25.421 19.941 36.393 1.00 17.36 314 GLY A N 1
ATOM 2363 C CA . GLY A 1 335 ? 26.435 19.875 35.355 1.00 19.69 314 GLY A CA 1
ATOM 2364 C C . GLY A 1 335 ? 27.381 18.698 35.523 1.00 20.55 314 GLY A C 1
ATOM 2365 O O . GLY A 1 335 ? 28.527 18.736 35.062 1.00 19.95 314 GLY A O 1
ATOM 2366 N N . LYS A 1 336 ? 26.902 17.645 36.179 1.00 18.07 315 LYS A N 1
ATOM 2367 C CA . LYS A 1 336 ? 27.721 16.462 36.405 1.00 20.88 315 LYS A CA 1
ATOM 2368 C C . LYS A 1 336 ? 27.694 15.494 35.227 1.00 20.61 315 LYS A C 1
ATOM 2369 O O . LYS A 1 336 ? 26.755 15.490 34.427 1.00 19.31 315 LYS A O 1
ATOM 2375 N N . GLU A 1 337 ? 28.739 14.682 35.120 1.00 18.06 316 GLU A N 1
ATOM 2376 C CA . GLU A 1 337 ? 28.834 13.699 34.051 1.00 19.35 316 GLU A CA 1
ATOM 2377 C C . GLU A 1 337 ? 27.809 12.602 34.299 1.00 18.52 316 GLU A C 1
ATOM 2378 O O . GLU A 1 337 ? 27.561 12.211 35.443 1.00 15.68 316 GLU A O 1
ATOM 2384 N N . LEU A 1 338 ? 27.211 12.101 33.225 1.00 20.45 317 LEU A N 1
ATOM 2385 C CA . LEU A 1 338 ? 26.213 11.058 33.359 1.00 21.47 317 LEU A CA 1
ATOM 2386 C C . LEU A 1 338 ? 25.861 10.413 32.031 1.00 23.23 317 LEU A C 1
ATOM 2387 O O . LEU A 1 338 ? 25.609 11.097 31.036 1.00 24.22 317 LEU A O 1
ATOM 2392 N N . GLU A 1 339 ? 25.856 9.088 32.025 1.00 24.26 318 GLU A N 1
ATOM 2393 C CA . GLU A 1 339 ? 25.486 8.333 30.844 1.00 24.58 318 GLU A CA 1
ATOM 2394 C C . GLU A 1 339 ? 24.144 7.715 31.202 1.00 22.35 318 GLU A C 1
ATOM 2395 O O . GLU A 1 339 ? 24.035 7.013 32.204 1.00 23.70 318 GLU A O 1
ATOM 2401 N N . LEU A 1 340 ? 23.124 7.999 30.402 1.00 20.23 319 LEU A N 1
ATOM 2402 C CA . LEU A 1 340 ? 21.794 7.461 30.650 1.00 19.41 319 LEU A CA 1
ATOM 2403 C C . LEU A 1 340 ? 21.736 6.032 30.119 1.00 18.87 319 LEU A C 1
ATOM 2404 O O . LEU A 1 340 ? 22.293 5.738 29.062 1.00 18.19 319 LEU A O 1
ATOM 2409 N N . GLU A 1 341 ? 21.070 5.149 30.856 1.00 19.82 320 GLU A N 1
ATOM 2410 C CA . GLU A 1 341 ? 20.942 3.752 30.445 1.00 19.68 320 GLU A CA 1
ATOM 2411 C C . GLU A 1 341 ? 19.497 3.461 30.050 1.00 16.66 320 GLU A C 1
ATOM 2412 O O . GLU A 1 341 ? 18.565 3.929 30.699 1.00 14.43 320 GLU A O 1
ATOM 2418 N N . TRP A 1 342 ? 19.334 2.673 28.989 1.00 15.12 321 TRP A N 1
ATOM 2419 C CA . TRP A 1 342 ? 18.027 2.327 28.442 1.00 15.74 321 TRP A CA 1
ATOM 2420 C C . TRP A 1 342 ? 17.812 0.827 28.290 1.00 17.98 321 TRP A C 1
ATOM 2421 O O . TRP A 1 342 ? 18.760 0.074 28.038 1.00 15.24 321 TRP A O 1
ATOM 2432 N N . THR A 1 343 ? 16.558 0.400 28.423 1.00 18.83 322 THR A N 1
ATOM 2433 C CA . THR A 1 343 ? 16.220 -1.012 28.268 1.00 21.60 322 THR A CA 1
ATOM 2434 C C . THR A 1 343 ? 16.289 -1.342 26.782 1.00 22.77 322 THR A C 1
ATOM 2435 O O . THR A 1 343 ? 16.182 -0.449 25.939 1.00 20.20 322 THR A O 1
ATOM 2439 N N . ASP A 1 344 ? 16.470 -2.618 26.459 1.00 24.92 323 ASP A N 1
ATOM 2440 C CA . ASP A 1 344 ? 16.523 -3.037 25.061 1.00 28.18 323 ASP A CA 1
ATOM 2441 C C . ASP A 1 344 ? 15.109 -3.085 24.492 1.00 26.66 323 ASP A C 1
ATOM 2442 O O . ASP A 1 344 ? 14.898 -2.875 23.299 1.00 28.06 323 ASP A O 1
ATOM 2447 N N . GLU A 1 345 ? 14.142 -3.349 25.361 1.00 25.89 324 GLU A N 1
ATOM 2448 C CA . GLU A 1 345 ? 12.748 -3.438 24.953 1.00 23.97 324 GLU A CA 1
ATOM 2449 C C . GLU A 1 345 ? 12.226 -2.154 24.325 1.00 23.09 324 GLU A C 1
ATOM 2450 O O . GLU A 1 345 ? 12.657 -1.048 24.668 1.00 22.11 324 GLU A O 1
ATOM 2456 N N . ALA A 1 346 ? 11.287 -2.312 23.400 1.00 16.54 325 ALA A N 1
ATOM 2457 C CA . ALA A 1 346 ? 10.691 -1.173 22.727 1.00 14.61 325 ALA A CA 1
ATOM 2458 C C . ALA A 1 346 ? 9.380 -0.817 23.415 1.00 13.17 325 ALA A C 1
ATOM 2459 O O . ALA A 1 346 ? 8.817 -1.615 24.173 1.00 11.88 325 ALA A O 1
ATOM 2461 N N . VAL A 1 347 ? 8.906 0.391 23.152 1.00 13.22 326 VAL A N 1
ATOM 2462 C CA . VAL A 1 347 ? 7.666 0.872 23.729 1.00 11.58 326 VAL A CA 1
ATOM 2463 C C . VAL A 1 347 ? 6.884 1.601 22.642 1.00 12.81 326 VAL A C 1
ATOM 2464 O O . VAL A 1 347 ? 7.438 2.412 21.898 1.00 11.83 326 VAL A O 1
ATOM 2468 N N . LEU A 1 348 ? 5.601 1.281 22.532 1.00 10.19 327 LEU A N 1
ATOM 2469 C CA . LEU A 1 348 ? 4.742 1.922 21.549 1.00 11.58 327 LEU A CA 1
ATOM 2470 C C . LEU A 1 348 ? 3.477 2.366 22.276 1.00 11.36 327 LEU A C 1
ATOM 2471 O O . LEU A 1 348 ? 2.911 1.618 23.072 1.00 11.50 327 LEU A O 1
ATOM 2476 N N . GLY A 1 349 ? 3.051 3.592 22.001 1.00 11.90 328 GLY A N 1
ATOM 2477 C CA . GLY A 1 349 ? 1.862 4.124 22.632 1.00 11.05 328 GLY A CA 1
ATOM 2478 C C . GLY A 1 349 ? 0.864 4.634 21.616 1.00 12.56 328 GLY A C 1
ATOM 2479 O O . GLY A 1 349 ? 1.233 5.154 20.557 1.00 13.51 328 GLY A O 1
ATOM 2480 N N . VAL A 1 350 ? -0.412 4.480 21.953 1.00 12.11 329 VAL A N 1
ATOM 2481 C CA . VAL A 1 350 ? -1.504 4.909 21.095 1.00 12.56 329 VAL A CA 1
ATOM 2482 C C . VAL A 1 350 ? -2.411 5.876 21.851 1.00 11.10 329 VAL A C 1
ATOM 2483 O O . VAL A 1 350 ? -2.849 5.600 22.966 1.00 9.27 329 VAL A O 1
ATOM 2487 N N . VAL A 1 351 ? -2.686 7.012 21.229 1.00 13.33 330 VAL A N 1
ATOM 2488 C CA . VAL A 1 351 ? -3.532 8.031 21.827 1.00 15.10 330 VAL A CA 1
ATOM 2489 C C . VAL A 1 351 ? -5.006 7.794 21.542 1.00 15.79 330 VAL A C 1
ATOM 2490 O O . VAL A 1 351 ? -5.385 7.503 20.411 1.00 15.95 330 VAL A O 1
ATOM 2494 N N . LEU A 1 352 ? -5.835 7.897 22.576 1.00 14.40 331 LEU A N 1
ATOM 2495 C CA . LEU A 1 352 ? -7.278 7.778 22.391 1.00 14.93 331 LEU A CA 1
ATOM 2496 C C . LEU A 1 352 ? -7.752 9.220 22.507 1.00 15.07 331 LEU A C 1
ATOM 2497 O O . LEU A 1 352 ? -7.524 9.875 23.529 1.00 15.11 331 LEU A O 1
ATOM 2502 N N . ALA A 1 353 ? -8.391 9.724 21.458 1.00 14.85 332 ALA A N 1
ATOM 2503 C CA . ALA A 1 353 ? -8.844 11.110 21.462 1.00 17.05 332 ALA A CA 1
ATOM 2504 C C . ALA A 1 353 ? -10.352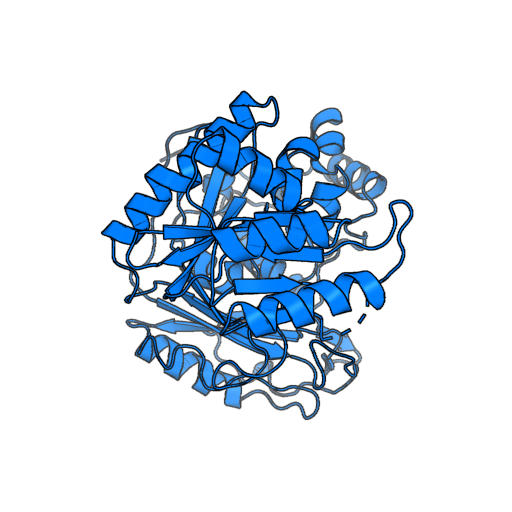 11.245 21.290 1.00 16.41 332 ALA A C 1
ATOM 2505 O O . ALA A 1 353 ? -11.011 10.344 20.778 1.00 16.68 332 ALA A O 1
ATOM 2507 N N . ALA A 1 354 ? -10.890 12.378 21.723 1.00 17.18 333 ALA A N 1
ATOM 2508 C CA . ALA A 1 354 ? -12.321 12.626 21.608 1.00 19.01 333 ALA A CA 1
ATOM 2509 C C . ALA A 1 354 ? -12.687 12.839 20.141 1.00 19.36 333 ALA A C 1
ATOM 2510 O O . ALA A 1 354 ? -11.976 13.526 19.413 1.00 17.35 333 ALA A O 1
ATOM 2512 N N . LYS A 1 355 ? -13.786 12.232 19.702 1.00 18.64 334 LYS A N 1
ATOM 2513 C CA . LYS A 1 355 ? -14.228 12.382 18.315 1.00 20.11 334 LYS A CA 1
ATOM 2514 C C . LYS A 1 355 ? -14.298 13.861 17.932 1.00 20.23 334 LYS A C 1
ATOM 2515 O O . LYS A 1 355 ? -14.878 14.669 18.653 1.00 19.78 334 LYS A O 1
ATOM 2521 N N . GLY A 1 356 ? -13.700 14.208 16.797 1.00 27.87 335 GLY A N 1
ATOM 2522 C CA . GLY A 1 356 ? -13.700 15.592 16.355 1.00 28.44 335 GLY A CA 1
ATOM 2523 C C . GLY A 1 356 ? -12.326 16.225 16.487 1.00 28.28 335 GLY A C 1
ATOM 2524 O O . GLY A 1 356 ? -11.949 17.082 15.686 1.00 27.95 335 GLY A O 1
ATOM 2525 N N . TYR A 1 357 ? -11.581 15.813 17.511 1.00 21.99 336 TYR A N 1
ATOM 2526 C CA . TYR A 1 357 ? -10.232 16.327 17.744 1.00 20.76 336 TYR A CA 1
ATOM 2527 C C . TYR A 1 357 ? -9.429 16.083 16.463 1.00 21.41 336 TYR A C 1
ATOM 2528 O O . TYR A 1 357 ? -9.612 15.059 15.811 1.00 19.59 336 TYR A O 1
ATOM 2537 N N . PRO A 1 358 ? -8.501 16.994 16.104 1.00 22.30 337 PRO A N 1
ATOM 2538 C CA . PRO A 1 358 ? -8.099 18.243 16.761 1.00 23.15 337 PRO A CA 1
ATOM 2539 C C . PRO A 1 358 ? -9.046 19.418 16.546 1.00 23.96 337 PRO A C 1
ATOM 2540 O O . PRO A 1 358 ? -8.717 20.557 16.880 1.00 23.30 337 PRO A O 1
ATOM 2544 N N . GLY A 1 359 ? -10.213 19.144 15.977 1.00 28.98 338 GLY A N 1
ATOM 2545 C CA . GLY A 1 359 ? -11.184 20.200 15.764 1.00 29.71 338 GLY A CA 1
ATOM 2546 C C . GLY A 1 359 ? -12.102 20.238 16.970 1.00 30.94 338 GLY A C 1
ATOM 2547 O O . GLY A 1 359 ? -11.693 19.877 18.073 1.00 30.53 338 GLY A O 1
ATOM 2548 N N . ALA A 1 360 ? -13.341 20.675 16.770 1.00 26.80 339 ALA A N 1
ATOM 2549 C CA . ALA A 1 360 ? -14.305 20.728 17.862 1.00 26.42 339 ALA A CA 1
ATOM 2550 C C . ALA A 1 360 ? -14.598 19.295 18.291 1.00 25.82 339 ALA A C 1
ATOM 2551 O O . ALA A 1 360 ? -14.793 18.418 17.451 1.00 25.80 339 ALA A O 1
ATOM 2553 N N . TYR A 1 361 ? -14.620 19.056 19.597 1.00 26.54 340 TYR A N 1
ATOM 2554 C CA . TYR A 1 361 ? -14.880 17.716 20.110 1.00 28.12 340 TYR A CA 1
ATOM 2555 C C . TYR A 1 361 ? -15.835 17.776 21.289 1.00 28.71 340 TYR A C 1
ATOM 2556 O O . TYR A 1 361 ? -15.947 18.803 21.957 1.00 28.35 340 TYR A O 1
ATOM 2565 N N . GLU A 1 362 ? -16.525 16.669 21.540 1.00 29.79 341 GLU A N 1
ATOM 2566 C CA . GLU A 1 362 ? -17.468 16.606 22.646 1.00 31.92 341 GLU A CA 1
ATOM 2567 C C . GLU A 1 362 ? -16.820 15.996 23.882 1.00 30.62 341 GLU A C 1
ATOM 2568 O O . GLU A 1 362 ? -15.891 15.190 23.781 1.00 28.29 341 GLU A O 1
ATOM 2574 N N . ARG A 1 363 ? -17.312 16.403 25.046 1.00 32.51 342 ARG A N 1
ATOM 2575 C CA . ARG A 1 363 ? -16.803 15.916 26.321 1.00 31.89 342 ARG A CA 1
ATOM 2576 C C . ARG A 1 363 ? -17.958 15.224 27.041 1.00 29.73 342 ARG A C 1
ATOM 2577 O O . ARG A 1 363 ? -19.114 15.369 26.644 1.00 29.55 342 ARG A O 1
ATOM 2585 N N . GLY A 1 364 ? -17.645 14.457 28.079 1.00 21.30 343 GLY A N 1
ATOM 2586 C CA . GLY A 1 364 ? -18.697 13.803 28.840 1.00 20.24 343 GLY A CA 1
ATOM 2587 C C . GLY A 1 364 ? -19.146 12.407 28.450 1.00 17.88 343 GLY A C 1
ATOM 2588 O O . GLY A 1 364 ? -20.141 11.919 28.989 1.00 17.07 343 GLY A O 1
ATOM 2589 N N . ALA A 1 365 ? -18.450 11.756 27.521 1.00 22.09 344 ALA A N 1
ATOM 2590 C CA . ALA A 1 365 ? -18.827 10.397 27.131 1.00 20.77 344 ALA A CA 1
ATOM 2591 C C . ALA A 1 365 ? -18.237 9.462 28.182 1.00 19.57 344 ALA A C 1
ATOM 2592 O O . ALA A 1 365 ? -17.106 9.665 28.612 1.00 19.73 344 ALA A O 1
ATOM 2594 N N . GLU A 1 366 ? -18.988 8.447 28.607 1.00 17.12 345 GLU A N 1
ATOM 2595 C CA . GLU A 1 366 ? -18.469 7.538 29.626 1.00 16.08 345 GLU A CA 1
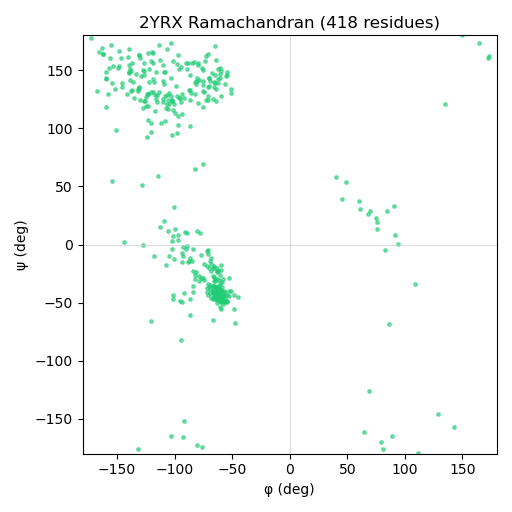ATOM 2596 C C . GLU A 1 366 ? -17.439 6.563 29.075 1.00 15.57 345 GLU A C 1
ATOM 2597 O O . GLU A 1 366 ? -17.602 6.005 27.992 1.00 15.96 345 GLU A O 1
ATOM 2603 N N . ILE A 1 367 ? -16.373 6.364 29.836 1.00 14.21 346 ILE A N 1
ATOM 2604 C CA . ILE A 1 367 ? -15.313 5.450 29.435 1.00 14.29 346 ILE A CA 1
ATOM 2605 C C . ILE A 1 367 ? -15.380 4.192 30.288 1.00 14.12 346 ILE A C 1
ATOM 2606 O O . ILE A 1 367 ? -15.229 4.252 31.504 1.00 13.61 346 ILE A O 1
ATOM 2611 N N . ARG A 1 368 ? -15.621 3.052 29.653 1.00 15.78 347 ARG A N 1
ATOM 2612 C CA . ARG A 1 368 ? -15.678 1.797 30.383 1.00 16.40 347 ARG A CA 1
ATOM 2613 C C . ARG A 1 368 ? -14.469 0.934 30.034 1.00 17.29 347 ARG A C 1
ATOM 2614 O O . ARG A 1 368 ? -13.875 1.086 28.965 1.00 16.26 347 ARG A O 1
ATOM 2622 N N . GLY A 1 369 ? -14.101 0.042 30.951 1.00 16.73 348 GLY A N 1
ATOM 2623 C CA . GLY A 1 369 ? -12.996 -0.866 30.707 1.00 16.60 348 GLY A CA 1
ATOM 2624 C C . GLY A 1 369 ? -11.609 -0.497 31.187 1.00 18.27 348 GLY A C 1
ATOM 2625 O O . GLY A 1 369 ? -10.673 -1.266 30.972 1.00 18.47 348 GLY A O 1
ATOM 2626 N N . LEU A 1 370 ? -11.440 0.649 31.837 1.00 17.43 349 LEU A N 1
ATOM 2627 C CA . LEU A 1 370 ? -10.097 1.003 32.285 1.00 19.56 349 LEU A CA 1
ATOM 2628 C C . LEU A 1 370 ? -9.591 -0.010 33.302 1.00 20.75 349 LEU A C 1
ATOM 2629 O O . LEU A 1 370 ? -8.386 -0.190 33.463 1.00 20.61 349 LEU A O 1
ATOM 2634 N N . ASP A 1 371 ? -10.519 -0.691 33.967 1.00 25.27 350 ASP A N 1
ATOM 2635 C CA . ASP A 1 371 ? -10.165 -1.694 34.969 1.00 28.03 350 ASP A CA 1
ATOM 2636 C C . ASP A 1 371 ? -9.873 -3.062 34.347 1.00 26.85 350 ASP A C 1
ATOM 2637 O O . ASP A 1 371 ? -9.489 -3.999 35.051 1.00 26.53 350 ASP A O 1
ATOM 2642 N N . ARG A 1 372 ? -10.052 -3.174 33.034 1.00 23.13 351 ARG A N 1
ATOM 2643 C CA . ARG A 1 372 ? -9.826 -4.440 32.330 1.00 23.88 351 ARG A CA 1
ATOM 2644 C C . ARG A 1 372 ? -8.419 -4.555 31.768 1.00 24.56 351 ARG A C 1
ATOM 2645 O O . ARG A 1 372 ? -7.980 -5.638 31.388 1.00 24.92 351 ARG A O 1
ATOM 2653 N N . ILE A 1 373 ? -7.723 -3.427 31.706 1.00 25.33 352 ILE A N 1
ATOM 2654 C CA . ILE A 1 373 ? -6.373 -3.372 31.168 1.00 27.19 352 ILE A CA 1
ATOM 2655 C C . ILE A 1 373 ? -5.355 -4.063 32.069 1.00 27.42 352 ILE A C 1
ATOM 2656 O O . ILE A 1 373 ? -5.451 -4.004 33.293 1.00 26.19 352 ILE A O 1
ATOM 2661 N N . SER A 1 374 ? -4.377 -4.719 31.453 1.00 28.58 353 SER A N 1
ATOM 2662 C CA . SER A 1 374 ? -3.344 -5.418 32.202 1.00 31.06 353 SER A CA 1
ATOM 2663 C C . SER A 1 374 ? -2.554 -4.459 33.087 1.00 31.81 353 SER A C 1
ATOM 2664 O O . SER A 1 374 ? -2.434 -3.271 32.782 1.00 32.06 353 SER A O 1
ATOM 2667 N N . PRO A 1 375 ? -2.018 -4.964 34.209 1.00 35.75 354 PRO A N 1
ATOM 2668 C CA . PRO A 1 375 ? -1.232 -4.147 35.140 1.00 35.43 354 PRO A CA 1
ATOM 2669 C C . PRO A 1 375 ? 0.113 -3.751 34.535 1.00 34.16 354 PRO A C 1
ATOM 2670 O O . PRO A 1 375 ? 0.753 -2.796 34.981 1.00 35.11 354 PRO A O 1
ATOM 2674 N N . ASP A 1 376 ? 0.534 -4.498 33.518 1.00 28.19 355 ASP A N 1
ATOM 2675 C CA . ASP A 1 376 ? 1.799 -4.244 32.836 1.00 28.02 355 ASP A CA 1
ATOM 2676 C C . ASP A 1 376 ? 1.644 -3.182 31.754 1.00 25.51 355 ASP A C 1
ATOM 2677 O O . ASP A 1 376 ? 2.633 -2.663 31.242 1.00 23.76 355 ASP A O 1
ATOM 2682 N N . ALA A 1 377 ? 0.400 -2.874 31.396 1.00 27.86 356 ALA A N 1
ATOM 2683 C CA . ALA A 1 377 ? 0.137 -1.863 30.380 1.00 25.18 356 ALA A CA 1
ATOM 2684 C C . ALA A 1 377 ? 0.292 -0.486 31.014 1.00 24.75 356 ALA A C 1
ATOM 2685 O O . ALA A 1 377 ? -0.082 -0.282 32.168 1.00 24.93 356 ALA A O 1
ATOM 2687 N N . LEU A 1 378 ? 0.857 0.451 30.263 1.00 17.36 357 LEU A N 1
ATOM 2688 C CA . LEU A 1 378 ? 1.048 1.804 30.761 1.00 18.21 357 LEU A CA 1
ATOM 2689 C C . LEU A 1 378 ? -0.101 2.668 30.262 1.00 16.15 357 LEU A C 1
ATOM 2690 O O . LEU A 1 378 ? -0.204 2.947 29.068 1.00 16.10 357 LEU A O 1
ATOM 2695 N N . LEU A 1 379 ? -0.967 3.082 31.180 1.00 15.38 358 LEU A N 1
ATOM 2696 C CA . LEU A 1 379 ? -2.117 3.909 30.827 1.00 13.01 358 LEU A CA 1
ATOM 2697 C C . LEU A 1 379 ? -1.944 5.308 31.398 1.00 11.05 358 LEU A C 1
ATOM 2698 O O . LEU A 1 379 ? -2.114 5.524 32.599 1.00 10.64 358 LEU A O 1
ATOM 2703 N N . PHE A 1 380 ? -1.608 6.256 30.531 1.00 10.92 359 PHE A N 1
ATOM 2704 C CA . PHE A 1 380 ? -1.394 7.634 30.947 1.00 12.54 359 PHE A CA 1
ATOM 2705 C C . PHE A 1 380 ? -2.610 8.505 30.635 1.00 13.25 359 PHE A C 1
ATOM 2706 O O . PHE A 1 380 ? -3.020 8.613 29.480 1.00 13.81 359 PHE A O 1
ATOM 2714 N N . HIS A 1 381 ? -3.183 9.109 31.676 1.00 14.04 360 HIS A N 1
ATOM 2715 C CA . HIS A 1 381 ? -4.358 9.974 31.544 1.00 15.11 360 HIS A CA 1
ATOM 2716 C C . HIS A 1 381 ? -3.982 11.384 31.114 1.00 17.66 360 HIS A C 1
ATOM 2717 O O . HIS A 1 381 ? -3.000 11.954 31.609 1.00 14.15 360 HIS A O 1
ATOM 2724 N N . ALA A 1 382 ? -4.662 11.834 30.082 1.00 26.65 361 ALA A N 1
ATOM 2725 C CA . ALA A 1 382 ? -4.691 13.248 29.725 1.00 30.59 361 ALA A CA 1
ATOM 2726 C C . ALA A 1 382 ? -5.894 13.981 30.311 1.00 32.12 361 ALA A C 1
ATOM 2727 O O . ALA A 1 382 ? -5.961 14.218 31.490 1.00 36.87 361 ALA A O 1
ATOM 2729 N N . GLY A 1 383 ? -6.917 13.728 29.493 1.00 21.38 362 GLY A N 1
ATOM 2730 C CA . GLY A 1 383 ? -8.121 14.537 29.595 1.00 19.09 362 GLY A CA 1
ATOM 2731 C C . GLY A 1 383 ? -9.324 13.737 30.063 1.00 19.13 362 GLY A C 1
ATOM 2732 O O . GLY A 1 383 ? -10.339 13.662 29.373 1.00 19.61 362 GLY A O 1
ATOM 2733 N N . THR A 1 384 ? -9.205 13.138 31.243 1.00 16.47 363 THR A N 1
ATOM 2734 C CA . THR A 1 384 ? -10.271 12.332 31.829 1.00 17.87 363 THR A CA 1
ATOM 2735 C C . THR A 1 384 ? -10.828 13.007 33.076 1.00 18.79 363 THR A C 1
ATOM 2736 O O . THR A 1 384 ? -10.172 13.852 33.682 1.00 18.00 363 THR A O 1
ATOM 2740 N N . LYS A 1 385 ? -12.044 12.631 33.454 1.00 17.98 364 LYS A N 1
ATOM 2741 C CA . LYS A 1 385 ? -12.663 13.169 34.655 1.00 20.55 364 LYS A CA 1
ATOM 2742 C C . LYS A 1 385 ? -13.371 12.033 35.385 1.00 19.61 364 LYS A C 1
ATOM 2743 O O . LYS A 1 385 ? -13.953 11.151 34.755 1.00 16.94 364 LYS A O 1
ATOM 2749 N N . ARG A 1 386 ? -13.291 12.052 36.712 1.00 20.93 365 ARG A N 1
ATOM 2750 C CA . ARG A 1 386 ? -13.911 11.034 37.559 1.00 23.55 365 ARG A CA 1
ATOM 2751 C C . ARG A 1 386 ? -15.125 11.627 38.246 1.00 24.01 365 ARG A C 1
ATOM 2752 O O . ARG A 1 386 ? -15.032 12.687 38.864 1.00 24.66 365 ARG A O 1
ATOM 2760 N N . GLU A 1 387 ? -16.259 10.946 38.151 1.00 24.20 366 GLU A N 1
ATOM 2761 C CA . GLU A 1 387 ? -17.471 11.447 38.782 1.00 26.14 366 GLU A CA 1
ATOM 2762 C C . GLU A 1 387 ? -18.472 10.325 39.017 1.00 25.56 366 GLU A C 1
ATOM 2763 O O . GLU A 1 387 ? -18.783 9.562 38.104 1.00 22.16 366 GLU A O 1
ATOM 2769 N N . GLY A 1 388 ? -18.980 10.236 40.244 1.00 28.29 367 GLY A N 1
ATOM 2770 C CA . GLY A 1 388 ? -19.940 9.197 40.567 1.00 29.47 367 GLY A CA 1
ATOM 2771 C C . GLY A 1 388 ? -19.377 7.801 40.386 1.00 29.83 367 GLY A C 1
ATOM 2772 O O . GLY A 1 388 ? -20.105 6.869 40.055 1.00 32.03 367 GLY A O 1
ATOM 2773 N N . GLY A 1 389 ? -18.075 7.651 40.596 1.00 36.52 368 GLY A N 1
ATOM 2774 C CA . GLY A 1 389 ? -17.455 6.347 40.453 1.00 34.95 368 GLY A CA 1
ATOM 2775 C C . GLY A 1 389 ? -17.227 5.877 39.025 1.00 34.58 368 GLY A C 1
ATOM 2776 O O . GLY A 1 389 ? -16.936 4.701 38.805 1.00 35.87 368 GLY A O 1
ATOM 2777 N N . ALA A 1 390 ? -17.355 6.780 38.055 1.00 23.42 369 ALA A N 1
ATOM 2778 C CA . ALA A 1 390 ? -17.147 6.428 36.649 1.00 20.70 369 ALA A CA 1
ATOM 2779 C C . ALA A 1 390 ? -16.204 7.420 35.969 1.00 19.50 369 ALA A C 1
ATOM 2780 O O . ALA A 1 390 ? -15.969 8.514 36.487 1.00 16.71 369 ALA A O 1
ATOM 2782 N N . TRP A 1 391 ? -15.663 7.025 34.816 1.00 19.45 370 TRP A N 1
ATOM 2783 C CA . TRP A 1 391 ? -14.752 7.870 34.044 1.00 17.82 370 TRP A CA 1
ATOM 2784 C C . TRP A 1 391 ? -15.471 8.473 32.839 1.00 17.05 370 TRP A C 1
ATOM 2785 O O . TRP A 1 391 ? -16.299 7.816 32.209 1.00 15.25 370 TRP A O 1
ATOM 2796 N N . TYR A 1 392 ? -15.135 9.719 32.516 1.00 12.00 371 TYR A N 1
ATOM 2797 C CA . TYR A 1 392 ? -15.742 10.422 31.393 1.00 12.59 371 TYR A CA 1
ATOM 2798 C C . TYR A 1 392 ? -14.676 11.189 30.627 1.00 14.01 371 TYR A C 1
ATOM 2799 O O . TYR A 1 392 ? -13.689 11.625 31.212 1.00 13.20 371 TYR A O 1
ATOM 2808 N N . THR A 1 393 ? -14.881 11.343 29.322 1.00 15.45 372 THR A N 1
ATOM 2809 C CA . THR A 1 393 ? -13.943 12.074 28.488 1.00 17.65 372 THR A CA 1
ATOM 2810 C C . THR A 1 393 ? -14.035 13.543 28.868 1.00 20.20 372 THR A C 1
ATOM 2811 O O . THR A 1 393 ? -15.129 14.051 29.128 1.00 19.13 372 THR A O 1
ATOM 2815 N N . ASN A 1 394 ? -12.892 14.222 28.900 1.00 22.61 373 ASN A N 1
ATOM 2816 C CA . ASN A 1 394 ? -12.864 15.633 29.266 1.00 23.67 373 ASN A CA 1
ATOM 2817 C C . ASN A 1 394 ? -11.656 16.358 28.671 1.00 23.29 373 ASN A C 1
ATOM 2818 O O . ASN A 1 394 ? -10.883 16.991 29.391 1.00 26.35 373 ASN A O 1
ATOM 2823 N N . GLY A 1 395 ? -11.504 16.265 27.354 1.00 19.37 374 GLY A N 1
ATOM 2824 C CA . GLY A 1 395 ? -10.392 16.917 26.681 1.00 18.98 374 GLY A CA 1
ATOM 2825 C C . GLY A 1 395 ? -10.194 16.386 25.273 1.00 18.32 374 GLY A C 1
ATOM 2826 O O . GLY A 1 395 ? -10.858 15.425 24.873 1.00 18.16 374 GLY A O 1
ATOM 2827 N N . GLY A 1 396 ? -9.294 17.012 24.518 1.00 18.79 375 GLY A N 1
ATOM 2828 C CA . GLY A 1 396 ? -9.025 16.575 23.158 1.00 19.04 375 GLY A CA 1
ATOM 2829 C C . GLY A 1 396 ? -8.379 15.204 23.177 1.00 19.71 375 GLY A C 1
ATOM 2830 O O . GLY A 1 396 ? -8.941 14.230 22.674 1.00 20.30 375 GLY A O 1
ATOM 2831 N N . ARG A 1 397 ? -7.179 15.133 23.741 1.00 19.02 376 ARG A N 1
ATOM 2832 C CA . ARG A 1 397 ? -6.485 13.863 23.870 1.00 19.92 376 ARG A CA 1
ATOM 2833 C C . ARG A 1 397 ? -6.872 13.401 25.269 1.00 18.01 376 ARG A C 1
ATOM 2834 O O . ARG A 1 397 ? -6.652 14.104 26.257 1.00 19.17 376 ARG A O 1
ATOM 2842 N N . VAL A 1 398 ? -7.473 12.221 25.346 1.00 15.81 377 VAL A N 1
ATOM 2843 C CA . VAL A 1 398 ? -7.960 11.702 26.611 1.00 15.01 377 VAL A CA 1
ATOM 2844 C C . VAL A 1 398 ? -7.032 10.762 27.359 1.00 15.23 377 VAL A C 1
ATOM 2845 O O . VAL A 1 398 ? -6.806 10.929 28.562 1.00 15.69 377 VAL A O 1
ATOM 2849 N N . LEU A 1 399 ? -6.498 9.776 26.649 1.00 11.76 378 LEU A N 1
ATOM 2850 C CA . LEU A 1 399 ? -5.615 8.792 27.261 1.00 12.05 378 LEU A CA 1
ATOM 2851 C C . LEU A 1 399 ? -4.589 8.317 26.254 1.00 11.59 378 LEU A C 1
ATOM 2852 O O . LEU A 1 399 ? -4.716 8.547 25.059 1.00 10.78 378 LEU A O 1
ATOM 2857 N N . LEU A 1 400 ? -3.567 7.644 26.759 1.00 14.54 379 LEU A N 1
ATOM 2858 C CA . LEU A 1 400 ? -2.555 7.054 25.907 1.00 13.92 379 LEU A CA 1
ATOM 2859 C C . LEU A 1 400 ? -2.214 5.735 26.555 1.00 13.72 379 LEU A C 1
ATOM 2860 O O . LEU A 1 400 ? -1.949 5.672 27.760 1.00 12.73 379 LEU A O 1
ATOM 2865 N N . LEU A 1 401 ? -2.243 4.675 25.762 1.00 14.39 380 LEU A N 1
ATOM 2866 C CA . LEU A 1 401 ? -1.906 3.363 26.273 1.00 13.83 380 LEU A CA 1
ATOM 2867 C C . LEU A 1 401 ? -0.642 2.902 25.569 1.00 13.68 380 LEU A C 1
ATOM 2868 O O . LEU A 1 401 ? -0.587 2.845 24.339 1.00 15.52 380 LEU A O 1
ATOM 2873 N N . ALA A 1 402 ? 0.382 2.601 26.354 1.00 13.77 381 ALA A N 1
ATOM 2874 C CA . ALA A 1 402 ? 1.645 2.130 25.805 1.00 14.83 381 ALA A CA 1
ATOM 2875 C C . ALA A 1 402 ? 1.915 0.731 26.335 1.00 16.89 381 ALA A C 1
ATOM 2876 O O . ALA A 1 402 ? 1.406 0.349 27.389 1.00 17.72 381 ALA A O 1
ATOM 2878 N N . ALA A 1 403 ? 2.715 -0.030 25.598 1.00 15.67 382 ALA A N 1
ATOM 2879 C CA . ALA A 1 403 ? 3.077 -1.379 26.007 1.00 16.72 382 ALA A CA 1
ATOM 2880 C C . ALA A 1 403 ? 4.555 -1.590 25.692 1.00 17.44 382 ALA A C 1
ATOM 2881 O O . ALA A 1 403 ? 5.076 -1.007 24.744 1.00 14.96 382 ALA A O 1
ATOM 2883 N N . LYS A 1 404 ? 5.225 -2.401 26.506 1.00 20.54 383 LYS A N 1
ATOM 2884 C CA . LYS A 1 404 ? 6.640 -2.707 26.305 1.00 22.94 383 LYS A CA 1
ATOM 2885 C C . LYS A 1 404 ? 6.698 -4.003 25.513 1.00 24.50 383 LYS A C 1
ATOM 2886 O O . LYS A 1 404 ? 5.788 -4.831 25.598 1.00 24.15 383 LYS A O 1
ATOM 2892 N N . GLY A 1 405 ? 7.766 -4.186 24.750 1.00 22.52 384 GLY A N 1
ATOM 2893 C CA . GLY A 1 405 ? 7.895 -5.398 23.969 1.00 23.55 384 GLY A CA 1
ATOM 2894 C C . GLY A 1 405 ? 9.335 -5.706 23.633 1.00 23.63 384 GLY A C 1
ATOM 2895 O O . GLY A 1 405 ? 10.168 -4.802 23.540 1.00 19.55 384 GLY A O 1
ATOM 2896 N N . GLU A 1 406 ? 9.630 -6.989 23.458 1.00 25.12 385 GLU A N 1
ATOM 2897 C CA . GLU A 1 406 ? 10.975 -7.432 23.116 1.00 26.79 385 GLU A CA 1
ATOM 2898 C C . GLU A 1 406 ? 11.397 -6.769 21.806 1.00 25.94 385 GLU A C 1
ATOM 2899 O O . GLU A 1 406 ? 12.574 -6.492 21.586 1.00 27.88 385 GLU A O 1
ATOM 2905 N N . THR A 1 407 ? 10.418 -6.526 20.939 1.00 24.90 386 THR A N 1
ATOM 2906 C CA . THR A 1 407 ? 10.644 -5.874 19.653 1.00 23.97 386 THR A CA 1
ATOM 2907 C C . THR A 1 407 ? 9.485 -4.905 19.441 1.00 23.53 386 THR A C 1
ATOM 2908 O O . THR A 1 407 ? 8.494 -4.957 20.171 1.00 22.24 386 THR A O 1
ATOM 2912 N N . LEU A 1 408 ? 9.609 -4.028 18.449 1.00 22.56 387 LEU A N 1
ATOM 2913 C CA . LEU A 1 408 ? 8.557 -3.064 18.150 1.00 22.79 387 LEU A CA 1
ATOM 2914 C C . LEU A 1 408 ? 7.269 -3.778 17.766 1.00 22.82 387 LEU A C 1
ATOM 2915 O O . LEU A 1 408 ? 6.182 -3.367 18.168 1.00 22.10 387 LEU A O 1
ATOM 2920 N N . ALA A 1 409 ? 7.396 -4.845 16.982 1.00 20.76 388 ALA A N 1
ATOM 2921 C CA . ALA A 1 409 ? 6.235 -5.616 16.553 1.00 20.87 388 ALA A CA 1
ATOM 2922 C C . ALA A 1 409 ? 5.477 -6.143 17.764 1.00 19.65 388 ALA A C 1
ATOM 2923 O O . ALA A 1 409 ? 4.249 -6.079 17.810 1.00 18.86 388 ALA A O 1
ATOM 2925 N N . LYS A 1 410 ? 6.211 -6.660 18.745 1.00 20.66 389 LYS A N 1
ATOM 2926 C CA . LYS A 1 410 ? 5.599 -7.190 19.961 1.00 20.98 389 LYS A CA 1
ATOM 2927 C C . LYS A 1 410 ? 4.942 -6.075 20.769 1.00 20.69 389 LYS A C 1
ATOM 2928 O O . LYS A 1 410 ? 3.860 -6.257 21.323 1.00 18.49 389 LYS A O 1
ATOM 2934 N N . ALA A 1 411 ? 5.604 -4.923 20.843 1.00 19.41 390 ALA A N 1
ATOM 2935 C CA . ALA A 1 411 ? 5.056 -3.793 21.585 1.00 19.19 390 ALA A CA 1
ATOM 2936 C C . ALA A 1 411 ? 3.747 -3.365 20.933 1.00 18.96 390 ALA A C 1
ATOM 2937 O O . ALA A 1 411 ? 2.754 -3.122 21.617 1.00 20.56 390 ALA A O 1
ATOM 2939 N N . LYS A 1 412 ? 3.752 -3.288 19.606 1.00 17.31 391 LYS A N 1
ATOM 2940 C CA . LYS A 1 412 ? 2.565 -2.897 18.852 1.00 19.65 391 LYS A CA 1
ATOM 2941 C C . LYS A 1 412 ? 1.383 -3.833 19.093 1.00 19.32 391 LYS A C 1
ATOM 2942 O O . LYS A 1 412 ? 0.263 -3.378 19.311 1.00 18.10 391 LYS A O 1
ATOM 2948 N N . GLU A 1 413 ? 1.631 -5.140 19.034 1.00 21.45 392 GLU A N 1
ATOM 2949 C CA . GLU A 1 413 ? 0.573 -6.123 19.250 1.00 23.01 392 GLU A CA 1
ATOM 2950 C C . GLU A 1 413 ? -0.040 -6.007 20.639 1.00 20.97 392 GLU A C 1
ATOM 2951 O O . GLU A 1 413 ? -1.262 -5.989 20.785 1.00 19.48 392 GLU A O 1
ATOM 2957 N N . LYS A 1 414 ? 0.813 -5.929 21.655 1.00 21.17 393 LYS A N 1
ATOM 2958 C CA . LYS A 1 414 ? 0.351 -5.825 23.033 1.00 21.10 393 LYS A CA 1
ATOM 2959 C C . LYS A 1 414 ? -0.464 -4.557 23.255 1.00 19.03 393 LYS A C 1
ATOM 2960 O O . LYS A 1 414 ? -1.511 -4.587 23.902 1.00 18.13 393 LYS A O 1
ATOM 2966 N N . ALA A 1 415 ? 0.013 -3.443 22.713 1.00 20.29 394 ALA A N 1
ATOM 2967 C CA . ALA A 1 415 ? -0.689 -2.172 22.858 1.00 20.16 394 ALA A CA 1
ATOM 2968 C C . ALA A 1 415 ? -2.102 -2.249 22.273 1.00 19.61 394 ALA A C 1
ATOM 2969 O O . ALA A 1 415 ? -3.086 -1.967 22.956 1.00 21.01 394 ALA A O 1
ATOM 2971 N N . TYR A 1 416 ? -2.203 -2.639 21.007 1.00 18.83 395 TYR A N 1
ATOM 2972 C CA . TYR A 1 416 ? -3.504 -2.720 20.354 1.00 20.52 395 TYR A CA 1
ATOM 2973 C C . TYR A 1 416 ? -4.422 -3.769 20.961 1.00 21.20 395 TYR A C 1
ATOM 2974 O O . TYR A 1 416 ? -5.644 -3.618 20.952 1.00 21.73 395 TYR A O 1
ATOM 2983 N N . GLU A 1 417 ? -3.821 -4.820 21.503 1.00 18.43 396 GLU A N 1
ATOM 2984 C CA . GLU A 1 417 ? -4.560 -5.900 22.138 1.00 20.15 396 GLU A CA 1
ATOM 2985 C C . GLU A 1 417 ? -5.265 -5.339 23.374 1.00 19.93 396 GLU A C 1
ATOM 2986 O O . GLU A 1 417 ? -6.453 -5.575 23.587 1.00 19.01 396 GLU A O 1
ATOM 2992 N N . GLN A 1 418 ? -4.526 -4.583 24.180 1.00 20.65 397 GLN A N 1
ATOM 2993 C CA . GLN A 1 418 ? -5.077 -3.977 25.392 1.00 21.20 397 GLN A CA 1
ATOM 2994 C C . GLN A 1 418 ? -6.085 -2.872 25.086 1.00 21.12 397 GLN A C 1
ATOM 2995 O O . GLN A 1 418 ? -7.068 -2.701 25.809 1.00 21.35 397 GLN A O 1
ATOM 3001 N N . LEU A 1 419 ? -5.843 -2.123 24.014 1.00 23.73 398 LEU A N 1
ATOM 3002 C CA . LEU A 1 419 ? -6.737 -1.032 23.628 1.00 24.80 398 LEU A CA 1
ATOM 3003 C C . LEU A 1 419 ? -8.167 -1.489 23.376 1.00 24.98 398 LEU A C 1
ATOM 3004 O O . LEU A 1 419 ? -9.112 -0.728 23.579 1.00 24.19 398 LEU A O 1
ATOM 3009 N N . ALA A 1 420 ? -8.322 -2.731 22.930 1.00 24.24 399 ALA A N 1
ATOM 3010 C CA . ALA A 1 420 ? -9.639 -3.280 22.636 1.00 25.08 399 ALA A CA 1
ATOM 3011 C C . ALA A 1 420 ? -10.490 -3.422 23.892 1.00 24.80 399 ALA A C 1
ATOM 3012 O O . ALA A 1 420 ? -11.714 -3.515 23.813 1.00 24.44 399 ALA A O 1
ATOM 3014 N N . ALA A 1 421 ? -9.841 -3.440 25.050 1.00 19.29 400 ALA A N 1
ATOM 3015 C CA . ALA A 1 421 ? -10.557 -3.574 26.307 1.00 18.72 400 ALA A CA 1
ATOM 3016 C C . ALA A 1 421 ? -11.314 -2.298 26.646 1.00 18.13 400 ALA A C 1
ATOM 3017 O O . ALA A 1 421 ? -12.241 -2.315 27.451 1.00 18.89 400 ALA A O 1
ATOM 3019 N N . ILE A 1 422 ? -10.926 -1.192 26.020 1.00 20.83 401 ILE A N 1
ATOM 3020 C CA . ILE A 1 422 ? -11.577 0.086 26.289 1.00 22.29 401 ILE A CA 1
ATOM 3021 C C . ILE A 1 422 ? -12.789 0.306 25.404 1.00 23.29 401 ILE A C 1
ATOM 3022 O O . ILE A 1 422 ? -12.729 0.098 24.195 1.00 23.95 401 ILE A O 1
ATOM 3027 N N . ASP A 1 423 ? -13.892 0.726 26.013 1.00 22.31 402 ASP A N 1
ATOM 3028 C CA . ASP A 1 423 ? -15.113 0.986 25.269 1.00 23.26 402 ASP A CA 1
ATOM 3029 C C . ASP A 1 423 ? -15.665 2.376 25.561 1.00 21.66 402 ASP A C 1
ATOM 3030 O O . ASP A 1 423 ? -16.034 2.683 26.694 1.00 21.07 402 ASP A O 1
ATOM 3035 N N . CYS A 1 424 ? -15.718 3.206 24.525 1.00 22.80 403 CYS A N 1
ATOM 3036 C CA . CYS A 1 424 ? -16.238 4.564 24.636 1.00 23.10 403 CYS A CA 1
ATOM 3037 C C . CYS A 1 424 ? -16.632 5.086 23.257 1.00 24.91 403 CYS A C 1
ATOM 3038 O O . CYS A 1 424 ? -15.785 5.217 22.367 1.00 23.65 403 CYS A O 1
ATOM 3041 N N . ASP A 1 425 ? -17.916 5.389 23.091 1.00 25.75 404 ASP A N 1
ATOM 3042 C CA . ASP A 1 425 ? -18.432 5.889 21.822 1.00 29.48 404 ASP A CA 1
ATOM 3043 C C . ASP A 1 425 ? -17.987 7.316 21.523 1.00 27.91 404 ASP A C 1
ATOM 3044 O O . ASP A 1 425 ? -18.262 7.843 20.447 1.00 29.48 404 ASP A O 1
ATOM 3049 N N . GLY A 1 426 ? -17.299 7.940 22.472 1.00 23.28 405 GLY A N 1
ATOM 3050 C CA . GLY A 1 426 ? -16.832 9.298 22.264 1.00 20.50 405 GLY A CA 1
ATOM 3051 C C . GLY A 1 426 ? -15.337 9.376 22.002 1.00 19.13 405 GLY A C 1
ATOM 3052 O O . GLY A 1 426 ? -14.763 10.466 22.012 1.00 19.22 405 GLY A O 1
ATOM 3053 N N . LEU A 1 427 ? -14.706 8.229 21.759 1.00 19.65 406 LEU A N 1
ATOM 3054 C CA . LEU A 1 427 ? -13.262 8.179 21.504 1.00 18.75 406 LEU A CA 1
ATOM 3055 C C . LEU A 1 427 ? -12.895 7.467 20.207 1.00 19.51 406 LEU A C 1
ATOM 3056 O O . LEU A 1 427 ? -13.649 6.631 19.712 1.00 19.14 406 LEU A O 1
ATOM 3061 N N . PHE A 1 428 ? -11.722 7.800 19.671 1.00 19.30 407 PHE A N 1
ATOM 3062 C CA . PHE A 1 428 ? -11.215 7.166 18.457 1.00 19.88 407 PHE A CA 1
ATOM 3063 C C . PHE A 1 428 ? -9.688 7.094 18.555 1.00 18.83 407 PHE A C 1
ATOM 3064 O O . PHE A 1 428 ? -9.081 7.811 19.353 1.00 17.60 407 PHE A O 1
ATOM 3072 N N . TYR A 1 429 ? -9.071 6.215 17.774 1.00 20.09 408 TYR A N 1
ATOM 3073 C CA . TYR A 1 429 ? -7.615 6.083 17.793 1.00 22.71 408 TYR A CA 1
ATOM 3074 C C . TYR A 1 429 ? -7.092 5.416 16.526 1.00 23.56 408 TYR A C 1
ATOM 3075 O O . TYR A 1 429 ? -7.730 4.513 15.986 1.00 22.08 408 TYR A O 1
ATOM 3084 N N . ARG A 1 430 ? -5.934 5.873 16.052 1.00 19.15 409 ARG A N 1
ATOM 3085 C CA . ARG A 1 430 ? -5.334 5.317 14.845 1.00 19.73 409 ARG A CA 1
ATOM 3086 C C . ARG A 1 430 ? -4.929 3.872 15.082 1.00 20.51 409 ARG A C 1
ATOM 3087 O O . ARG A 1 430 ? -4.428 3.520 16.151 1.00 18.44 409 ARG A O 1
ATOM 3095 N N . ARG A 1 431 ? -5.151 3.036 14.076 1.00 20.38 410 ARG A N 1
ATOM 3096 C CA . ARG A 1 431 ? -4.818 1.625 14.179 1.00 21.05 410 ARG A CA 1
ATOM 3097 C C . ARG A 1 431 ? -3.525 1.305 13.444 1.00 20.26 410 ARG A C 1
ATOM 3098 O O . ARG A 1 431 ? -3.106 0.148 13.385 1.00 20.16 410 ARG A O 1
ATOM 3106 N N . ASP A 1 432 ? -2.887 2.331 12.894 1.00 23.40 411 ASP A N 1
ATOM 3107 C CA . ASP A 1 432 ? -1.661 2.126 12.135 1.00 24.20 411 ASP A CA 1
ATOM 3108 C C . ASP A 1 432 ? -0.390 2.637 12.805 1.00 24.62 411 ASP A C 1
ATOM 3109 O O . ASP A 1 432 ? 0.621 2.851 12.137 1.00 24.22 411 ASP A O 1
ATOM 3114 N N . ILE A 1 433 ? -0.423 2.830 14.119 1.00 20.06 412 ILE A N 1
ATOM 3115 C CA . ILE A 1 433 ? 0.769 3.309 14.803 1.00 19.92 412 ILE A CA 1
ATOM 3116 C C . ILE A 1 433 ? 1.830 2.217 14.730 1.00 21.09 412 ILE A C 1
ATOM 3117 O O . ILE A 1 433 ? 1.578 1.075 15.111 1.00 19.61 412 ILE A O 1
ATOM 3122 N N . GLY A 1 434 ? 3.005 2.571 14.218 1.00 25.82 413 GLY A N 1
ATOM 3123 C CA . GLY A 1 434 ? 4.089 1.613 14.100 1.00 29.45 413 GLY A CA 1
ATOM 3124 C C . GLY A 1 434 ? 4.022 0.732 12.865 1.00 34.29 413 GLY A C 1
ATOM 3125 O O . GLY A 1 434 ? 4.939 -0.048 12.606 1.00 34.68 413 GLY A O 1
ATOM 3126 N N . ARG A 1 435 ? 2.949 0.857 12.091 1.00 23.28 414 ARG A N 1
ATOM 3127 C CA . ARG A 1 435 ? 2.778 0.042 10.892 1.00 29.49 414 ARG A CA 1
ATOM 3128 C C . ARG A 1 435 ? 4.021 -0.006 10.007 1.00 32.53 414 ARG A C 1
ATOM 3129 O O . ARG A 1 435 ? 4.651 -1.053 9.872 1.00 30.71 414 ARG A O 1
ATOM 3137 N N . ARG A 1 436 ? 4.370 1.128 9.405 1.00 59.89 415 ARG A N 1
ATOM 3138 C CA . ARG A 1 436 ? 5.534 1.190 8.529 1.00 64.40 415 ARG A CA 1
ATOM 3139 C C . ARG A 1 436 ? 6.803 0.702 9.213 1.00 65.02 415 ARG A C 1
ATOM 3140 O O . ARG A 1 436 ? 7.527 -0.126 8.661 1.00 66.02 415 ARG A O 1
ATOM 3148 N N . ALA A 1 437 ? 7.072 1.217 10.410 1.00 43.53 416 ALA A N 1
ATOM 3149 C CA . ALA A 1 437 ? 8.256 0.817 11.165 1.00 43.70 416 ALA A CA 1
ATOM 3150 C C . ALA A 1 437 ? 8.422 -0.702 11.127 1.00 43.90 416 ALA A C 1
ATOM 3151 O O . ALA A 1 437 ? 9.524 -1.211 10.910 1.00 43.10 416 ALA A O 1
ATOM 3153 N N . ILE A 1 438 ? 7.321 -1.417 11.343 1.00 75.68 417 ILE A N 1
ATOM 3154 C CA . ILE A 1 438 ? 7.330 -2.875 11.321 1.00 76.37 417 ILE A CA 1
ATOM 3155 C C . ILE A 1 438 ? 6.964 -3.338 9.909 1.00 76.97 417 ILE A C 1
ATOM 3156 O O . ILE A 1 438 ? 5.975 -4.079 9.706 1.00 78.51 417 ILE A O 1
#

Sequence (420 aa):
NLYFQSHMNVLVIGRGGREHAIAWKAAQSPLVGKLYVAPGNPGIADVAELVHIDELDIEALVQFAKQQAIDLTIVGPEAPLASGIVDRFMAEGLRIFGPSQRAALIEGSKAFAKELMKKYGIPTADHAAFTSYEEAKAYIEQKGAPIVIKADGKGVTVAQTVEEALAAAKAA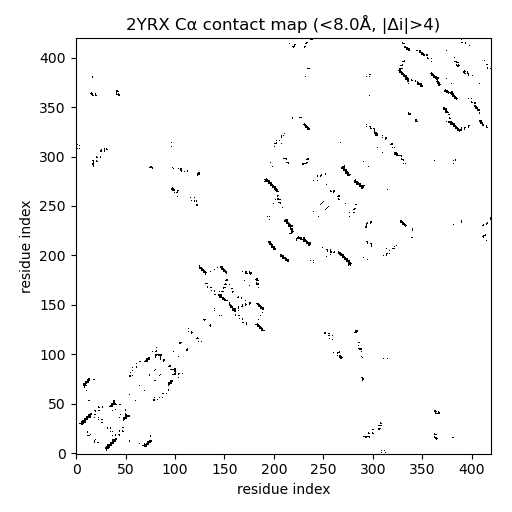LVDGQFGTAGSQVVIEEYLEGEEFSFMAFVNGEKVYPLAIAQDHKRAYDGDEGPNTGGMGAYSPVPQISDEMMDAALEAILRPAAKALAAEGRPFLGVLYAGLMATANGPKVIEFNARFGDPEAQVVLPRLKTDLVEAVLAVMDGKELELEWTDEAVLGVVLAAKGYPGAYERGAEIRGLDRISPDALLFHAGTKREGGAWYTNGGRVLLLAAKGETLAKAKEKAYEQLAAIDCDGLFYRRDIGRRAI

B-factor: mean 25.52, std 13.87, range [8.57, 100.95]

Radius of gyration: 21.73 Å; Cα contacts (8 Å, |Δi|>4): 1019; chains: 1; bounding box: 49×53×63 Å